Protein AF-0000000080266727 (afdb_homodimer)

InterPro domains:
  IPR005031 Coenzyme Q-binding protein COQ10, START domain [PF03364] (50-192)
  IPR023393 START-like domain superfamily [G3DSA:3.30.530.20] (40-201)
  IPR044996 Coenzyme Q-binding protein COQ10-like [PTHR12901] (19-201)
  IPR044996 Coenzyme Q-binding protein COQ10-like [cd07813] (43-198)

Structure (mmCIF, N/CA/C/O backbone):
data_AF-0000000080266727-model_v1
#
loop_
_entity.id
_entity.type
_entity.pdbx_description
1 polymer 'Similar to S.cerevisiae protein COQ10 (Coenzyme Q (Ubiquinone) binding protein)'
#
loop_
_atom_site.group_PDB
_atom_site.id
_atom_site.type_symbol
_atom_site.label_atom_id
_atom_site.label_alt_id
_atom_site.label_comp_id
_atom_site.label_asym_id
_atom_site.label_entity_id
_atom_site.label_seq_id
_atom_site.pdbx_PDB_ins_code
_atom_site.Cartn_x
_atom_site.Cartn_y
_atom_site.Cartn_z
_atom_site.occupancy
_atom_site.B_iso_or_equiv
_atom_site.auth_seq_id
_atom_site.auth_comp_id
_atom_site.auth_asym_id
_atom_site.auth_atom_id
_atom_site.pdbx_PDB_model_num
ATOM 1 N N . MET A 1 1 ? -35.906 -15.562 -61.938 1 28.45 1 MET A N 1
ATOM 2 C CA . MET A 1 1 ? -34.781 -14.82 -61.438 1 28.45 1 MET A CA 1
ATOM 3 C C . MET A 1 1 ? -34.875 -14.617 -59.938 1 28.45 1 MET A C 1
ATOM 5 O O . MET A 1 1 ? -35.562 -13.727 -59.469 1 28.45 1 MET A O 1
ATOM 9 N N . HIS A 1 2 ? -34.844 -15.711 -59.094 1 24.12 2 HIS A N 1
ATOM 10 C CA . HIS A 1 2 ? -35.219 -15.898 -57.688 1 24.12 2 HIS A CA 1
ATOM 11 C C . HIS A 1 2 ? -34.188 -15.258 -56.75 1 24.12 2 HIS A C 1
ATOM 13 O O . HIS A 1 2 ? -33 -15.555 -56.844 1 24.12 2 HIS A O 1
ATOM 19 N N . ALA A 1 3 ? -34.469 -13.906 -56.312 1 27.62 3 ALA A N 1
ATOM 20 C CA . ALA A 1 3 ? -33.656 -13.094 -55.406 1 27.62 3 ALA A CA 1
ATOM 21 C C . ALA A 1 3 ? -33.375 -13.836 -54.094 1 27.62 3 ALA A C 1
ATOM 23 O O . ALA A 1 3 ? -34.312 -14.234 -53.406 1 27.62 3 ALA A O 1
ATOM 24 N N . VAL A 1 4 ? -32.281 -14.641 -54.062 1 29.56 4 VAL A N 1
ATOM 25 C CA . VAL A 1 4 ? -31.812 -15.367 -52.875 1 29.56 4 VAL A CA 1
ATOM 26 C C . VAL A 1 4 ? -31.672 -14.414 -51.719 1 29.56 4 VAL A C 1
ATOM 28 O O . VAL A 1 4 ? -30.953 -13.406 -51.812 1 29.56 4 VAL A O 1
ATOM 31 N N . GLN A 1 5 ? -32.688 -14.234 -50.906 1 29.34 5 GLN A N 1
ATOM 32 C CA . GLN A 1 5 ? -32.75 -13.438 -49.688 1 29.34 5 GLN A CA 1
ATOM 33 C C . GLN A 1 5 ? -31.641 -13.844 -48.719 1 29.34 5 GLN A C 1
ATOM 35 O O . GLN A 1 5 ? -31.594 -15 -48.281 1 29.34 5 GLN A O 1
ATOM 40 N N . LEU A 1 6 ? -30.406 -13.383 -48.906 1 29.06 6 LEU A N 1
ATOM 41 C CA . LEU A 1 6 ? -29.266 -13.578 -48.031 1 29.06 6 LEU A CA 1
ATOM 42 C C . LEU A 1 6 ? -29.578 -13.156 -46.625 1 29.06 6 LEU A C 1
ATOM 44 O O . LEU A 1 6 ? -29.938 -12 -46.375 1 29.06 6 LEU A O 1
ATOM 48 N N . ASN A 1 7 ? -30.281 -13.992 -45.875 1 25.52 7 ASN A N 1
ATOM 49 C CA . ASN A 1 7 ? -30.609 -13.734 -44.469 1 25.52 7 ASN A CA 1
ATOM 50 C C . ASN A 1 7 ? -29.359 -13.445 -43.656 1 25.52 7 ASN A C 1
ATOM 52 O O . ASN A 1 7 ? -28.484 -14.305 -43.531 1 25.52 7 ASN A O 1
ATOM 56 N N . LYS A 1 8 ? -28.844 -12.203 -43.719 1 33.03 8 LYS A N 1
ATOM 57 C CA . LYS A 1 8 ? -27.766 -11.703 -42.875 1 33.03 8 LYS A CA 1
ATOM 58 C C . LYS A 1 8 ? -28.016 -12.016 -41.406 1 33.03 8 LYS A C 1
ATOM 60 O O . LYS A 1 8 ? -28.891 -11.414 -40.781 1 33.03 8 LYS A O 1
ATOM 65 N N . GLY A 1 9 ? -28.062 -13.32 -40.969 1 28.48 9 GLY A N 1
ATOM 66 C CA . GLY A 1 9 ? -28.172 -13.617 -39.531 1 28.48 9 GLY A CA 1
ATOM 67 C C . GLY A 1 9 ? -27.156 -12.883 -38.688 1 28.48 9 GLY A C 1
ATOM 68 O O . GLY A 1 9 ? -25.953 -12.977 -38.938 1 28.48 9 GLY A O 1
ATOM 69 N N . TRP A 1 10 ? -27.438 -11.742 -38.188 1 30.56 10 TRP A N 1
ATOM 70 C CA . TRP A 1 10 ? -26.625 -10.906 -37.312 1 30.56 10 TRP A CA 1
ATOM 71 C C . TRP A 1 10 ? -26.141 -11.688 -36.094 1 30.56 10 TRP A C 1
ATOM 73 O O . TRP A 1 10 ? -26.938 -12.297 -35.375 1 30.56 10 TRP A O 1
ATOM 83 N N . VAL A 1 11 ? -25 -12.305 -36.188 1 33.09 11 VAL A N 1
ATOM 84 C CA . VAL A 1 11 ? -24.328 -12.953 -35.062 1 33.09 11 VAL A CA 1
ATOM 85 C C . VAL A 1 11 ? -24.328 -12.023 -33.844 1 33.09 11 VAL A C 1
ATOM 87 O O . VAL A 1 11 ? -23.875 -10.875 -33.938 1 33.09 11 VAL A O 1
ATOM 90 N N . THR A 1 12 ? -25.234 -12.188 -32.906 1 35.03 12 THR A N 1
ATOM 91 C CA . THR A 1 12 ? -25.266 -11.484 -31.641 1 35.03 12 THR A CA 1
ATOM 92 C C . THR A 1 12 ? -23.938 -11.641 -30.906 1 35.03 12 THR A C 1
ATOM 94 O O . THR A 1 12 ? -23.359 -12.727 -30.859 1 35.03 12 THR A O 1
ATOM 97 N N . PRO A 1 13 ? -23.141 -10.617 -30.766 1 34.88 13 PRO A N 1
ATOM 98 C CA . PRO A 1 13 ? -21.844 -10.648 -30.062 1 34.88 13 PRO A CA 1
ATOM 99 C C . PRO A 1 13 ? -21.938 -11.266 -28.672 1 34.88 13 PRO A C 1
ATOM 101 O O . PRO A 1 13 ? -22.859 -10.945 -27.922 1 34.88 13 PRO A O 1
ATOM 104 N N . ARG A 1 14 ? -21.594 -12.547 -28.547 1 36.84 14 ARG A N 1
ATOM 105 C CA . ARG A 1 14 ? -21.547 -13.273 -27.297 1 36.84 14 ARG A CA 1
ATOM 106 C C . ARG A 1 14 ? -20.875 -12.445 -26.203 1 36.84 14 ARG A C 1
ATOM 108 O O . ARG A 1 14 ? -19.922 -11.703 -26.469 1 36.84 14 ARG A O 1
ATOM 115 N N . SER A 1 15 ? -21.609 -12.305 -25 1 34.44 15 SER A N 1
ATOM 116 C CA . SER A 1 15 ? -21.391 -11.523 -23.781 1 34.44 15 SER A CA 1
ATOM 117 C C . SER A 1 15 ? -20.016 -11.797 -23.172 1 34.44 15 SER A C 1
ATOM 119 O O . SER A 1 15 ? -19.578 -12.945 -23.109 1 34.44 15 SER A O 1
ATOM 121 N N . PRO A 1 16 ? -19.125 -10.875 -23.094 1 36.31 16 PRO A N 1
ATOM 122 C CA . PRO A 1 16 ? -17.844 -11.023 -22.406 1 36.31 16 PRO A CA 1
ATOM 123 C C . PRO A 1 16 ? -17.984 -11.664 -21.031 1 36.31 16 PRO A C 1
ATOM 125 O O . PRO A 1 16 ? -18.984 -11.438 -20.344 1 36.31 16 PRO A O 1
ATOM 128 N N . SER A 1 17 ? -17.547 -12.945 -20.953 1 39.62 17 SER A N 1
ATOM 129 C CA . SER A 1 17 ? -17.5 -13.656 -19.672 1 39.62 17 SER A CA 1
ATOM 130 C C . SER A 1 17 ? -17.078 -12.727 -18.547 1 39.62 17 SER A C 1
ATOM 132 O O . SER A 1 17 ? -16.047 -12.047 -18.641 1 39.62 17 SER A O 1
ATOM 134 N N . VAL A 1 18 ? -18.078 -12.25 -17.828 1 36.72 18 VAL A N 1
ATOM 135 C CA . VAL A 1 18 ? -18.016 -11.375 -16.656 1 36.72 18 VAL A CA 1
ATOM 136 C C .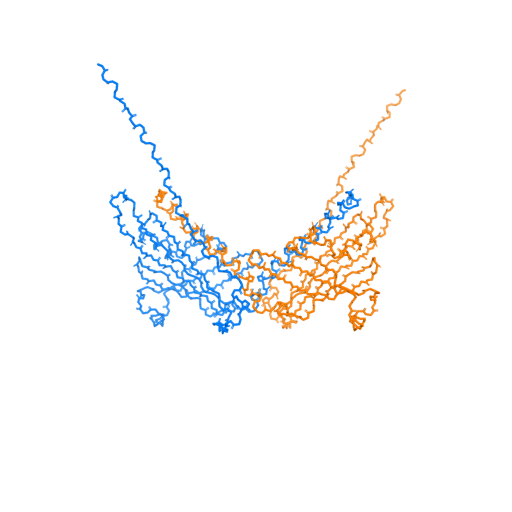 VAL A 1 18 ? -17.094 -11.984 -15.609 1 36.72 18 VAL A C 1
ATOM 138 O O . VAL A 1 18 ? -17.312 -13.102 -15.141 1 36.72 18 VAL A O 1
ATOM 141 N N . LEU A 1 19 ? -15.828 -11.68 -15.547 1 38 19 LEU A N 1
ATOM 142 C CA . LEU A 1 19 ? -14.883 -11.82 -14.445 1 38 19 LEU A CA 1
ATOM 143 C C . LEU A 1 19 ? -15.523 -11.43 -13.117 1 38 19 LEU A C 1
ATOM 145 O O . LEU A 1 19 ? -15.852 -10.258 -12.914 1 38 19 LEU A O 1
ATOM 149 N N . ARG A 1 20 ? -16.391 -12.375 -12.609 1 33.81 20 ARG A N 1
ATOM 150 C CA . ARG A 1 20 ? -16.844 -11.992 -11.281 1 33.81 20 ARG A CA 1
ATOM 151 C C . ARG A 1 20 ? -15.672 -11.859 -10.312 1 33.81 20 ARG A C 1
ATOM 153 O O . ARG A 1 20 ? -15.031 -12.852 -9.961 1 33.81 20 ARG A O 1
ATOM 160 N N . ARG A 1 21 ? -15.242 -10.672 -10.195 1 37.28 21 ARG A N 1
ATOM 161 C CA . ARG A 1 21 ? -14.297 -10.266 -9.164 1 37.28 21 ARG A CA 1
ATOM 162 C C . ARG A 1 21 ? -14.945 -10.32 -7.781 1 37.28 21 ARG A C 1
ATOM 164 O O . ARG A 1 21 ? -15.891 -9.586 -7.504 1 37.28 21 ARG A O 1
ATOM 171 N N . THR A 1 22 ? -15.133 -11.461 -7.191 1 32.53 22 THR A N 1
ATOM 172 C CA . THR A 1 22 ? -15.625 -11.438 -5.82 1 32.53 22 THR A CA 1
ATOM 173 C C . THR A 1 22 ? -14.766 -10.523 -4.953 1 32.53 22 THR A C 1
ATOM 175 O O . THR A 1 22 ? -13.562 -10.742 -4.824 1 32.53 22 THR A O 1
ATOM 178 N N . PHE A 1 23 ? -15.305 -9.305 -4.75 1 34.62 23 PHE A N 1
ATOM 179 C CA . PHE A 1 23 ? -14.727 -8.273 -3.895 1 34.62 23 PHE A CA 1
ATOM 180 C C . PHE A 1 23 ? -14.93 -8.609 -2.424 1 34.62 23 PHE A C 1
ATOM 182 O O . PHE A 1 23 ? -16.047 -8.93 -2.008 1 34.62 23 PHE A O 1
ATOM 189 N N . PHE A 1 24 ? -14.039 -9.141 -1.678 1 38.09 24 PHE A N 1
ATOM 190 C CA . PHE A 1 24 ? -14.133 -9.367 -0.241 1 38.09 24 PHE A CA 1
ATOM 191 C C . PHE A 1 24 ? -14.359 -8.062 0.505 1 38.09 24 PHE A C 1
ATOM 193 O O . PHE A 1 24 ? -13.602 -7.105 0.337 1 38.09 24 PHE A O 1
ATOM 200 N N . ASN A 1 25 ? -15.594 -7.738 0.86 1 34.34 25 ASN A N 1
ATOM 201 C CA . ASN A 1 25 ? -16.094 -6.645 1.687 1 34.34 25 ASN A CA 1
ATOM 202 C C . ASN A 1 25 ? -15.328 -6.539 3.002 1 34.34 25 ASN A C 1
ATOM 204 O O . ASN A 1 25 ? -15.273 -7.5 3.771 1 34.34 25 ASN A O 1
ATOM 208 N N . LEU A 1 26 ? -14.539 -5.625 3.205 1 37.25 26 LEU A N 1
ATOM 209 C CA . LEU A 1 26 ? -13.805 -5.191 4.387 1 37.25 26 LEU A CA 1
ATOM 210 C C . LEU A 1 26 ? -14.734 -5.043 5.586 1 37.25 26 LEU A C 1
ATOM 212 O O . LEU A 1 26 ? -14.273 -4.996 6.73 1 37.25 26 LEU A O 1
ATOM 216 N N . HIS A 1 27 ? -16.047 -4.941 5.418 1 39.28 27 HIS A N 1
ATOM 217 C CA . HIS A 1 27 ? -16.906 -4.895 6.586 1 39.28 27 HIS A CA 1
ATOM 218 C C . HIS A 1 27 ? -16.656 -6.082 7.508 1 39.28 27 HIS A C 1
ATOM 220 O O . HIS A 1 27 ? -16.812 -5.973 8.727 1 39.28 27 HIS A O 1
ATOM 226 N N . HIS A 1 28 ? -16.547 -7.324 6.953 1 39.16 28 HIS A N 1
ATOM 227 C CA . HIS A 1 28 ? -16.469 -8.492 7.82 1 39.16 28 HIS A CA 1
ATOM 228 C C . HIS A 1 28 ? -15.227 -8.453 8.703 1 39.16 28 HIS A C 1
ATOM 230 O O . HIS A 1 28 ? -15.07 -9.289 9.594 1 39.16 28 HIS A O 1
ATOM 236 N N . VAL A 1 29 ? -14.227 -7.711 8.266 1 36.59 29 VAL A N 1
ATOM 237 C CA . VAL A 1 29 ? -13.023 -7.781 9.094 1 36.59 29 VAL A CA 1
ATOM 238 C C . VAL A 1 29 ? -13.25 -7.051 10.414 1 36.59 29 VAL A C 1
ATOM 240 O O . VAL A 1 29 ? -12.641 -7.391 11.43 1 36.59 29 VAL A O 1
ATOM 243 N N . LEU A 1 30 ? -13.984 -5.992 10.375 1 37.31 30 LEU A N 1
ATOM 244 C CA . LEU A 1 30 ? -14.203 -5.367 11.672 1 37.31 30 LEU A CA 1
ATOM 245 C C . LEU A 1 30 ? -15.141 -6.215 12.531 1 37.31 30 LEU A C 1
ATOM 247 O O . LEU A 1 30 ? -15.453 -5.844 13.664 1 37.31 30 LEU A O 1
ATOM 251 N N . GLY A 1 31 ? -16.188 -6.984 12.031 1 36.28 31 GLY A N 1
ATOM 252 C CA . GLY A 1 31 ? -16.984 -7.836 12.898 1 36.28 31 GLY A CA 1
ATOM 253 C C . GLY A 1 31 ? -16.156 -8.898 13.602 1 36.28 31 GLY A C 1
ATOM 254 O O . GLY A 1 31 ? -15.109 -9.305 13.117 1 36.28 31 GLY A O 1
ATOM 255 N N . GLY A 1 32 ? -16.312 -9.07 15 1 35.22 32 GLY A N 1
ATOM 256 C CA . GLY A 1 32 ? -15.797 -10 15.992 1 35.22 32 GLY A CA 1
ATOM 257 C C . GLY A 1 32 ? -15.711 -11.43 15.492 1 35.22 32 GLY A C 1
ATOM 258 O O . GLY A 1 32 ? -15.969 -12.367 16.25 1 35.22 32 GLY A O 1
ATOM 259 N N . GLY A 1 33 ? -16.031 -11.797 14.25 1 36.19 33 GLY A N 1
ATOM 260 C CA . GLY A 1 33 ? -15.867 -13.242 14.297 1 36.19 33 GLY A CA 1
ATOM 261 C C . GLY A 1 33 ? -14.516 -13.664 14.836 1 36.19 33 GLY A C 1
ATOM 262 O O . GLY A 1 33 ? -13.617 -12.836 15.008 1 36.19 33 GLY A O 1
ATOM 263 N N . PRO A 1 34 ? -14.453 -14.883 15.391 1 34.25 34 PRO A N 1
ATOM 264 C CA . PRO A 1 34 ? -13.211 -15.375 15.992 1 34.25 34 PRO A CA 1
ATOM 265 C C . PRO A 1 34 ? -11.977 -15.023 15.18 1 34.25 34 PRO A C 1
ATOM 267 O O . PRO A 1 34 ? -12.062 -14.844 13.961 1 34.25 34 PRO A O 1
ATOM 270 N N . PRO A 1 35 ? -11 -14.328 15.758 1 38.16 35 PRO A N 1
ATOM 271 C CA . PRO A 1 35 ? -9.719 -14.078 15.094 1 38.16 35 PRO A CA 1
ATOM 272 C C . PRO A 1 35 ? -9.359 -15.148 14.07 1 38.16 35 PRO A C 1
ATOM 274 O O . PRO A 1 35 ? -9.141 -16.312 14.438 1 38.16 35 PRO A O 1
ATOM 277 N N . SER A 1 36 ? -10.148 -15.562 13.109 1 40.28 36 SER A N 1
ATOM 278 C CA . SER A 1 36 ? -9.5 -16.531 12.219 1 40.28 36 SER A CA 1
ATOM 279 C C . SER A 1 36 ? -7.988 -16.344 12.219 1 40.28 36 SER A C 1
ATOM 281 O O . SER A 1 36 ? -7.48 -15.305 12.656 1 40.28 36 SER A O 1
ATOM 283 N N . ASP A 1 37 ? -7.074 -17.281 11.477 1 47.38 37 ASP A N 1
ATOM 284 C CA . ASP A 1 37 ? -5.617 -17.281 11.594 1 47.38 37 ASP A CA 1
ATOM 285 C C . ASP A 1 37 ? -5.066 -15.859 11.445 1 47.38 37 ASP A C 1
ATOM 287 O O . ASP A 1 37 ? -5.582 -15.07 10.648 1 47.38 37 ASP A O 1
ATOM 291 N N . HIS A 1 38 ? -4.32 -15.242 12.461 1 53.69 38 HIS A N 1
ATOM 292 C CA . HIS A 1 38 ? -3.516 -14.07 12.805 1 53.69 38 HIS A CA 1
ATOM 293 C C . HIS A 1 38 ? -2.768 -13.539 11.586 1 53.69 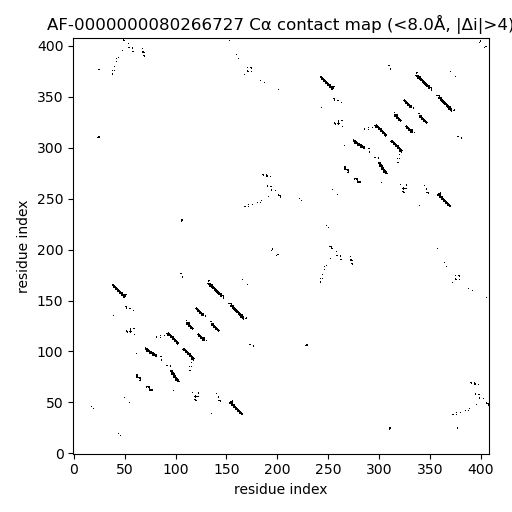38 HIS A C 1
ATOM 295 O O . HIS A 1 38 ? -1.825 -14.172 11.109 1 53.69 38 HIS A O 1
ATOM 301 N N . GLY A 1 39 ? -3.086 -12.695 10.836 1 68 39 GLY A N 1
ATOM 302 C CA . GLY A 1 39 ? -2.408 -11.75 9.961 1 68 39 GLY A CA 1
ATOM 303 C C . GLY A 1 39 ? -2.291 -12.234 8.531 1 68 39 GLY A C 1
ATOM 304 O O . GLY A 1 39 ? -1.805 -11.5 7.664 1 68 39 GLY A O 1
ATOM 305 N N . THR A 1 40 ? -2.98 -13.562 8.289 1 82.38 40 THR A N 1
ATOM 306 C CA . THR A 1 40 ? -2.805 -14.07 6.934 1 82.38 40 THR A CA 1
ATOM 307 C C . THR A 1 40 ? -3.939 -13.594 6.031 1 82.38 40 THR A C 1
ATOM 309 O O . THR A 1 40 ? -5.113 -13.703 6.387 1 82.38 40 THR A O 1
ATOM 312 N N . GLN A 1 41 ? -3.668 -13.047 4.891 1 85.19 41 GLN A N 1
ATOM 313 C CA . GLN A 1 41 ? -4.617 -12.656 3.857 1 85.19 41 GLN A CA 1
ATOM 314 C C . GLN A 1 41 ? -4.629 -13.656 2.709 1 85.19 41 GLN A C 1
ATOM 316 O O . GLN A 1 41 ? -3.584 -14.188 2.326 1 85.19 41 GLN A O 1
ATOM 321 N N . ARG A 1 42 ? -5.836 -13.945 2.203 1 89.62 42 ARG A N 1
ATOM 322 C CA . ARG A 1 42 ? -5.973 -14.922 1.126 1 89.62 42 ARG A CA 1
ATOM 323 C C . ARG A 1 42 ? -6.723 -14.32 -0.06 1 89.62 42 ARG A C 1
ATOM 325 O O . ARG A 1 42 ? -7.699 -13.586 0.12 1 89.62 42 ARG A O 1
ATOM 332 N N . PHE A 1 43 ? -6.254 -14.617 -1.246 1 89.12 43 PHE A N 1
ATOM 333 C CA . PHE A 1 43 ? -6.879 -14.195 -2.494 1 89.12 43 PHE A CA 1
ATOM 334 C C . PHE A 1 43 ? -7.055 -15.375 -3.441 1 89.12 43 PHE A C 1
ATOM 336 O O . PHE A 1 43 ? -6.215 -16.281 -3.475 1 89.12 43 PHE A O 1
ATOM 343 N N . LYS A 1 44 ? -8.164 -15.398 -4.176 1 92.88 44 LYS A N 1
ATOM 344 C CA . LYS A 1 44 ? -8.461 -16.438 -5.16 1 92.88 44 LYS A CA 1
ATOM 345 C C . LYS A 1 44 ? -9.023 -15.828 -6.441 1 92.88 44 LYS A C 1
ATOM 347 O O . LYS A 1 44 ? -9.891 -14.953 -6.391 1 92.88 44 LYS A O 1
ATOM 352 N N . GLU A 1 45 ? -8.508 -16.219 -7.547 1 92.06 45 GLU A N 1
ATOM 353 C CA . GLU A 1 45 ? -8.992 -15.789 -8.852 1 92.06 45 GLU A CA 1
ATOM 354 C C . GLU A 1 45 ? -9.141 -16.969 -9.805 1 92.06 45 GLU A C 1
ATOM 356 O O . GLU A 1 45 ? -8.297 -17.875 -9.82 1 92.06 45 GLU A O 1
ATOM 361 N N . LYS A 1 46 ? -10.188 -16.891 -10.578 1 94.25 46 LYS A N 1
ATOM 362 C CA . LYS A 1 46 ? -10.453 -17.922 -11.57 1 94.25 46 LYS A CA 1
ATOM 363 C C . LYS A 1 46 ? -10.68 -17.328 -12.953 1 94.25 46 LYS A C 1
ATOM 365 O O . LYS A 1 46 ? -11.375 -16.312 -13.086 1 94.25 46 LYS A O 1
ATOM 370 N N . VAL A 1 47 ? -10.047 -17.938 -13.938 1 93.31 47 VAL A N 1
ATOM 371 C CA . VAL A 1 47 ? -10.219 -17.484 -15.312 1 93.31 47 VAL A CA 1
ATOM 372 C C . VAL A 1 47 ? -10.227 -18.688 -16.25 1 93.31 47 VAL A C 1
ATOM 374 O O . VAL A 1 47 ? -9.609 -19.719 -15.961 1 93.31 47 VAL A O 1
ATOM 377 N N . VAL A 1 48 ? -10.938 -18.594 -17.297 1 94.06 48 VAL A N 1
ATOM 378 C CA . VAL A 1 48 ? -10.906 -19.609 -18.344 1 94.06 48 VAL A CA 1
ATOM 379 C C . VAL A 1 48 ? -10.141 -19.062 -19.547 1 94.06 48 VAL A C 1
ATOM 381 O O . VAL A 1 48 ? -10.438 -17.984 -20.047 1 94.06 48 VAL A O 1
ATOM 384 N N . LEU A 1 49 ? -9.164 -19.797 -20 1 94.06 49 LEU A N 1
ATOM 385 C CA . LEU A 1 49 ? -8.305 -19.359 -21.094 1 94.06 49 LEU A CA 1
ATOM 386 C C . LEU A 1 49 ? -8.367 -20.344 -22.25 1 94.06 49 LEU A C 1
ATOM 388 O O . LEU A 1 49 ? -8.547 -21.547 -22.047 1 94.06 49 LEU A O 1
ATOM 392 N N . PRO A 1 50 ? -8.156 -19.875 -23.484 1 93.44 50 PRO A N 1
ATOM 393 C CA . PRO A 1 50 ? -8.266 -20.703 -24.672 1 93.44 50 PRO A CA 1
ATOM 394 C C . PRO A 1 50 ? -6.965 -21.422 -25.016 1 93.44 50 PRO A C 1
ATOM 396 O O . PRO A 1 50 ? -6.523 -21.406 -26.172 1 93.44 50 PRO A O 1
ATOM 399 N N . TYR A 1 51 ? -6.359 -22.078 -24.125 1 95.75 51 TYR A N 1
ATOM 400 C CA . TYR A 1 51 ? -5.148 -22.875 -24.266 1 95.75 51 TYR A CA 1
ATOM 401 C C . TYR A 1 51 ? -5.273 -24.188 -23.531 1 95.75 51 TYR A C 1
ATOM 403 O O . TYR A 1 51 ? -6.195 -24.375 -22.719 1 95.75 51 TYR A O 1
ATOM 411 N N . THR A 1 52 ? -4.406 -25.078 -23.875 1 95.31 52 THR A N 1
ATOM 412 C CA . THR A 1 52 ? -4.43 -26.359 -23.188 1 95.31 52 THR A CA 1
ATOM 413 C C . THR A 1 52 ? -3.816 -26.234 -21.797 1 95.31 52 THR A C 1
ATOM 415 O O . THR A 1 52 ? -3.061 -25.297 -21.516 1 95.31 52 THR A O 1
ATOM 418 N N . SER A 1 53 ? -4.156 -27.141 -20.906 1 97.06 53 SER A N 1
ATOM 419 C CA . SER A 1 53 ? -3.557 -27.172 -19.578 1 97.06 53 SER A CA 1
ATOM 420 C C . SER A 1 53 ? -2.045 -27.359 -19.656 1 97.06 53 SER A C 1
ATOM 422 O O . SER A 1 53 ? -1.303 -26.797 -18.844 1 97.06 53 SER A O 1
ATOM 424 N N . GLU A 1 54 ? -1.608 -28.141 -20.625 1 97.44 54 GLU A N 1
ATOM 425 C CA . GLU A 1 54 ? -0.18 -28.359 -20.828 1 97.44 54 GLU A CA 1
ATOM 426 C C . GLU A 1 54 ? 0.541 -27.062 -21.156 1 97.44 54 GLU A C 1
ATOM 428 O O . GLU A 1 54 ? 1.611 -26.781 -20.609 1 97.44 54 GLU A O 1
ATOM 433 N N . GLN A 1 55 ? -0.035 -26.328 -22.031 1 96.81 55 GLN A N 1
ATOM 434 C CA . GLN A 1 55 ? 0.542 -25.047 -22.438 1 96.81 55 GLN A CA 1
ATOM 435 C C . GLN A 1 55 ? 0.631 -24.094 -21.266 1 96.81 55 GLN A C 1
ATOM 437 O O . GLN A 1 55 ? 1.674 -23.469 -21.031 1 96.81 55 GLN A O 1
ATOM 442 N N . LEU A 1 56 ? -0.428 -23.984 -20.5 1 97.5 56 LEU A N 1
ATOM 443 C CA . LEU A 1 56 ? -0.487 -23.047 -19.406 1 97.5 56 LEU A CA 1
ATOM 444 C C . LEU A 1 56 ? 0.418 -23.484 -18.25 1 97.5 56 LEU A C 1
ATOM 446 O O . LEU A 1 56 ? 1.104 -22.672 -17.641 1 97.5 56 LEU A O 1
ATOM 450 N N . TYR A 1 57 ? 0.438 -24.734 -18.031 1 98 57 TYR A N 1
ATOM 451 C CA . TYR A 1 57 ? 1.367 -25.297 -17.062 1 98 57 TYR A CA 1
ATOM 452 C C . TYR A 1 57 ? 2.807 -24.938 -17.406 1 98 57 TYR A C 1
ATOM 454 O O . TYR A 1 57 ? 3.58 -24.531 -16.531 1 98 57 TYR A O 1
ATOM 462 N N . ALA A 1 58 ? 3.121 -25.094 -18.594 1 98.12 58 ALA A N 1
ATOM 463 C CA . ALA A 1 58 ? 4.488 -24.844 -19.047 1 98.12 58 ALA A CA 1
ATOM 464 C C . ALA A 1 58 ? 4.906 -23.406 -18.781 1 98.12 58 ALA A C 1
ATOM 466 O O . ALA A 1 58 ? 6.051 -23.141 -18.406 1 98.12 58 ALA A O 1
ATOM 467 N N . ILE A 1 59 ? 4.012 -22.516 -18.953 1 97.62 59 ILE A N 1
ATOM 468 C CA . ILE A 1 59 ? 4.297 -21.094 -18.703 1 97.62 59 ILE A CA 1
ATOM 469 C C . ILE A 1 59 ? 4.551 -20.875 -17.203 1 97.62 59 ILE A C 1
ATOM 471 O O . ILE A 1 59 ? 5.531 -20.234 -16.828 1 97.62 59 ILE A O 1
ATOM 475 N N . VAL A 1 60 ? 3.693 -21.391 -16.359 1 98 60 VAL A N 1
ATOM 476 C CA . VAL A 1 60 ? 3.764 -21.172 -14.922 1 98 60 VAL A CA 1
ATOM 477 C C . VAL A 1 60 ? 4.969 -21.906 -14.336 1 98 60 VAL A C 1
ATOM 479 O O . VAL A 1 60 ? 5.637 -21.406 -13.43 1 98 60 VAL A O 1
ATOM 482 N N . ALA A 1 61 ? 5.258 -23.047 -14.883 1 98.19 61 ALA A N 1
ATOM 483 C CA . ALA A 1 61 ? 6.344 -23.891 -14.375 1 98.19 61 ALA A CA 1
ATOM 484 C C . ALA A 1 61 ? 7.703 -23.297 -14.727 1 98.19 61 ALA A C 1
ATOM 486 O O . ALA A 1 61 ? 8.719 -23.641 -14.125 1 98.19 61 ALA A O 1
ATOM 487 N N . ASP A 1 62 ? 7.734 -22.438 -15.703 1 97.62 62 ASP A N 1
ATOM 488 C CA . ASP A 1 62 ? 8.992 -21.859 -16.172 1 97.62 62 ASP A CA 1
ATOM 489 C C . ASP A 1 62 ? 9.367 -20.625 -15.344 1 97.62 62 ASP A C 1
ATOM 491 O O . ASP A 1 62 ? 9.383 -19.5 -15.859 1 97.62 62 ASP A O 1
ATOM 495 N N . VAL A 1 63 ? 9.844 -20.828 -14.141 1 98.19 63 VAL A N 1
ATOM 496 C CA . VAL A 1 63 ? 10.141 -19.766 -13.18 1 98.19 63 VAL A CA 1
ATOM 497 C C . VAL A 1 63 ? 11.266 -18.891 -13.711 1 98.19 63 VAL A C 1
ATOM 499 O O . VAL A 1 63 ? 11.258 -17.672 -13.516 1 98.19 63 VAL A O 1
ATOM 502 N N . ASP A 1 64 ? 12.18 -19.406 -14.461 1 98.31 64 ASP A N 1
ATOM 503 C CA . ASP A 1 64 ? 13.32 -18.672 -14.977 1 98.31 64 ASP A CA 1
ATOM 504 C C . ASP A 1 64 ? 12.867 -17.531 -15.883 1 98.31 64 ASP A C 1
ATOM 506 O O . ASP A 1 64 ? 13.547 -16.5 -15.984 1 98.31 64 ASP A O 1
ATOM 510 N N . SER A 1 65 ? 11.781 -17.641 -16.438 1 97.88 65 SER A N 1
ATOM 511 C CA . SER A 1 65 ? 11.32 -16.656 -17.406 1 97.88 65 SER A CA 1
ATOM 512 C C . SER A 1 65 ? 10.484 -15.57 -16.75 1 97.88 65 SER A C 1
ATOM 514 O O . SER A 1 65 ? 10.094 -14.594 -17.406 1 97.88 65 SER A O 1
ATOM 516 N N . TYR A 1 66 ? 10.203 -15.68 -15.5 1 98 66 TYR A N 1
ATOM 517 C CA . TYR A 1 66 ? 9.289 -14.758 -14.836 1 98 66 TYR A CA 1
ATOM 518 C C . TYR A 1 66 ? 9.781 -13.32 -14.969 1 98 66 TYR A C 1
ATOM 520 O O . TYR A 1 66 ? 8.984 -12.398 -15.172 1 98 66 TYR A O 1
ATOM 528 N N . LYS A 1 67 ? 11.023 -13.102 -14.852 1 97.62 67 LYS A N 1
ATOM 529 C CA . LYS A 1 67 ? 11.625 -11.773 -14.922 1 97.62 67 LYS A CA 1
ATOM 530 C C . LYS A 1 67 ? 11.328 -11.109 -16.266 1 97.62 67 LYS A C 1
ATOM 532 O O . LYS A 1 67 ? 11.43 -9.883 -16.391 1 97.62 67 LYS A O 1
ATOM 537 N N . GLU A 1 68 ? 10.914 -11.836 -17.25 1 96.5 68 GLU A N 1
ATOM 538 C CA . GLU A 1 68 ? 10.672 -11.312 -18.578 1 96.5 68 GLU A CA 1
ATOM 539 C C . GLU A 1 68 ? 9.266 -10.727 -18.703 1 96.5 68 GLU A C 1
ATOM 541 O O . GLU A 1 68 ? 9 -9.906 -19.578 1 96.5 68 GLU A O 1
ATOM 546 N N . PHE A 1 69 ? 8.383 -11.148 -17.828 1 96.06 69 PHE A N 1
ATOM 547 C CA . PHE A 1 69 ? 7.031 -10.727 -18.156 1 96.06 69 PHE A CA 1
ATOM 548 C C . PHE A 1 69 ? 6.234 -10.414 -16.906 1 96.06 69 PHE A C 1
ATOM 550 O O . PHE A 1 69 ? 5.168 -9.797 -16.969 1 96.06 69 PHE A O 1
ATOM 557 N N . LEU A 1 70 ? 6.609 -10.891 -15.719 1 95.88 70 LEU A N 1
ATOM 558 C CA . LEU A 1 70 ? 5.852 -10.602 -14.508 1 95.88 70 LEU A CA 1
ATOM 559 C C . LEU A 1 70 ? 6.141 -9.188 -14.008 1 95.88 70 LEU A C 1
ATOM 561 O O . LEU A 1 70 ? 7.305 -8.805 -13.859 1 95.88 70 LEU A O 1
ATOM 565 N N . PRO A 1 71 ? 5.102 -8.562 -13.602 1 92.06 71 PRO A N 1
ATOM 566 C CA . PRO A 1 71 ? 5.324 -7.23 -13.031 1 92.06 71 PRO A CA 1
ATOM 567 C C . PRO A 1 71 ? 6.066 -7.266 -11.703 1 92.06 71 PRO A C 1
ATOM 569 O O . PRO A 1 71 ? 5.852 -8.18 -10.898 1 92.06 71 PRO A O 1
ATOM 572 N N . TYR A 1 72 ? 7.027 -6.352 -11.492 1 89.19 72 TYR A N 1
ATOM 573 C CA . TYR A 1 72 ? 7.758 -6.117 -10.25 1 89.19 72 TYR A CA 1
ATOM 574 C C . TYR A 1 72 ? 8.82 -7.188 -10.039 1 89.19 72 TYR A C 1
ATOM 576 O O . TYR A 1 72 ? 9.586 -7.129 -9.07 1 89.19 72 TYR A O 1
ATOM 584 N N . CYS A 1 73 ? 8.766 -8.195 -10.922 1 95.31 73 CYS A N 1
ATOM 585 C CA . CYS A 1 73 ? 9.797 -9.227 -10.812 1 95.31 73 CYS A CA 1
ATOM 586 C C . CYS A 1 73 ? 11.094 -8.773 -11.477 1 95.31 73 CYS A C 1
ATOM 588 O O . CYS A 1 73 ? 11.164 -8.688 -12.703 1 95.31 73 CYS A O 1
ATOM 590 N N . LEU A 1 74 ? 12.109 -8.516 -10.688 1 96.31 74 LEU A N 1
ATOM 591 C CA . LEU A 1 74 ? 13.383 -8 -11.188 1 96.31 74 LEU A CA 1
ATOM 592 C C . LEU A 1 74 ? 14.289 -9.141 -11.641 1 96.31 74 LEU A C 1
ATOM 594 O O . LEU A 1 74 ? 15.117 -8.961 -12.531 1 96.31 74 LEU A O 1
ATOM 598 N N . ASP A 1 75 ? 14.203 -10.203 -10.969 1 98 75 ASP A N 1
ATOM 599 C CA . ASP A 1 75 ? 14.969 -11.398 -11.305 1 98 75 ASP A CA 1
ATOM 600 C C . ASP A 1 75 ? 14.234 -12.664 -10.867 1 98 75 ASP A C 1
ATOM 602 O O . ASP A 1 75 ? 13.414 -12.625 -9.945 1 98 75 ASP A O 1
ATOM 606 N N . SER A 1 76 ? 14.453 -13.758 -11.492 1 98.56 76 SER A N 1
ATOM 607 C CA . SER A 1 76 ? 13.875 -15.07 -11.211 1 98.56 76 SER A CA 1
ATOM 608 C C . SER A 1 76 ? 14.82 -16.188 -11.633 1 98.56 76 SER A C 1
ATOM 610 O O . SER A 1 76 ? 15.359 -16.172 -12.742 1 98.56 76 SER A O 1
ATOM 612 N N . ARG A 1 77 ? 15 -17.141 -10.711 1 98.44 77 ARG A N 1
ATOM 613 C CA . ARG A 1 77 ? 15.914 -18.219 -11.031 1 98.44 77 ARG A CA 1
ATOM 614 C C . ARG A 1 77 ? 15.547 -19.484 -10.258 1 98.44 77 ARG A C 1
ATOM 616 O O . ARG A 1 77 ? 15.195 -19.422 -9.078 1 98.44 77 ARG A O 1
ATOM 623 N N . VAL A 1 78 ? 15.617 -20.625 -10.938 1 98.62 78 VAL A N 1
ATOM 624 C CA . VAL A 1 78 ? 15.562 -21.938 -10.281 1 98.62 78 VAL A CA 1
ATOM 625 C C . VAL A 1 78 ? 16.922 -22.281 -9.695 1 98.62 78 VAL A C 1
ATOM 627 O O . VAL A 1 78 ? 17.938 -22.266 -10.414 1 98.62 78 VAL A O 1
ATOM 630 N N . LEU A 1 79 ? 16.953 -22.516 -8.453 1 98.38 79 LEU A N 1
ATOM 631 C CA . LEU A 1 79 ? 18.219 -22.766 -7.77 1 98.38 79 LEU A CA 1
ATOM 632 C C . LEU A 1 79 ? 18.609 -24.219 -7.891 1 98.38 79 LEU A C 1
ATOM 634 O O . LEU A 1 79 ? 19.797 -24.562 -7.852 1 98.38 79 LEU A O 1
ATOM 638 N N . GLY A 1 80 ? 17.672 -25.172 -7.98 1 97.38 80 GLY A N 1
ATOM 639 C CA . GLY A 1 80 ? 17.891 -26.609 -8.016 1 97.38 80 GLY A CA 1
ATOM 640 C C . GLY A 1 80 ? 16.781 -27.391 -7.328 1 97.38 80 GLY A C 1
ATOM 641 O O . GLY A 1 80 ? 15.758 -26.828 -6.957 1 97.38 80 GLY A O 1
ATOM 642 N N . PRO A 1 81 ? 17.031 -28.672 -7.328 1 96.5 81 PRO A N 1
ATOM 643 C CA . PRO A 1 81 ? 16.016 -29.5 -6.664 1 96.5 81 PRO A CA 1
ATOM 644 C C . PRO A 1 81 ? 15.852 -29.172 -5.184 1 96.5 81 PRO A C 1
ATOM 646 O O . PRO A 1 81 ? 16.828 -28.828 -4.512 1 96.5 81 PRO A O 1
ATOM 649 N N . SER A 1 82 ? 14.602 -29.172 -4.727 1 96.62 82 SER A N 1
ATOM 650 C CA . SER A 1 82 ? 14.336 -28.969 -3.305 1 96.62 82 SER A CA 1
ATOM 651 C C . SER A 1 82 ? 14.836 -30.141 -2.473 1 96.62 82 SER A C 1
ATOM 653 O O . SER A 1 82 ? 15.18 -31.188 -3.018 1 96.62 82 SER A O 1
ATOM 655 N N . SER A 1 83 ? 14.82 -29.922 -1.148 1 93.75 83 SER A N 1
ATOM 656 C CA . SER A 1 83 ? 15.203 -31 -0.233 1 93.75 83 SER A CA 1
ATOM 657 C C . SER A 1 83 ? 14.195 -32.156 -0.283 1 93.75 83 SER A C 1
ATOM 659 O O . SER A 1 83 ? 13.031 -31.938 -0.625 1 93.75 83 SER A O 1
ATOM 661 N N . PRO A 1 84 ? 14.609 -33.344 0.025 1 91 84 PRO A N 1
ATOM 662 C CA . PRO A 1 84 ? 13.695 -34.469 0.036 1 91 84 PRO A CA 1
ATOM 663 C C . PRO A 1 84 ? 12.5 -34.281 0.966 1 91 84 PRO A C 1
ATOM 665 O O . PRO A 1 84 ? 11.461 -34.906 0.797 1 91 84 PRO A O 1
ATOM 668 N N . ARG A 1 85 ? 12.688 -33.438 1.87 1 91.06 85 ARG A N 1
ATOM 669 C CA . ARG A 1 85 ? 11.617 -33.125 2.824 1 91.06 85 ARG A CA 1
ATOM 670 C C . ARG A 1 85 ? 10.43 -32.469 2.133 1 91.06 85 ARG A C 1
ATOM 672 O O . ARG A 1 85 ? 9.312 -32.5 2.648 1 91.06 85 ARG A O 1
ATOM 679 N N . ALA A 1 86 ? 10.68 -31.922 0.959 1 93.06 86 ALA A N 1
ATOM 680 C CA . ALA A 1 86 ? 9.633 -31.234 0.205 1 93.06 86 ALA A CA 1
ATOM 681 C C . ALA A 1 86 ? 8.484 -32.188 -0.127 1 93.06 86 ALA A C 1
ATOM 683 O O . ALA A 1 86 ? 7.324 -31.781 -0.164 1 93.06 86 ALA A O 1
ATOM 684 N N . LYS A 1 87 ? 8.797 -33.469 -0.291 1 93.25 87 LYS A N 1
ATOM 685 C CA . LYS A 1 87 ? 7.793 -34.469 -0.635 1 93.25 87 LYS A CA 1
ATOM 686 C C . LYS A 1 87 ? 6.785 -34.656 0.496 1 93.25 87 LYS A C 1
ATOM 688 O O . LYS A 1 87 ? 5.613 -34.969 0.249 1 93.25 87 LYS A O 1
ATOM 693 N N . GLN A 1 88 ? 7.25 -34.5 1.692 1 93.81 88 GLN A N 1
ATOM 694 C CA . GLN A 1 88 ? 6.363 -34.594 2.848 1 93.81 88 GLN A CA 1
ATOM 695 C C . GLN A 1 88 ? 5.344 -33.438 2.857 1 93.81 88 GLN A C 1
ATOM 697 O O . GLN A 1 88 ? 4.207 -33.625 3.299 1 93.81 88 GLN A O 1
ATOM 702 N N . ASN A 1 89 ? 5.715 -32.281 2.396 1 92.06 89 ASN A N 1
ATOM 703 C CA . ASN A 1 89 ? 4.855 -31.094 2.383 1 92.06 89 ASN A CA 1
ATOM 704 C C . ASN A 1 89 ? 3.809 -31.172 1.275 1 92.06 89 ASN A C 1
ATOM 706 O O . ASN A 1 89 ? 2.73 -30.594 1.389 1 92.06 89 ASN A O 1
ATOM 710 N N . ASP A 1 90 ? 4.117 -31.875 0.161 1 94.81 90 ASP A N 1
ATOM 711 C CA . ASP A 1 90 ? 3.207 -32.062 -0.961 1 94.81 90 ASP A CA 1
ATOM 712 C C . ASP A 1 90 ? 3.4 -33.438 -1.587 1 94.81 90 ASP A C 1
ATOM 714 O O . ASP A 1 90 ? 4.016 -33.562 -2.648 1 94.81 90 ASP A O 1
ATOM 718 N N . PRO A 1 91 ? 2.744 -34.438 -1 1 94.38 91 PRO A N 1
ATOM 719 C CA . PRO A 1 91 ? 2.99 -35.812 -1.412 1 94.38 91 PRO A CA 1
ATOM 720 C C . PRO A 1 91 ? 2.521 -36.094 -2.838 1 94.38 91 PRO A C 1
ATOM 722 O O . PRO A 1 91 ? 2.984 -37.062 -3.465 1 94.38 91 PRO A O 1
ATOM 725 N N . GLU A 1 92 ? 1.633 -35.312 -3.354 1 96.06 92 GLU A N 1
ATOM 726 C CA . GLU A 1 92 ? 1.073 -35.594 -4.676 1 96.06 92 GLU A CA 1
ATOM 727 C C . GLU A 1 92 ? 1.936 -34.969 -5.77 1 96.06 92 GLU A C 1
ATOM 729 O O . GLU A 1 92 ? 1.756 -35.25 -6.953 1 96.06 92 GLU A O 1
ATOM 734 N N . ALA A 1 93 ? 2.873 -34.125 -5.387 1 97.31 93 ALA A N 1
ATOM 735 C CA . ALA A 1 93 ? 3.752 -33.5 -6.367 1 97.31 93 ALA A CA 1
ATOM 736 C C . ALA A 1 93 ? 4.812 -34.469 -6.867 1 97.31 93 ALA A C 1
ATOM 738 O O . ALA A 1 93 ? 5.23 -35.375 -6.137 1 97.31 93 ALA A O 1
ATOM 739 N N . THR A 1 94 ? 5.227 -34.312 -8.156 1 96.88 94 THR A N 1
ATOM 740 C CA . THR A 1 94 ? 6.227 -35.188 -8.727 1 96.88 94 THR A CA 1
ATOM 741 C C . THR A 1 94 ? 7.539 -34.469 -8.969 1 96.88 94 THR A C 1
ATOM 743 O O . THR A 1 94 ? 8.578 -35.094 -9.211 1 96.88 94 THR A O 1
ATOM 746 N N . HIS A 1 95 ? 7.531 -33.188 -8.984 1 96.56 95 HIS A N 1
ATOM 747 C CA . HIS A 1 95 ? 8.719 -32.375 -9.172 1 96.56 95 HIS A CA 1
ATOM 748 C C . HIS A 1 95 ? 8.812 -31.297 -8.094 1 96.56 95 HIS A C 1
ATOM 750 O O . HIS A 1 95 ? 7.809 -30.672 -7.742 1 96.56 95 HIS A O 1
ATOM 756 N N . PHE A 1 96 ? 10.039 -31.141 -7.547 1 97.88 96 PHE A N 1
ATOM 757 C CA . PHE A 1 96 ? 10.297 -30.125 -6.535 1 97.88 96 PHE A CA 1
ATOM 758 C C . PHE A 1 96 ? 11.555 -29.344 -6.867 1 97.88 96 PHE A C 1
ATOM 760 O O . PHE A 1 96 ? 12.625 -29.922 -7.062 1 97.88 96 PHE A O 1
ATOM 767 N N . VAL A 1 97 ? 11.453 -28.062 -6.906 1 98.31 97 VAL A N 1
ATOM 768 C CA . VAL A 1 97 ? 12.625 -27.219 -7.082 1 98.31 97 VAL A CA 1
ATOM 769 C C . VAL A 1 97 ? 12.57 -26.047 -6.102 1 98.31 97 VAL A C 1
ATOM 771 O O . VAL A 1 97 ? 11.492 -25.656 -5.656 1 98.31 97 VAL A O 1
ATOM 774 N N . ASP A 1 98 ? 13.719 -25.594 -5.715 1 98.56 98 ASP A N 1
ATOM 775 C CA . ASP A 1 98 ? 13.82 -24.297 -5.047 1 98.56 98 ASP A CA 1
ATOM 776 C C . ASP A 1 98 ? 14.047 -23.172 -6.055 1 98.56 98 ASP A C 1
ATOM 778 O O . ASP A 1 98 ? 14.859 -23.312 -6.973 1 98.56 98 ASP A O 1
ATOM 782 N N . ALA A 1 99 ? 13.25 -22.125 -5.926 1 98.62 99 ALA A N 1
ATOM 783 C CA . ALA A 1 99 ? 13.359 -20.984 -6.836 1 98.62 99 ALA A CA 1
ATOM 784 C C . ALA A 1 99 ? 13.461 -19.672 -6.066 1 98.62 99 ALA A C 1
ATOM 786 O O . ALA A 1 99 ? 12.859 -19.516 -5.004 1 98.62 99 ALA A O 1
ATOM 787 N N . GLU A 1 100 ? 14.258 -18.766 -6.609 1 98.44 100 GLU A N 1
ATOM 788 C CA . GLU A 1 100 ? 14.445 -17.438 -6.027 1 98.44 100 GLU A CA 1
ATOM 789 C C . GLU A 1 100 ? 13.859 -16.359 -6.926 1 98.44 100 GLU A C 1
ATOM 791 O O . GLU A 1 100 ? 14.078 -16.359 -8.141 1 98.44 100 GLU A O 1
ATOM 796 N N . LEU A 1 101 ? 13.07 -15.531 -6.336 1 97.31 101 LEU A N 1
ATOM 797 C CA . LEU A 1 101 ? 12.586 -14.328 -7.004 1 97.31 101 LEU A CA 1
ATOM 798 C C . LEU A 1 101 ? 13.148 -13.078 -6.344 1 97.31 101 LEU A C 1
ATOM 800 O O . LEU A 1 101 ? 13.297 -13.023 -5.121 1 97.31 101 LEU A O 1
ATOM 804 N N . VAL A 1 102 ? 13.508 -12.086 -7.168 1 96.12 102 VAL A N 1
ATOM 805 C CA . VAL A 1 102 ? 13.836 -10.734 -6.715 1 96.12 102 VAL A CA 1
ATOM 806 C C . VAL A 1 102 ? 12.734 -9.766 -7.148 1 96.12 102 VAL A C 1
ATOM 808 O O . VAL A 1 102 ? 12.484 -9.609 -8.344 1 96.12 102 VAL A O 1
ATOM 811 N N . ILE A 1 103 ? 12.133 -9.133 -6.086 1 91.25 103 ILE A N 1
ATOM 812 C CA . ILE A 1 103 ? 11.008 -8.25 -6.383 1 91.25 103 ILE A CA 1
ATOM 813 C C . ILE A 1 103 ? 11.375 -6.812 -6.023 1 91.25 103 ILE A C 1
ATOM 815 O O . ILE A 1 103 ? 12.117 -6.574 -5.062 1 91.25 103 ILE A O 1
ATOM 819 N N . GLY A 1 104 ? 10.859 -5.898 -6.832 1 86.56 104 GLY A N 1
ATOM 820 C CA . GLY A 1 104 ? 11.078 -4.48 -6.594 1 86.56 104 GLY A CA 1
ATOM 821 C C . GLY A 1 104 ? 9.844 -3.639 -6.832 1 86.56 104 GLY A C 1
ATOM 822 O O . GLY A 1 104 ? 9.141 -3.818 -7.836 1 86.56 104 GLY A O 1
ATOM 823 N N . PHE A 1 105 ? 9.562 -2.781 -5.918 1 73.94 105 PHE A N 1
ATOM 824 C CA . PHE A 1 105 ? 8.508 -1.788 -6.047 1 73.94 105 PHE A CA 1
ATOM 825 C C . PHE A 1 105 ? 8.844 -0.531 -5.254 1 73.94 105 PHE A C 1
ATOM 827 O O . PHE A 1 105 ? 9.102 -0.6 -4.051 1 73.94 105 PHE A O 1
ATOM 834 N N . SER A 1 106 ? 8.695 0.577 -6.035 1 75.75 106 SER A N 1
ATOM 835 C CA . SER A 1 106 ? 9.109 1.84 -5.434 1 75.75 106 SER A CA 1
ATOM 836 C C . SER A 1 106 ? 10.5 1.73 -4.824 1 75.75 106 SER A C 1
ATOM 838 O O . SER A 1 106 ? 11.477 1.467 -5.535 1 75.75 106 SER A O 1
ATOM 840 N N . ALA A 1 107 ? 10.617 1.853 -3.469 1 73.25 107 ALA A N 1
ATOM 841 C CA . ALA A 1 107 ? 11.922 1.818 -2.809 1 73.25 107 ALA A CA 1
ATOM 842 C C . ALA A 1 107 ? 12.227 0.422 -2.275 1 73.25 107 ALA A C 1
ATOM 844 O O . ALA A 1 107 ? 13.32 0.172 -1.77 1 73.25 107 ALA A O 1
ATOM 845 N N . LEU A 1 108 ? 11.359 -0.463 -2.564 1 80.56 108 LEU A N 1
ATOM 846 C CA . LEU A 1 108 ? 11.508 -1.808 -2.02 1 80.56 108 LEU A CA 1
ATOM 847 C C . LEU A 1 108 ? 12.195 -2.729 -3.027 1 80.56 108 LEU A C 1
ATOM 849 O O . LEU A 1 108 ? 11.898 -2.678 -4.223 1 80.56 108 LEU A O 1
ATOM 853 N N . ARG A 1 109 ? 13.266 -3.363 -2.58 1 88.94 109 ARG A N 1
ATOM 854 C CA . ARG A 1 109 ? 13.914 -4.426 -3.336 1 88.94 109 ARG A CA 1
ATOM 855 C C . ARG A 1 109 ? 14.25 -5.613 -2.439 1 88.94 109 ARG A C 1
ATOM 857 O O . ARG A 1 109 ? 15.086 -5.508 -1.542 1 88.94 109 ARG A O 1
ATOM 864 N N . GLU A 1 110 ? 13.617 -6.738 -2.699 1 90.94 110 GLU A N 1
ATOM 865 C CA . GLU A 1 110 ? 13.773 -7.891 -1.817 1 90.94 110 GLU A CA 1
ATOM 866 C C . GLU A 1 110 ? 13.906 -9.188 -2.617 1 90.94 110 GLU A C 1
ATOM 868 O O . GLU A 1 110 ? 13.398 -9.281 -3.736 1 90.94 110 GLU A O 1
ATOM 873 N N . SER A 1 111 ? 14.562 -10.117 -2.016 1 95.06 111 SER A N 1
ATOM 874 C CA . SER A 1 111 ? 14.703 -11.453 -2.582 1 95.06 111 SER A CA 1
ATOM 875 C C . SER A 1 111 ? 14.234 -12.523 -1.6 1 95.06 111 SER A C 1
ATOM 877 O O . SER A 1 111 ? 14.406 -12.375 -0.387 1 95.06 111 SER A O 1
ATOM 879 N N . TYR A 1 112 ? 13.656 -13.586 -2.117 1 95.56 112 TYR A N 1
ATOM 880 C CA . TYR A 1 112 ? 13.25 -14.703 -1.273 1 95.56 112 TYR A CA 1
ATOM 881 C C . TYR A 1 112 ? 13.242 -16 -2.061 1 95.56 112 TYR A C 1
ATOM 883 O O . TYR A 1 112 ? 13.18 -15.992 -3.293 1 95.56 112 TYR A O 1
ATOM 891 N N . VAL A 1 113 ? 13.336 -17.078 -1.333 1 97.75 113 VAL A N 1
ATOM 892 C CA . VAL A 1 113 ? 13.359 -18.406 -1.934 1 97.75 113 VAL A CA 1
ATOM 893 C C . VAL A 1 113 ? 12.07 -19.156 -1.59 1 97.75 113 VAL A C 1
ATOM 895 O O . VAL A 1 113 ? 11.602 -19.094 -0.452 1 97.75 113 VAL A O 1
ATOM 898 N N . SER A 1 114 ? 11.508 -19.797 -2.555 1 97.94 114 SER A N 1
ATOM 899 C CA . SER A 1 114 ? 10.328 -20.641 -2.35 1 97.94 114 SER A CA 1
ATOM 900 C C . SER A 1 114 ? 10.602 -22.078 -2.734 1 97.94 114 SER A C 1
ATOM 902 O O . SER A 1 114 ? 11.422 -22.359 -3.617 1 97.94 114 SER A O 1
ATOM 904 N N . GLU A 1 115 ? 9.977 -22.984 -1.975 1 98.31 115 GLU A N 1
ATOM 905 C CA . GLU A 1 115 ? 9.828 -24.359 -2.42 1 98.31 115 GLU A CA 1
ATOM 906 C C . GLU A 1 115 ? 8.68 -24.5 -3.412 1 98.31 115 GLU A C 1
ATOM 908 O O . GLU A 1 115 ? 7.523 -24.219 -3.078 1 98.31 115 GLU A O 1
ATOM 913 N N . VAL A 1 116 ? 9.023 -24.922 -4.652 1 98.56 116 VAL A N 1
ATOM 914 C CA . VAL A 1 116 ? 8.023 -25.047 -5.707 1 98.56 116 VAL A CA 1
ATOM 915 C C . VAL A 1 116 ? 7.707 -26.531 -5.945 1 98.56 116 VAL A C 1
ATOM 917 O O . VAL A 1 116 ? 8.609 -27.328 -6.227 1 98.56 116 VAL A O 1
ATOM 920 N N . SER A 1 117 ? 6.5 -26.891 -5.789 1 98.56 117 SER A N 1
ATOM 921 C CA . SER A 1 117 ? 6.023 -28.234 -6.062 1 98.56 117 SER A CA 1
ATOM 922 C C . SER A 1 117 ? 5.09 -28.25 -7.27 1 98.56 117 SER A C 1
ATOM 924 O O . SER A 1 117 ? 4.281 -27.344 -7.449 1 98.56 117 SER A O 1
ATOM 926 N N . MET A 1 118 ? 5.281 -29.328 -8.055 1 98.31 118 MET A N 1
ATOM 927 C CA . MET A 1 118 ? 4.547 -29.344 -9.32 1 98.31 118 MET A CA 1
ATOM 928 C C . MET A 1 118 ? 3.982 -30.734 -9.594 1 98.31 118 MET A C 1
ATOM 930 O O . MET A 1 118 ? 4.613 -31.75 -9.266 1 98.31 118 MET A O 1
ATOM 934 N N . ARG A 1 119 ? 2.812 -30.781 -10.086 1 98.12 119 ARG A N 1
ATOM 935 C CA . ARG A 1 119 ? 2.236 -31.938 -10.758 1 98.12 119 ARG A CA 1
ATOM 936 C C . ARG A 1 119 ? 1.886 -31.609 -12.203 1 98.12 119 ARG A C 1
ATOM 938 O O . ARG A 1 119 ? 0.933 -30.875 -12.469 1 98.12 119 ARG A O 1
ATOM 945 N N . PRO A 1 120 ? 2.686 -32.156 -13.125 1 97.12 120 PRO A N 1
ATOM 946 C CA . PRO A 1 120 ? 2.582 -31.766 -14.531 1 97.12 120 PRO A CA 1
ATOM 947 C C . PRO A 1 120 ? 1.137 -31.672 -15.016 1 97.12 120 PRO A C 1
ATOM 949 O O . PRO A 1 120 ? 0.355 -32.594 -14.797 1 97.12 120 PRO A O 1
ATOM 952 N N . HIS A 1 121 ? 0.809 -30.484 -15.602 1 96.62 121 HIS A N 1
ATOM 953 C CA . HIS A 1 121 ? -0.418 -30.109 -16.297 1 96.62 121 HIS A CA 1
ATOM 954 C C . HIS A 1 121 ? -1.577 -29.938 -15.328 1 96.62 121 HIS A C 1
ATOM 956 O O . HIS A 1 121 ? -2.711 -29.688 -15.742 1 96.62 121 HIS A O 1
ATOM 962 N N . GLU A 1 122 ? -1.318 -30.094 -14.078 1 98 122 GLU A N 1
ATOM 963 C CA . GLU A 1 122 ? -2.408 -30 -13.117 1 98 122 GLU A CA 1
ATOM 964 C C . GLU A 1 122 ? -2.225 -28.797 -12.195 1 98 122 GLU A C 1
ATOM 966 O O . GLU A 1 122 ? -3.143 -27.984 -12.023 1 98 122 GLU A O 1
ATOM 971 N N . TRP A 1 123 ? -1.055 -28.734 -11.594 1 98.5 123 TRP A N 1
ATOM 972 C CA . TRP A 1 123 ? -0.904 -27.578 -10.727 1 98.5 123 TRP A CA 1
ATOM 973 C C . TRP A 1 123 ? 0.569 -27.266 -10.477 1 98.5 123 TRP A C 1
ATOM 975 O O . TRP A 1 123 ? 1.436 -28.109 -10.727 1 98.5 123 TRP A O 1
ATOM 985 N N . VAL A 1 124 ? 0.894 -26.062 -10.125 1 98.62 124 VAL A N 1
ATOM 986 C CA . VAL A 1 124 ? 2.152 -25.547 -9.609 1 98.62 124 VAL A CA 1
ATOM 987 C C . VAL A 1 124 ? 1.901 -24.797 -8.297 1 98.62 124 VAL A C 1
ATOM 989 O O . VAL A 1 124 ? 1.062 -23.891 -8.242 1 98.62 124 VAL A O 1
ATOM 992 N N . LYS A 1 125 ? 2.592 -25.188 -7.258 1 98.56 125 LYS A N 1
ATOM 993 C CA . LYS A 1 125 ? 2.49 -24.547 -5.953 1 98.56 125 LYS A CA 1
ATOM 994 C C . LYS A 1 125 ? 3.844 -24.016 -5.5 1 98.56 125 LYS A C 1
ATOM 996 O O . LYS A 1 125 ? 4.887 -24.562 -5.844 1 98.56 125 LYS A O 1
ATOM 1001 N N . ALA A 1 126 ? 3.787 -22.906 -4.781 1 98.25 126 ALA A N 1
ATOM 1002 C CA . ALA A 1 126 ? 5.008 -22.344 -4.219 1 98.25 126 ALA A CA 1
ATOM 1003 C C . ALA A 1 126 ? 4.801 -21.922 -2.768 1 98.25 126 ALA A C 1
ATOM 1005 O O . ALA A 1 126 ? 3.789 -21.297 -2.436 1 98.25 126 ALA A O 1
ATOM 1006 N N . LYS A 1 127 ? 5.742 -22.266 -1.931 1 97.06 127 LYS A N 1
ATOM 1007 C CA . LYS A 1 127 ? 5.781 -21.859 -0.529 1 97.06 127 LYS A CA 1
ATOM 1008 C C . LYS A 1 127 ? 7.117 -21.219 -0.178 1 97.06 127 LYS A C 1
ATOM 1010 O O . LYS A 1 127 ? 8.172 -21.844 -0.314 1 97.06 127 LYS A O 1
ATOM 1015 N N . ALA A 1 128 ? 6.953 -19.969 0.273 1 96.19 128 ALA A N 1
ATOM 1016 C CA . ALA A 1 128 ? 8.188 -19.281 0.642 1 96.19 128 ALA A CA 1
ATOM 1017 C C . ALA A 1 128 ? 8.867 -19.969 1.822 1 96.19 128 ALA A C 1
ATOM 1019 O O . ALA A 1 128 ? 8.203 -20.359 2.785 1 96.19 128 ALA A O 1
ATOM 1020 N N . LYS A 1 129 ? 10.172 -20.109 1.715 1 95.62 129 LYS A N 1
ATOM 1021 C CA . LYS A 1 129 ? 10.961 -20.562 2.852 1 95.62 129 LYS A CA 1
ATOM 1022 C C . LYS A 1 129 ? 11.078 -19.484 3.918 1 95.62 129 LYS A C 1
ATOM 1024 O O . LYS A 1 129 ? 10.75 -18.328 3.668 1 95.62 129 LYS A O 1
ATOM 1029 N N . PRO A 1 130 ? 11.422 -19.922 5.102 1 91.56 130 PRO A N 1
ATOM 1030 C CA . PRO A 1 130 ? 11.531 -18.922 6.172 1 91.56 130 PRO A CA 1
ATOM 1031 C C . PRO A 1 130 ? 12.398 -17.734 5.789 1 91.56 130 PRO A C 1
ATOM 1033 O O . PRO A 1 130 ? 13.453 -17.906 5.164 1 91.56 130 PRO A O 1
ATOM 1036 N N . SER A 1 131 ? 11.891 -16.547 6.027 1 89.81 131 SER A N 1
ATOM 1037 C CA . SER A 1 131 ? 12.555 -15.289 5.715 1 89.81 131 SER A CA 1
ATOM 1038 C C . SER A 1 131 ? 12.078 -14.172 6.641 1 89.81 131 SER A C 1
ATOM 1040 O O . SER A 1 131 ? 11.047 -14.305 7.301 1 89.81 131 SER A O 1
ATOM 1042 N N . PRO A 1 132 ? 12.898 -13.164 6.723 1 87.5 132 PRO A N 1
ATOM 1043 C CA . PRO A 1 132 ? 12.477 -12.031 7.551 1 87.5 132 PRO A CA 1
ATOM 1044 C C . PRO A 1 132 ? 11.336 -11.234 6.93 1 87.5 132 PRO A C 1
ATOM 1046 O O . PRO A 1 132 ? 10.711 -10.414 7.605 1 87.5 132 PRO A O 1
ATOM 1049 N N . LEU A 1 133 ? 10.953 -11.562 5.75 1 82.94 133 LEU A N 1
ATOM 1050 C CA . LEU A 1 133 ? 9.992 -10.766 5.004 1 82.94 133 LEU A CA 1
ATOM 1051 C C . LEU A 1 133 ? 8.562 -11.188 5.336 1 82.94 133 LEU A C 1
ATOM 1053 O O . LEU A 1 133 ? 7.664 -10.352 5.426 1 82.94 133 LEU A O 1
ATOM 1057 N N . PHE A 1 134 ? 8.438 -12.508 5.496 1 86.88 134 PHE A N 1
ATOM 1058 C CA . PHE A 1 134 ? 7.09 -13.047 5.602 1 86.88 134 PHE A CA 1
ATOM 1059 C C . PHE A 1 134 ? 6.973 -13.977 6.805 1 86.88 134 PHE A C 1
ATOM 1061 O O . PHE A 1 134 ? 7.934 -14.664 7.16 1 86.88 134 PHE A O 1
ATOM 1068 N N . LYS A 1 135 ? 5.777 -13.898 7.355 1 88.88 135 LYS A N 1
ATOM 1069 C CA . LYS A 1 135 ? 5.406 -15.008 8.227 1 88.88 135 LYS A CA 1
ATOM 1070 C C . LYS A 1 135 ? 4.938 -16.203 7.422 1 88.88 135 LYS A C 1
ATOM 1072 O O . LYS A 1 135 ? 5.074 -17.359 7.863 1 88.88 135 LYS A O 1
ATOM 1077 N N . GLY A 1 136 ? 4.426 -15.883 6.285 1 92.44 136 GLY A N 1
ATOM 1078 C CA . GLY A 1 136 ? 4 -16.906 5.344 1 92.44 136 GLY A CA 1
ATOM 1079 C C . GLY A 1 136 ? 3.666 -16.359 3.973 1 92.44 136 GLY A C 1
ATOM 1080 O O . GLY A 1 136 ? 3.113 -15.258 3.857 1 92.44 136 GLY A O 1
ATOM 1081 N N . LEU A 1 137 ? 4.039 -17.109 2.992 1 93.62 137 LEU A N 1
ATOM 1082 C CA . LEU A 1 137 ? 3.676 -16.797 1.613 1 93.62 137 LEU A CA 1
ATOM 1083 C C . LEU A 1 137 ? 3.488 -18.078 0.803 1 93.62 137 LEU A C 1
ATOM 1085 O O . LEU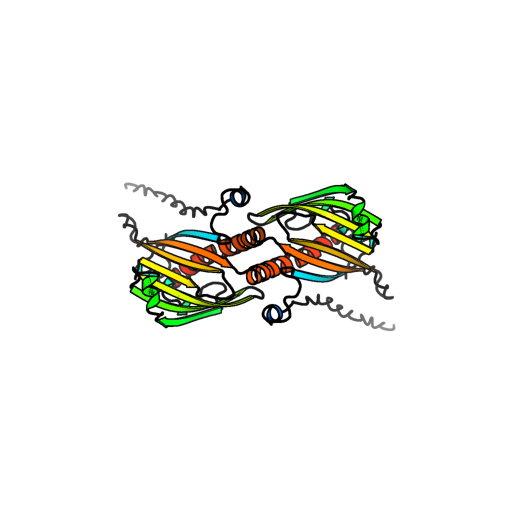 A 1 137 ? 4.414 -18.891 0.685 1 93.62 137 LEU A O 1
ATOM 1089 N N . GLU A 1 138 ? 2.312 -18.234 0.294 1 96 138 GLU A N 1
ATOM 1090 C CA . GLU A 1 138 ? 1.998 -19.422 -0.495 1 96 138 GLU A CA 1
ATOM 1091 C C . GLU A 1 138 ? 1.159 -19.078 -1.718 1 96 138 GLU A C 1
ATOM 1093 O O . GLU A 1 138 ? 0.242 -18.25 -1.632 1 96 138 GLU A O 1
ATOM 1098 N N . THR A 1 139 ? 1.5 -19.641 -2.834 1 96.38 139 THR A N 1
ATOM 1099 C CA . THR A 1 139 ? 0.717 -19.484 -4.055 1 96.38 139 THR A CA 1
ATOM 1100 C C . THR A 1 139 ? 0.405 -20.844 -4.668 1 96.38 139 THR A C 1
ATOM 1102 O O . THR A 1 139 ? 1.107 -21.828 -4.41 1 96.38 139 THR A O 1
ATOM 1105 N N . ALA A 1 140 ? -0.67 -20.844 -5.406 1 97.75 140 ALA A N 1
ATOM 1106 C CA . ALA A 1 140 ? -1.013 -22.062 -6.133 1 97.75 140 ALA A CA 1
ATOM 1107 C C . ALA A 1 140 ? -1.713 -21.75 -7.449 1 97.75 140 ALA A C 1
ATOM 1109 O O . ALA A 1 140 ? -2.586 -20.875 -7.496 1 97.75 140 ALA A O 1
ATOM 1110 N N . TRP A 1 141 ? -1.299 -22.438 -8.461 1 98.06 141 TRP A N 1
ATOM 1111 C CA . TRP A 1 141 ? -1.939 -22.438 -9.773 1 98.06 141 TRP A CA 1
ATOM 1112 C C . TRP A 1 141 ? -2.525 -23.812 -10.094 1 98.06 141 TRP A C 1
ATOM 1114 O O . TRP A 1 141 ? -1.817 -24.812 -10.055 1 98.06 141 TRP A O 1
ATOM 1124 N N . HIS A 1 142 ? -3.744 -23.812 -10.383 1 98.5 142 HIS A N 1
ATOM 1125 C CA . HIS A 1 142 ? -4.402 -25.062 -10.781 1 98.5 142 HIS A CA 1
ATOM 1126 C C . HIS A 1 142 ? -4.969 -24.953 -12.195 1 98.5 142 HIS A C 1
ATOM 1128 O O . HIS A 1 142 ? -5.531 -23.922 -12.562 1 98.5 142 HIS A O 1
ATOM 1134 N N . PHE A 1 143 ? -4.824 -26.031 -12.898 1 98.12 143 PHE A N 1
ATOM 1135 C CA . PHE A 1 143 ? -5.289 -26.094 -14.281 1 98.12 143 PHE A CA 1
ATOM 1136 C C . PHE A 1 143 ? -6.297 -27.219 -14.461 1 98.12 143 PHE A C 1
ATOM 1138 O O . PHE A 1 143 ? -6.004 -28.375 -14.148 1 98.12 143 PHE A O 1
ATOM 1145 N N . ARG A 1 144 ? -7.402 -26.859 -14.93 1 97.75 144 ARG A N 1
ATOM 1146 C CA . ARG A 1 144 ? -8.438 -27.859 -15.195 1 97.75 144 ARG A CA 1
ATOM 1147 C C . ARG A 1 144 ? -8.992 -27.703 -16.609 1 97.75 144 ARG A C 1
ATOM 1149 O O . ARG A 1 144 ? -9.68 -26.734 -16.922 1 97.75 144 ARG A O 1
ATOM 1156 N N . SER A 1 145 ? -8.688 -28.688 -17.438 1 95.88 145 SER A N 1
ATOM 1157 C CA . SER A 1 145 ? -9.227 -28.719 -18.781 1 95.88 145 SER A CA 1
ATOM 1158 C C . SER A 1 145 ? -10.75 -28.844 -18.766 1 95.88 145 SER A C 1
ATOM 1160 O O . SER A 1 145 ? -11.297 -29.672 -18.031 1 95.88 145 SER A O 1
ATOM 1162 N N . LEU A 1 146 ? -11.328 -28.016 -19.578 1 93 146 LEU A N 1
ATOM 1163 C CA . LEU A 1 146 ? -12.781 -28.094 -19.688 1 93 146 LEU A CA 1
ATOM 1164 C C . LEU A 1 146 ? -13.188 -28.891 -20.922 1 93 146 LEU A C 1
ATOM 1166 O O . LEU A 1 146 ? -12.492 -28.891 -21.938 1 93 146 LEU A O 1
ATOM 1170 N N . PRO A 1 147 ? -14.344 -29.562 -20.812 1 87.19 147 PRO A N 1
ATOM 1171 C CA . PRO A 1 147 ? -14.797 -30.359 -21.953 1 87.19 147 PRO A CA 1
ATOM 1172 C C . PRO A 1 147 ? -15.102 -29.5 -23.188 1 87.19 147 PRO A C 1
ATOM 1174 O O . PRO A 1 147 ? -15.547 -28.359 -23.047 1 87.19 147 PRO A O 1
ATOM 1177 N N . LYS A 1 148 ? -14.727 -30.016 -24.359 1 77.56 148 LYS A N 1
ATOM 1178 C CA . LYS A 1 148 ? -14.961 -29.328 -25.625 1 77.56 148 LYS A CA 1
ATOM 1179 C C . LYS A 1 148 ? -16.453 -29.281 -25.953 1 77.56 148 LYS A C 1
ATOM 1181 O O . LYS A 1 148 ? -17.141 -30.297 -25.922 1 77.56 148 LYS A O 1
ATOM 1186 N N . ALA A 1 149 ? -16.891 -28.031 -25.797 1 64.56 149 ALA A N 1
ATOM 1187 C CA . ALA A 1 149 ? -18.234 -27.938 -26.359 1 64.56 149 ALA A CA 1
ATOM 1188 C C . ALA A 1 149 ? -18.203 -28.094 -27.875 1 64.56 149 ALA A C 1
ATOM 1190 O O . ALA A 1 149 ? -17.203 -27.781 -28.531 1 64.56 149 ALA A O 1
ATOM 1191 N N . SER A 1 150 ? -19.062 -28.875 -28.453 1 63.84 150 SER A N 1
ATOM 1192 C CA . SER A 1 150 ? -19.188 -29.25 -29.859 1 63.84 150 SER A CA 1
ATOM 1193 C C . SER A 1 150 ? -18.828 -28.094 -30.781 1 63.84 150 SER A C 1
ATOM 1195 O O . SER A 1 150 ? -18.25 -28.297 -31.844 1 63.84 150 SER A O 1
ATOM 1197 N N . HIS A 1 151 ? -19.047 -26.906 -30.422 1 67.12 151 HIS A N 1
ATOM 1198 C CA . HIS A 1 151 ? -18.922 -25.781 -31.344 1 67.12 151 HIS A CA 1
ATOM 1199 C C . HIS A 1 151 ? -17.641 -25 -31.094 1 67.12 151 HIS A C 1
ATOM 1201 O O . HIS A 1 151 ? -17.312 -24.094 -31.844 1 67.12 151 HIS A O 1
ATOM 1207 N N . ILE A 1 152 ? -16.859 -25.438 -30.062 1 64.81 152 ILE A N 1
ATOM 1208 C CA . ILE A 1 152 ? -15.672 -24.672 -29.719 1 64.81 152 ILE A CA 1
ATOM 1209 C C . ILE A 1 152 ? -14.422 -25.453 -30.094 1 64.81 152 ILE A C 1
ATOM 1211 O O . ILE A 1 152 ? -14.219 -26.578 -29.625 1 64.81 152 ILE A O 1
ATOM 1215 N N . ARG A 1 153 ? -13.773 -24.984 -31.109 1 74.19 153 ARG A N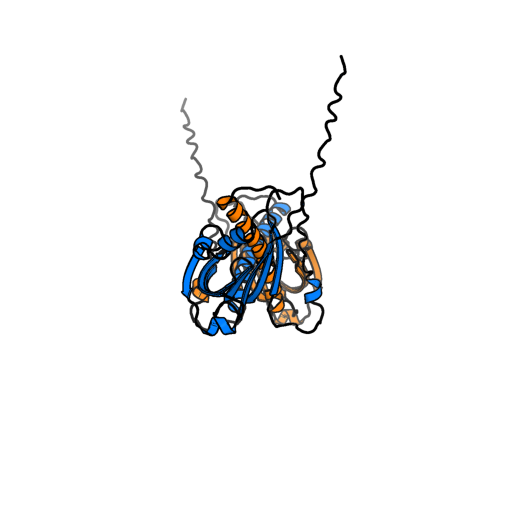 1
ATOM 1216 C CA . ARG A 1 153 ? -12.602 -25.672 -31.656 1 74.19 153 ARG A CA 1
ATOM 1217 C C . ARG A 1 153 ? -11.383 -25.453 -30.781 1 74.19 153 ARG A C 1
ATOM 1219 O O . ARG A 1 153 ? -10.453 -26.266 -30.781 1 74.19 153 ARG A O 1
ATOM 1226 N N . THR A 1 154 ? -11.414 -24.391 -29.938 1 84.94 154 THR A N 1
ATOM 1227 C CA . THR A 1 154 ? -10.227 -24.062 -29.172 1 84.94 154 THR A CA 1
ATOM 1228 C C . THR A 1 154 ? -10.305 -24.688 -27.766 1 84.94 154 THR A C 1
ATOM 1230 O O . THR A 1 154 ? -11.383 -24.75 -27.172 1 84.94 154 THR A O 1
ATOM 1233 N N . PRO A 1 155 ? -9.242 -25.281 -27.375 1 90.25 155 PRO A N 1
ATOM 1234 C CA . PRO A 1 155 ? -9.242 -25.797 -26 1 90.25 155 PRO A CA 1
ATOM 1235 C C . PRO A 1 155 ? -9.586 -24.734 -24.969 1 90.25 155 PRO A C 1
ATOM 1237 O O . PRO A 1 155 ? -9.344 -23.547 -25.188 1 90.25 155 PRO A O 1
ATOM 1240 N N . GLN A 1 156 ? -10.266 -25.188 -23.922 1 92.81 156 GLN A N 1
ATOM 1241 C CA . GLN A 1 156 ? -10.586 -24.297 -22.797 1 92.81 156 GLN A CA 1
ATOM 1242 C C . GLN A 1 156 ? -10.047 -24.859 -21.484 1 92.81 156 GLN A C 1
ATOM 1244 O O . GLN A 1 156 ? -10.297 -26.031 -21.156 1 92.81 156 GLN A O 1
ATOM 1249 N N . THR A 1 157 ? -9.281 -24.062 -20.859 1 95.88 157 THR A N 1
ATOM 1250 C CA . THR A 1 157 ? -8.75 -24.484 -19.578 1 95.88 157 THR A CA 1
ATOM 1251 C C . THR A 1 157 ? -9.102 -23.469 -18.484 1 95.88 157 THR A C 1
ATOM 1253 O O . THR A 1 157 ? -8.906 -22.266 -18.656 1 95.88 157 THR A O 1
ATOM 1256 N N . GLU A 1 158 ? -9.68 -23.969 -17.406 1 96.88 158 GLU A N 1
ATOM 1257 C CA . GLU A 1 158 ? -9.906 -23.156 -16.219 1 96.88 158 GLU A CA 1
ATOM 1258 C C . GLU A 1 158 ? -8.633 -23.047 -15.367 1 96.88 158 GLU A C 1
ATOM 1260 O O . GLU A 1 158 ? -8.047 -24.062 -15 1 96.88 158 GLU A O 1
ATOM 1265 N N . VAL A 1 159 ? -8.273 -21.844 -15.125 1 96.94 159 VAL A N 1
ATOM 1266 C CA . VAL A 1 159 ? -7.102 -21.578 -14.297 1 96.94 159 VAL A CA 1
ATOM 1267 C C . VAL A 1 159 ? -7.543 -20.969 -12.969 1 96.94 159 VAL A C 1
ATOM 1269 O O . VAL A 1 159 ? -8.25 -19.953 -12.945 1 96.94 159 VAL A O 1
ATOM 1272 N N . THR A 1 160 ? -7.188 -21.609 -11.898 1 96.56 160 THR A N 1
ATOM 1273 C CA . THR A 1 160 ? -7.43 -21.078 -10.57 1 96.56 160 THR A CA 1
ATOM 1274 C C . THR A 1 160 ? -6.121 -20.656 -9.906 1 96.56 160 THR A C 1
ATOM 1276 O O . THR A 1 160 ? -5.207 -21.469 -9.766 1 96.56 160 THR A O 1
ATOM 1279 N N . PHE A 1 161 ? -6.059 -19.438 -9.57 1 95.56 161 PHE A N 1
ATOM 1280 C CA . PHE A 1 161 ? -4.902 -18.906 -8.859 1 95.56 161 PHE A CA 1
ATOM 1281 C C . PHE A 1 161 ? -5.273 -18.516 -7.43 1 95.56 161 PHE A C 1
ATOM 1283 O O . PHE A 1 161 ? -6.281 -17.859 -7.199 1 95.56 161 PHE A O 1
ATOM 1290 N N . THR A 1 162 ? -4.441 -19 -6.477 1 95 162 THR A N 1
ATOM 1291 C CA . THR A 1 162 ? -4.625 -18.609 -5.082 1 95 162 THR A CA 1
ATOM 1292 C C . THR A 1 162 ? -3.336 -18.016 -4.512 1 95 162 THR A C 1
ATOM 1294 O O . THR A 1 162 ? -2.238 -18.453 -4.871 1 95 162 THR A O 1
ATOM 1297 N N . LEU A 1 163 ? -3.459 -17.078 -3.641 1 93.5 163 LEU A N 1
ATOM 1298 C CA . LEU A 1 163 ? -2.373 -16.406 -2.943 1 93.5 163 LEU A CA 1
ATOM 1299 C C . LEU A 1 163 ? -2.713 -16.203 -1.47 1 93.5 163 LEU A C 1
ATOM 1301 O O . LEU A 1 163 ? -3.787 -15.695 -1.139 1 93.5 163 LEU A O 1
ATOM 1305 N N . ALA A 1 164 ? -1.887 -16.734 -0.589 1 91.81 164 ALA A N 1
ATOM 1306 C CA . ALA A 1 164 ? -1.987 -16.516 0.851 1 91.81 164 ALA A CA 1
ATOM 1307 C C . ALA A 1 164 ? -0.696 -15.914 1.402 1 91.81 164 ALA A C 1
ATOM 1309 O O . ALA A 1 164 ? 0.394 -16.438 1.148 1 91.81 164 ALA A O 1
ATOM 1310 N N . PHE A 1 165 ? -0.861 -14.828 2.205 1 89.31 165 PHE A N 1
ATOM 1311 C CA . PHE A 1 165 ? 0.365 -14.219 2.703 1 89.31 165 PHE A CA 1
ATOM 1312 C C . PHE A 1 165 ? 0.146 -13.602 4.082 1 89.31 165 PHE A C 1
ATOM 1314 O O . PHE A 1 165 ? -0.976 -13.227 4.426 1 89.31 165 PHE A O 1
ATOM 1321 N N . ALA A 1 166 ? 1.193 -13.578 4.781 1 85.75 166 ALA A N 1
ATOM 1322 C CA . ALA A 1 166 ? 1.382 -12.828 6.02 1 85.75 166 ALA A CA 1
ATOM 1323 C C . ALA A 1 166 ? 2.795 -12.258 6.105 1 85.75 166 ALA A C 1
ATOM 1325 O O . ALA A 1 166 ? 3.773 -13.008 6.125 1 85.75 166 ALA A O 1
ATOM 1326 N N . PHE A 1 167 ? 2.779 -10.922 6.172 1 84.81 167 PHE A N 1
ATOM 1327 C CA . PHE A 1 167 ? 4.09 -10.281 6.211 1 84.81 167 PHE A CA 1
ATOM 1328 C C . PHE A 1 167 ? 4.535 -10.055 7.648 1 84.81 167 PHE A C 1
ATOM 1330 O O . PHE A 1 167 ? 3.717 -10.078 8.57 1 84.81 167 PHE A O 1
ATOM 1337 N N . SER A 1 168 ? 5.84 -9.875 7.688 1 83.56 168 SER A N 1
ATOM 1338 C CA . SER A 1 168 ? 6.387 -9.445 8.969 1 83.56 168 SER A CA 1
ATOM 1339 C C . SER A 1 168 ? 6.07 -7.977 9.242 1 83.56 168 SER A C 1
ATOM 1341 O O . SER A 1 168 ? 5.77 -7.219 8.312 1 83.56 168 SER A O 1
ATOM 1343 N N . SER A 1 169 ? 6.184 -7.555 10.492 1 76.75 169 SER A N 1
ATOM 1344 C CA . SER A 1 169 ? 5.852 -6.191 10.898 1 76.75 169 SER A CA 1
ATOM 1345 C C . SER A 1 169 ? 6.727 -5.172 10.18 1 76.75 169 SER A C 1
ATOM 1347 O O . SER A 1 169 ? 6.223 -4.184 9.641 1 76.75 169 SER A O 1
ATOM 1349 N N . PRO A 1 170 ? 8.047 -5.461 10.086 1 78.19 170 PRO A N 1
ATOM 1350 C CA . PRO A 1 170 ? 8.891 -4.504 9.367 1 78.19 170 PRO A CA 1
ATOM 1351 C C . PRO A 1 170 ? 8.508 -4.371 7.898 1 78.19 170 PRO A C 1
ATOM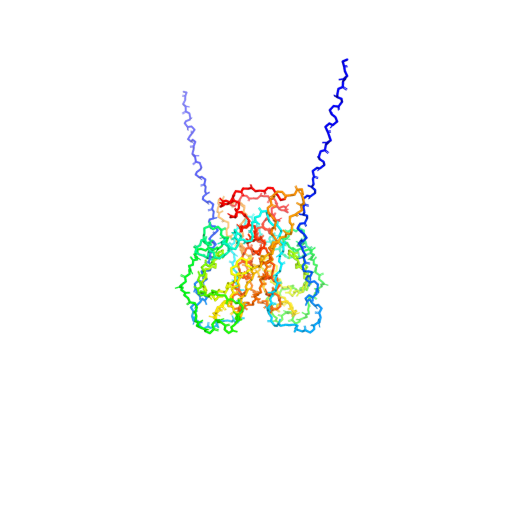 1353 O O . PRO A 1 170 ? 8.594 -3.279 7.328 1 78.19 170 PRO A O 1
ATOM 1356 N N . MET A 1 171 ? 8.102 -5.43 7.305 1 80.88 171 MET A N 1
ATOM 1357 C CA . MET A 1 171 ? 7.695 -5.391 5.906 1 80.88 171 MET A CA 1
ATOM 1358 C C . MET A 1 171 ? 6.391 -4.613 5.738 1 80.88 171 MET A C 1
ATOM 1360 O O . MET A 1 171 ? 6.258 -3.809 4.816 1 80.88 171 MET A O 1
ATOM 1364 N N . TYR A 1 172 ? 5.484 -4.816 6.672 1 81.25 172 TYR A N 1
ATOM 1365 C CA . TYR A 1 172 ? 4.254 -4.031 6.652 1 81.25 172 TYR A CA 1
ATOM 1366 C C . TYR A 1 172 ? 4.555 -2.541 6.742 1 81.25 172 TYR A C 1
ATOM 1368 O O . TYR A 1 172 ? 3.986 -1.738 6 1 81.25 172 TYR A O 1
ATOM 1376 N N . ALA A 1 173 ? 5.438 -2.236 7.598 1 77.44 173 ALA A N 1
ATOM 1377 C CA . ALA A 1 173 ? 5.816 -0.841 7.805 1 77.44 173 ALA A CA 1
ATOM 1378 C C . ALA A 1 173 ? 6.441 -0.249 6.543 1 77.44 173 ALA A C 1
ATOM 1380 O O . ALA A 1 173 ? 6.176 0.903 6.195 1 77.44 173 ALA A O 1
ATOM 1381 N N . ALA A 1 174 ? 7.23 -1.035 5.871 1 79.19 174 ALA A N 1
ATOM 1382 C CA . ALA A 1 174 ? 7.898 -0.582 4.652 1 79.19 174 ALA A CA 1
ATOM 1383 C C . ALA A 1 174 ? 6.891 -0.337 3.535 1 79.19 174 ALA A C 1
ATOM 1385 O O . ALA A 1 174 ? 6.957 0.68 2.84 1 79.19 174 ALA A O 1
ATOM 1386 N N . ILE A 1 175 ? 6.004 -1.19 3.4 1 80.38 175 ILE A N 1
ATOM 1387 C CA . ILE A 1 175 ? 4.984 -1.062 2.365 1 80.38 175 ILE A CA 1
ATOM 1388 C C . ILE A 1 175 ? 4.102 0.15 2.658 1 80.38 175 ILE A C 1
ATOM 1390 O O . ILE A 1 175 ? 3.844 0.966 1.771 1 80.38 175 ILE A O 1
ATOM 1394 N N . ALA A 1 176 ? 3.744 0.255 3.857 1 81.06 176 ALA A N 1
ATOM 1395 C CA . ALA A 1 176 ? 2.91 1.381 4.27 1 81.06 176 ALA A CA 1
ATOM 1396 C C . ALA A 1 176 ? 3.652 2.703 4.105 1 81.06 176 ALA A C 1
ATOM 1398 O O . ALA A 1 176 ? 3.057 3.711 3.715 1 81.06 176 ALA A O 1
ATOM 1399 N N . GLY A 1 177 ? 4.891 2.654 4.5 1 79.94 177 GLY A N 1
ATOM 1400 C CA . GLY A 1 177 ? 5.715 3.848 4.383 1 79.94 177 GLY A CA 1
ATOM 1401 C C . GLY A 1 177 ? 5.711 4.441 2.986 1 79.94 177 GLY A C 1
ATOM 1402 O O . GLY A 1 177 ? 5.652 5.664 2.826 1 79.94 177 GLY A O 1
ATOM 1403 N N . GLN A 1 178 ? 5.711 3.65 1.993 1 77.75 178 GLN A N 1
ATOM 1404 C CA . GLN A 1 178 ? 5.715 4.121 0.611 1 77.75 178 GLN A CA 1
ATOM 1405 C C . GLN A 1 178 ? 4.383 4.773 0.25 1 77.75 178 GLN A C 1
ATOM 1407 O O . GLN A 1 178 ? 4.355 5.824 -0.395 1 77.75 178 GLN A O 1
ATOM 1412 N N . VAL A 1 179 ? 3.391 4.172 0.655 1 77.19 179 VAL A N 1
ATOM 1413 C CA . VAL A 1 179 ? 2.053 4.703 0.414 1 77.19 179 VAL A CA 1
ATOM 1414 C C . VAL A 1 179 ? 1.901 6.055 1.105 1 77.19 179 VAL A C 1
ATOM 1416 O O . VAL A 1 179 ? 1.405 7.016 0.508 1 77.19 179 VAL A O 1
ATOM 1419 N N . PHE A 1 180 ? 2.379 6.195 2.27 1 81.19 180 PHE A N 1
ATOM 1420 C CA . PHE A 1 180 ? 2.197 7.418 3.041 1 81.19 180 PHE A CA 1
ATOM 1421 C C . PHE A 1 180 ? 3.115 8.523 2.529 1 81.19 180 PHE A C 1
ATOM 1423 O O . PHE A 1 180 ? 2.775 9.703 2.605 1 81.19 180 PHE A O 1
ATOM 1430 N N . GLN A 1 181 ? 4.281 8.094 2.098 1 81.44 181 GLN A N 1
ATOM 1431 C CA . GLN A 1 181 ? 5.141 9.086 1.468 1 81.44 181 GLN A CA 1
ATOM 1432 C C . GLN A 1 181 ? 4.438 9.758 0.289 1 81.44 181 GLN A C 1
ATOM 1434 O O . GLN A 1 181 ? 4.469 10.984 0.154 1 81.44 181 GLN A O 1
ATOM 1439 N N . LYS A 1 182 ? 3.85 8.977 -0.511 1 82.69 182 LYS A N 1
ATOM 1440 C CA . LYS A 1 182 ? 3.104 9.5 -1.65 1 82.69 182 LYS A CA 1
ATOM 1441 C C . LYS A 1 182 ? 1.907 10.336 -1.19 1 82.69 182 LYS A C 1
ATOM 1443 O O . LYS A 1 182 ? 1.63 11.398 -1.751 1 82.69 182 LYS A O 1
ATOM 1448 N N . LEU A 1 183 ? 1.269 9.922 -0.194 1 82.69 183 LEU A N 1
ATOM 1449 C CA . LEU A 1 183 ? 0.117 10.625 0.356 1 82.69 183 LEU A CA 1
ATOM 1450 C C . LEU A 1 183 ? 0.528 11.984 0.909 1 82.69 183 LEU A C 1
ATOM 1452 O O . LEU A 1 183 ? -0.172 12.977 0.706 1 82.69 183 LEU A O 1
ATOM 1456 N N . SER A 1 184 ? 1.638 11.969 1.637 1 84.94 184 SER A N 1
ATOM 1457 C CA . SER A 1 184 ? 2.123 13.219 2.207 1 84.94 184 SER A CA 1
ATOM 1458 C C . SER A 1 184 ? 2.381 14.258 1.121 1 84.94 184 SER A C 1
ATOM 1460 O O . SER A 1 184 ? 2.002 15.422 1.267 1 84.94 184 SER A O 1
ATOM 1462 N N . SER A 1 185 ? 2.965 13.828 0.061 1 86.88 185 SER A N 1
ATOM 1463 C CA . SER A 1 185 ? 3.23 14.734 -1.053 1 86.88 185 SER A CA 1
ATOM 1464 C C . SER A 1 185 ? 1.933 15.227 -1.683 1 86.88 185 SER A C 1
ATOM 1466 O O . SER A 1 185 ? 1.81 16.406 -2.014 1 86.88 185 SER A O 1
ATOM 1468 N N . ARG A 1 186 ? 1.035 14.414 -1.734 1 89.69 186 ARG A N 1
ATOM 1469 C CA . ARG A 1 186 ? -0.261 14.773 -2.299 1 89.69 186 ARG A CA 1
ATOM 1470 C C . ARG A 1 186 ? -0.989 15.773 -1.407 1 89.69 186 ARG A C 1
ATOM 1472 O O . ARG A 1 186 ? -1.688 16.656 -1.901 1 89.69 186 ARG A O 1
ATOM 1479 N N . MET A 1 187 ? -0.818 15.625 -0.207 1 90.56 187 MET A N 1
ATOM 1480 C CA . MET A 1 187 ? -1.458 16.531 0.741 1 90.56 187 MET A CA 1
ATOM 1481 C C . MET A 1 187 ? -0.895 17.938 0.609 1 90.56 187 MET A C 1
ATOM 1483 O O . MET A 1 187 ? -1.649 18.906 0.567 1 90.56 187 MET A O 1
ATOM 1487 N N . ILE A 1 188 ? 0.354 18.016 0.507 1 91.69 188 ILE A N 1
ATOM 1488 C CA . ILE A 1 188 ? 0.999 19.312 0.348 1 91.69 188 ILE A CA 1
ATOM 1489 C C . ILE A 1 188 ? 0.538 19.969 -0.957 1 91.69 188 ILE A C 1
ATOM 1491 O O . ILE A 1 188 ? 0.212 21.156 -0.985 1 91.69 188 ILE A O 1
ATOM 1495 N N . ASP A 1 189 ? 0.508 19.172 -1.962 1 93.38 189 ASP A N 1
ATOM 1496 C CA . ASP A 1 189 ? 0.021 19.656 -3.248 1 93.38 189 ASP A CA 1
ATOM 1497 C C . ASP A 1 189 ? -1.418 20.156 -3.139 1 93.38 189 ASP A C 1
ATOM 1499 O O . ASP A 1 189 ? -1.766 21.203 -3.703 1 93.38 189 ASP A O 1
ATOM 1503 N N . ALA A 1 190 ? -2.215 19.406 -2.484 1 95.31 190 ALA A N 1
ATOM 1504 C CA . ALA A 1 190 ? -3.615 19.781 -2.297 1 95.31 190 ALA A CA 1
ATOM 1505 C C . ALA A 1 190 ? -3.74 21.078 -1.526 1 95.31 190 ALA A C 1
ATOM 1507 O O . ALA A 1 190 ? -4.555 21.938 -1.875 1 95.31 190 ALA A O 1
ATOM 1508 N N . PHE A 1 191 ? -2.959 21.234 -0.54 1 95 191 PHE A N 1
ATOM 1509 C CA . PHE A 1 191 ? -2.984 22.469 0.248 1 95 191 PHE A CA 1
ATOM 1510 C C . PHE A 1 191 ? -2.5 23.656 -0.579 1 95 191 PHE A C 1
ATOM 1512 O O . PHE A 1 191 ? -3.045 24.75 -0.475 1 95 191 PHE A O 1
ATOM 1519 N N . GLU A 1 192 ? -1.495 23.453 -1.364 1 94.75 192 GLU A N 1
ATOM 1520 C CA . GLU A 1 192 ? -1.016 24.5 -2.26 1 94.75 192 GLU A CA 1
ATOM 1521 C C . GLU A 1 192 ? -2.086 24.891 -3.271 1 94.75 192 GLU A C 1
ATOM 1523 O O . GLU A 1 192 ? -2.344 26.078 -3.482 1 94.75 192 GLU A O 1
ATOM 1528 N N . THR A 1 193 ? -2.664 23.938 -3.816 1 95.69 193 THR A N 1
ATOM 1529 C CA . THR A 1 193 ? -3.732 24.172 -4.785 1 95.69 193 THR A CA 1
ATOM 1530 C C . THR A 1 193 ? -4.895 24.906 -4.137 1 95.69 193 THR A C 1
ATOM 1532 O O . THR A 1 193 ? -5.465 25.828 -4.738 1 95.69 193 THR A O 1
ATOM 1535 N N . ARG A 1 194 ? -5.227 24.484 -2.979 1 96.06 194 ARG A N 1
ATOM 1536 C CA . ARG A 1 194 ? -6.285 25.156 -2.24 1 96.06 194 ARG A CA 1
ATOM 1537 C C . ARG A 1 194 ? -5.914 26.625 -1.976 1 96.06 194 ARG A C 1
ATOM 1539 O O . ARG A 1 194 ? -6.762 27.516 -2.084 1 96.06 194 ARG A O 1
ATOM 1546 N N . SER A 1 195 ? -4.703 26.891 -1.627 1 96.12 195 SER A N 1
ATOM 1547 C CA . SER A 1 195 ? -4.238 28.25 -1.395 1 96.12 195 SER A CA 1
ATOM 1548 C C . SER A 1 195 ? -4.371 29.109 -2.65 1 96.12 195 SER A C 1
ATOM 1550 O O . SER A 1 195 ? -4.789 30.266 -2.58 1 96.12 195 SER A O 1
ATOM 1552 N N . GLN A 1 196 ? -4.066 28.5 -3.744 1 95.31 196 GLN A N 1
ATOM 1553 C CA . GLN A 1 196 ? -4.215 29.188 -5.023 1 95.31 196 GLN A CA 1
ATOM 1554 C C . GLN A 1 196 ? -5.684 29.516 -5.305 1 95.31 196 GLN A C 1
ATOM 1556 O O . GLN A 1 196 ? -6.004 30.609 -5.773 1 95.31 196 GLN A O 1
ATOM 1561 N N . ALA A 1 197 ? -6.496 28.562 -5.023 1 95.88 197 ALA A N 1
ATOM 1562 C CA . ALA A 1 197 ? -7.926 28.734 -5.273 1 95.88 197 ALA A CA 1
ATOM 1563 C C . ALA A 1 197 ? -8.508 29.828 -4.398 1 95.88 197 ALA A C 1
ATOM 1565 O O . ALA A 1 197 ? -9.375 30.594 -4.84 1 95.88 197 ALA A O 1
ATOM 1566 N N . VAL A 1 198 ? -8.062 29.953 -3.232 1 96.44 198 VAL A N 1
ATOM 1567 C CA . VAL A 1 198 ? -8.641 30.875 -2.26 1 96.44 198 VAL A CA 1
ATOM 1568 C C . VAL A 1 198 ? -7.996 32.25 -2.41 1 96.44 198 VAL A C 1
ATOM 1570 O O . VAL A 1 198 ? -8.68 33.281 -2.34 1 96.44 198 VAL A O 1
ATOM 1573 N N . TYR A 1 199 ? -6.684 32.312 -2.693 1 95.69 199 TYR A N 1
ATOM 1574 C CA . TYR A 1 199 ? -5.969 33.562 -2.615 1 95.69 199 TYR A CA 1
ATOM 1575 C C . TYR A 1 199 ? -5.445 34 -3.984 1 95.69 199 TYR A C 1
ATOM 1577 O O . TYR A 1 199 ? -4.895 35.094 -4.141 1 95.69 199 TYR A O 1
ATOM 1585 N N . GLY A 1 200 ? -5.59 33.125 -4.953 1 93.19 200 GLY A N 1
ATOM 1586 C CA . GLY A 1 200 ? -5.105 33.438 -6.293 1 93.19 200 GLY A CA 1
ATOM 1587 C C . GLY A 1 200 ? -3.707 32.906 -6.551 1 93.19 200 GLY A C 1
ATOM 1588 O O . GLY A 1 200 ? -2.93 32.719 -5.613 1 93.19 200 GLY A O 1
ATOM 1589 N N . TRP A 1 201 ? -3.473 32.656 -7.777 1 89.38 201 TRP A N 1
ATOM 1590 C CA . TRP A 1 201 ? -2.156 32.188 -8.18 1 89.38 201 TRP A CA 1
ATOM 1591 C C . TRP A 1 201 ? -1.107 33.281 -8.055 1 89.38 201 TRP A C 1
ATOM 1593 O O . TRP A 1 201 ? -1.372 34.438 -8.383 1 89.38 201 TRP A O 1
ATOM 1603 N N . ARG A 1 202 ? 0.009 32.812 -7.465 1 83.69 202 ARG A N 1
ATOM 1604 C CA . ARG A 1 202 ? 1.155 33.719 -7.359 1 83.69 202 ARG A CA 1
ATOM 1605 C C . ARG A 1 202 ? 2.436 33.031 -7.812 1 83.69 202 ARG A C 1
ATOM 1607 O O . ARG A 1 202 ? 2.637 31.844 -7.535 1 83.69 202 ARG A O 1
ATOM 1614 N N . ALA A 1 203 ? 3.201 33.656 -8.586 1 73.88 203 ALA A N 1
ATOM 1615 C CA . ALA A 1 203 ? 4.465 33.062 -9.039 1 73.88 203 ALA A CA 1
ATOM 1616 C C . ALA A 1 203 ? 5.426 32.844 -7.875 1 73.88 203 ALA A C 1
ATOM 1618 O O . ALA A 1 203 ? 5.508 33.688 -6.969 1 73.88 203 ALA A O 1
ATOM 1619 N N . PRO A 1 204 ? 6.07 31.703 -7.758 1 64.75 204 PRO A N 1
ATOM 1620 C CA . PRO A 1 204 ? 7.012 31.453 -6.66 1 64.75 204 PRO A CA 1
ATOM 1621 C C . PRO A 1 204 ? 8.195 32.406 -6.676 1 64.75 204 PRO A C 1
ATOM 1623 O O . PRO A 1 204 ? 8.57 32.906 -7.738 1 64.75 204 PRO A O 1
ATOM 1626 N N . MET B 1 1 ? 20.109 62 -34.25 1 28.25 1 MET B N 1
ATOM 1627 C CA . MET B 1 1 ? 19 61.094 -34.062 1 28.25 1 MET B CA 1
ATOM 1628 C C . MET B 1 1 ? 19.484 59.75 -33.469 1 28.25 1 MET B C 1
ATOM 1630 O O . MET B 1 1 ? 20.141 58.969 -34.156 1 28.25 1 MET B O 1
ATOM 1634 N N . HIS B 1 2 ? 19.891 59.75 -32.156 1 24.19 2 HIS B N 1
ATOM 1635 C CA . HIS B 1 2 ? 20.641 58.781 -31.375 1 24.19 2 HIS B CA 1
ATOM 1636 C C . HIS B 1 2 ? 19.828 57.531 -31.125 1 24.19 2 HIS B C 1
ATOM 1638 O O . HIS B 1 2 ? 18.672 57.594 -30.672 1 24.19 2 HIS B O 1
ATOM 1644 N N . ALA B 1 3 ? 20.094 56.406 -31.984 1 29.2 3 ALA B N 1
ATOM 1645 C CA . ALA B 1 3 ? 19.531 55.062 -31.922 1 29.2 3 ALA B CA 1
ATOM 1646 C C . ALA B 1 3 ? 19.672 54.438 -30.531 1 29.2 3 ALA B C 1
ATOM 1648 O O . ALA B 1 3 ? 20.781 54.281 -30.031 1 29.2 3 ALA B O 1
ATOM 1649 N N . VAL B 1 4 ? 18.688 54.812 -29.562 1 27.94 4 VAL B N 1
ATOM 1650 C CA . VAL B 1 4 ? 18.641 54.25 -28.219 1 27.94 4 VAL B CA 1
ATOM 1651 C C . VAL B 1 4 ? 18.594 52.719 -28.297 1 27.94 4 VAL B C 1
ATOM 1653 O O . VAL B 1 4 ? 17.703 52.156 -28.938 1 27.94 4 VAL B O 1
ATOM 1656 N N . GLN B 1 5 ? 19.734 52.062 -28.344 1 28.7 5 GLN B N 1
ATOM 1657 C CA . GLN B 1 5 ? 19.891 50.594 -28.312 1 28.7 5 GLN B CA 1
ATOM 1658 C C . GLN B 1 5 ? 19.172 50 -27.109 1 28.7 5 GLN B C 1
ATOM 1660 O O . GLN B 1 5 ? 19.453 50.344 -25.969 1 28.7 5 GLN B O 1
ATOM 1665 N N . LEU B 1 6 ? 17.844 49.781 -27.172 1 29.44 6 LEU B N 1
ATOM 1666 C CA . LEU B 1 6 ? 17.016 49.094 -26.172 1 29.44 6 LEU B CA 1
ATOM 1667 C C . LEU B 1 6 ? 17.594 47.75 -25.812 1 29.44 6 LEU B C 1
ATOM 1669 O O . LEU B 1 6 ? 17.656 46.844 -26.672 1 29.44 6 LEU B O 1
ATOM 1673 N N . ASN B 1 7 ? 18.688 47.688 -25.141 1 26.39 7 ASN B N 1
ATOM 1674 C CA . ASN B 1 7 ? 19.25 46.406 -24.656 1 26.39 7 ASN B CA 1
ATOM 1675 C C . ASN B 1 7 ? 18.234 45.656 -23.812 1 26.39 7 ASN B C 1
ATOM 1677 O O . ASN B 1 7 ? 17.859 46.094 -22.734 1 26.39 7 ASN B O 1
ATOM 1681 N N . LYS B 1 8 ? 17.203 45.094 -24.453 1 31.53 8 LYS B N 1
ATOM 1682 C CA . LYS B 1 8 ? 16.266 44.25 -23.734 1 31.53 8 LYS B CA 1
ATOM 1683 C C . LYS B 1 8 ? 17 43.125 -23.016 1 31.53 8 LYS B C 1
ATOM 1685 O O . LYS B 1 8 ? 17.672 42.312 -23.656 1 31.53 8 LYS B O 1
ATOM 1690 N N . GLY B 1 9 ? 17.578 43.344 -21.828 1 29.2 9 GLY B N 1
ATOM 1691 C CA . GLY B 1 9 ? 18.172 42.312 -21 1 29.2 9 GLY B CA 1
ATOM 1692 C C . GLY B 1 9 ? 17.266 41.094 -20.844 1 29.2 9 GLY B C 1
ATOM 1693 O O . GLY B 1 9 ? 16.078 41.25 -20.547 1 29.2 9 GLY B O 1
ATOM 1694 N N . TRP B 1 10 ? 17.484 40.031 -21.547 1 30 10 TRP B N 1
ATOM 1695 C CA . TRP B 1 10 ? 16.812 38.719 -21.484 1 30 10 TRP B CA 1
ATOM 1696 C C . TRP B 1 10 ? 16.766 38.188 -20.047 1 30 10 TRP B C 1
ATOM 1698 O O . TRP B 1 10 ? 17.797 38.094 -19.391 1 30 10 TRP B O 1
ATOM 1708 N N . VAL B 1 11 ? 15.742 38.562 -19.297 1 31.91 11 VAL B N 1
ATOM 1709 C CA . VAL B 1 11 ? 15.508 38 -17.969 1 31.91 11 VAL B CA 1
ATOM 1710 C C . VAL B 1 11 ? 15.656 36.469 -18.031 1 31.91 11 VAL B C 1
ATOM 1712 O O . VAL B 1 11 ? 15.008 35.812 -18.844 1 31.91 11 VAL B O 1
ATOM 1715 N N . THR B 1 12 ? 16.828 35.938 -17.703 1 34.56 12 THR B N 1
ATOM 1716 C CA . THR B 1 12 ? 17.062 34.5 -17.531 1 34.56 12 THR B CA 1
ATOM 1717 C C . THR B 1 12 ? 16 33.875 -16.625 1 34.56 12 THR B C 1
ATOM 1719 O O . THR B 1 12 ? 15.648 34.469 -15.586 1 34.56 12 THR B O 1
ATOM 1722 N N . PRO B 1 13 ? 15.117 33.062 -17.078 1 34.41 13 PRO B N 1
ATOM 1723 C CA . PRO B 1 13 ? 14.078 32.406 -16.281 1 34.41 13 PRO B CA 1
ATOM 1724 C C . PRO B 1 13 ? 14.641 31.719 -15.039 1 34.41 13 PRO B C 1
ATOM 1726 O O . PRO B 1 13 ? 15.664 31.031 -15.117 1 34.41 13 PRO B O 1
ATOM 1729 N N . ARG B 1 14 ? 14.555 32.438 -13.898 1 36.91 14 ARG B N 1
ATOM 1730 C CA . ARG B 1 14 ? 14.953 31.891 -12.602 1 36.91 14 ARG B CA 1
ATOM 1731 C C . ARG B 1 14 ? 14.469 30.453 -12.438 1 36.91 14 ARG B C 1
ATOM 1733 O O . ARG B 1 14 ? 13.367 30.109 -12.875 1 36.91 14 ARG B O 1
ATOM 1740 N N . SER B 1 15 ? 15.461 29.5 -12.125 1 33.56 15 SER B N 1
ATOM 1741 C CA . SER B 1 15 ? 15.438 28.062 -11.961 1 33.56 15 SER B CA 1
ATOM 1742 C C . SER B 1 15 ? 14.352 27.625 -10.984 1 33.56 15 SER B C 1
ATOM 1744 O O . SER B 1 15 ? 14.172 28.25 -9.938 1 33.56 15 SER B O 1
ATOM 1746 N N . PRO B 1 16 ? 13.359 26.906 -11.359 1 35.62 16 PRO B N 1
ATOM 1747 C CA . PRO B 1 16 ? 12.367 26.328 -10.453 1 35.62 16 PRO B CA 1
ATOM 1748 C C . PRO B 1 16 ? 12.992 25.656 -9.234 1 35.62 16 PRO B C 1
ATOM 1750 O O . PRO B 1 16 ? 14.062 25.047 -9.344 1 35.62 16 PRO B O 1
ATOM 1753 N N . SER B 1 17 ? 12.922 26.375 -8.094 1 38.28 17 SER B N 1
ATOM 1754 C CA . SER B 1 17 ? 13.398 25.797 -6.832 1 38.28 17 SER B CA 1
ATOM 1755 C C . SER B 1 17 ? 13.062 24.312 -6.742 1 38.28 17 SER B C 1
ATOM 1757 O O . SER B 1 17 ? 11.906 23.922 -6.922 1 38.28 17 SER B O 1
ATOM 1759 N N . VAL B 1 18 ? 14.055 23.5 -7.043 1 36.06 18 VAL B N 1
ATOM 1760 C CA . VAL B 1 18 ? 14.086 22.047 -6.973 1 36.06 18 VAL B CA 1
ATOM 1761 C C . VAL B 1 18 ? 13.648 21.578 -5.586 1 36.06 18 VAL B C 1
ATOM 1763 O O . VAL B 1 18 ? 14.234 21.984 -4.578 1 36.06 18 VAL B O 1
ATOM 1766 N N . LEU B 1 19 ? 12.422 21.219 -5.391 1 37.94 19 LEU B N 1
ATOM 1767 C CA . LEU B 1 19 ? 11.867 20.406 -4.305 1 37.94 19 LEU B CA 1
ATOM 1768 C C . LEU B 1 19 ? 12.805 19.266 -3.951 1 37.94 19 LEU B C 1
ATOM 1770 O O . LEU B 1 19 ? 13.023 18.359 -4.766 1 37.94 19 LEU B O 1
ATOM 1774 N N . ARG B 1 20 ? 13.875 19.656 -3.172 1 34.44 20 ARG B N 1
ATOM 1775 C CA . ARG B 1 20 ? 14.641 18.484 -2.744 1 34.44 20 ARG B CA 1
ATOM 1776 C C . ARG B 1 20 ? 13.773 17.531 -1.928 1 34.44 20 ARG B C 1
ATOM 1778 O O . ARG B 1 20 ? 13.367 17.859 -0.81 1 34.44 20 ARG B O 1
ATOM 1785 N N . ARG B 1 21 ? 13.227 16.641 -2.615 1 37.94 21 ARG B N 1
ATOM 1786 C CA . ARG B 1 21 ? 12.562 15.484 -2.025 1 37.94 21 ARG B CA 1
ATOM 1787 C C . ARG B 1 21 ? 13.57 14.578 -1.32 1 37.94 21 ARG B C 1
ATOM 1789 O O . ARG B 1 21 ? 14.445 14 -1.962 1 37.94 21 ARG B O 1
ATOM 1796 N N . THR B 1 22 ? 14.078 14.906 -0.169 1 33.09 22 THR B N 1
ATOM 1797 C CA . THR B 1 22 ? 14.922 13.93 0.519 1 33.09 22 THR B CA 1
ATOM 1798 C C . THR B 1 22 ? 14.203 12.586 0.635 1 33.09 22 THR B C 1
ATOM 1800 O O . THR B 1 22 ? 13.125 12.5 1.215 1 33.09 22 THR B O 1
ATOM 1803 N N . PHE B 1 23 ? 14.586 11.695 -0.308 1 35.59 23 PHE B N 1
ATOM 1804 C CA . PHE B 1 23 ? 14.125 10.312 -0.357 1 35.59 23 PHE B CA 1
ATOM 1805 C C . PHE B 1 23 ? 14.789 9.484 0.737 1 35.59 23 PHE B C 1
ATOM 1807 O O . PHE B 1 23 ? 16.016 9.516 0.89 1 35.59 23 PHE B O 1
ATOM 1814 N N . PHE B 1 24 ? 14.234 9.203 1.864 1 38.69 24 PHE B N 1
ATOM 1815 C CA . PHE B 1 24 ? 14.758 8.312 2.893 1 38.69 24 PHE B CA 1
ATOM 1816 C C . PHE B 1 24 ? 15.039 6.934 2.316 1 38.69 24 PHE B C 1
ATOM 1818 O O . PHE B 1 24 ? 14.172 6.332 1.681 1 38.69 24 PHE B O 1
ATOM 1825 N N . ASN B 1 25 ? 16.281 6.594 2.008 1 34.44 25 ASN B N 1
ATOM 1826 C CA . ASN B 1 25 ? 16.875 5.34 1.58 1 34.44 25 ASN B CA 1
ATOM 1827 C C . ASN B 1 25 ? 16.453 4.18 2.477 1 34.44 25 ASN B C 1
ATOM 1829 O O . ASN B 1 25 ? 16.719 4.191 3.682 1 34.44 25 ASN B O 1
ATOM 1833 N N . LEU B 1 26 ? 15.641 3.348 2.094 1 37.47 26 LEU B N 1
ATOM 1834 C CA . LEU B 1 26 ? 15.203 2.072 2.646 1 37.47 26 LEU B CA 1
ATOM 1835 C C . LEU B 1 26 ? 16.391 1.211 3.049 1 37.47 26 LEU B C 1
ATOM 1837 O O . LEU B 1 26 ? 16.25 0.276 3.842 1 37.47 26 LEU B O 1
ATOM 1841 N N . HIS B 1 27 ? 17.594 1.438 2.553 1 39 27 HIS B N 1
ATOM 1842 C CA . HIS B 1 27 ? 18.75 0.669 3.021 1 39 27 HIS B CA 1
ATOM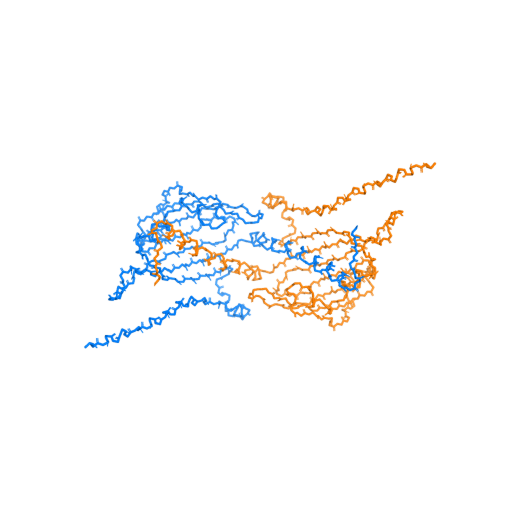 1843 C C . HIS B 1 27 ? 18.875 0.735 4.539 1 39 27 HIS B C 1
ATOM 1845 O O . HIS B 1 27 ? 19.359 -0.208 5.168 1 39 27 HIS B O 1
ATOM 1851 N N . HIS B 1 28 ? 18.719 1.953 5.148 1 39.09 28 HIS B N 1
ATOM 1852 C CA . HIS B 1 28 ? 18.984 2.072 6.574 1 39.09 28 HIS B CA 1
ATOM 1853 C C . HIS B 1 28 ? 18.031 1.212 7.395 1 39.09 28 HIS B C 1
ATOM 1855 O O . HIS B 1 28 ? 18.188 1.082 8.609 1 39.09 28 HIS B O 1
ATOM 1861 N N . VAL B 1 29 ? 16.891 0.892 6.824 1 36.44 29 VAL B N 1
ATOM 1862 C CA . VAL B 1 29 ? 15.969 0.151 7.676 1 36.44 29 VAL B CA 1
ATOM 1863 C C . VAL B 1 29 ? 16.484 -1.271 7.887 1 36.44 29 VAL B C 1
ATOM 1865 O O . VAL B 1 29 ? 16.219 -1.891 8.922 1 36.44 29 VAL B O 1
ATOM 1868 N N . LEU B 1 30 ? 17.062 -1.844 6.883 1 37.28 30 LEU B N 1
ATOM 1869 C CA . LEU B 1 30 ? 17.562 -3.188 7.156 1 37.28 30 LEU B CA 1
ATOM 1870 C C . LEU B 1 30 ? 18.781 -3.137 8.07 1 37.28 30 LEU B C 1
ATOM 1872 O O . LEU B 1 30 ? 19.375 -4.176 8.391 1 37.28 30 LEU B O 1
ATOM 1876 N N . GLY B 1 31 ? 19.734 -2.105 8.07 1 36.16 31 GLY B N 1
ATOM 1877 C CA . GLY B 1 31 ? 20.844 -2.096 9.008 1 36.16 31 GLY B CA 1
ATOM 1878 C C . GLY B 1 31 ? 20.391 -2.076 10.461 1 36.16 31 GLY B C 1
ATOM 1879 O O . GLY B 1 31 ? 19.281 -1.619 10.766 1 36.16 31 GLY B O 1
ATOM 1880 N N . GLY B 1 32 ? 20.969 -2.973 11.375 1 35.06 32 GLY B N 1
ATOM 1881 C CA . GLY B 1 32 ? 20.891 -3.186 12.812 1 35.06 32 GLY B CA 1
ATOM 1882 C C . GLY B 1 32 ? 20.828 -1.893 13.609 1 35.06 32 GLY B C 1
ATOM 1883 O O . GLY B 1 32 ? 21.281 -1.844 14.758 1 35.06 32 GLY B O 1
ATOM 1884 N N . GLY B 1 33 ? 20.797 -0.678 13.055 1 36.06 33 GLY B N 1
ATOM 1885 C CA . GLY B 1 33 ? 20.828 0.212 14.203 1 36.06 33 GLY B CA 1
ATOM 1886 C C . GLY B 1 33 ? 19.766 -0.112 15.242 1 36.06 33 GLY B C 1
ATOM 1887 O O . GLY B 1 33 ? 18.875 -0.92 14.984 1 36.06 33 GLY B O 1
ATOM 1888 N N . PRO B 1 34 ? 20.031 0.279 16.516 1 34.38 34 PRO B N 1
ATOM 1889 C CA . PRO B 1 34 ? 19.094 -0.028 17.594 1 34.38 34 PRO B CA 1
ATOM 1890 C C . PRO B 1 34 ? 17.625 0.138 17.188 1 34.38 34 PRO B C 1
ATOM 1892 O O . PRO B 1 34 ? 17.328 0.932 16.297 1 34.38 34 PRO B O 1
ATOM 1895 N N . PRO B 1 35 ? 16.781 -0.869 17.328 1 37.94 35 PRO B N 1
ATOM 1896 C CA . PRO B 1 35 ? 15.336 -0.744 17.109 1 37.94 35 PRO B CA 1
ATOM 1897 C C . PRO B 1 35 ? 14.82 0.675 17.344 1 37.94 35 PRO B C 1
ATOM 1899 O O . PRO B 1 35 ? 14.852 1.166 18.484 1 37.94 35 PRO B O 1
ATOM 1902 N N . SER B 1 36 ? 15.352 1.755 16.828 1 40.22 36 SER B N 1
ATOM 1903 C CA . SER B 1 36 ? 14.609 2.967 17.141 1 40.22 36 SER B CA 1
ATOM 1904 C C . SER B 1 36 ? 13.141 2.658 17.438 1 40.22 36 SER B C 1
ATOM 1906 O O . SER B 1 36 ? 12.648 1.582 17.078 1 40.22 36 SER B O 1
ATOM 1908 N N . ASP B 1 37 ? 12.195 3.725 17.922 1 47.56 37 ASP B N 1
ATOM 1909 C CA . ASP B 1 37 ? 10.828 3.449 18.359 1 47.56 37 ASP B CA 1
ATOM 1910 C C . ASP B 1 37 ? 10.094 2.553 17.375 1 47.56 37 ASP B C 1
ATOM 1912 O O . ASP B 1 37 ? 10.273 2.686 16.156 1 47.56 37 ASP B O 1
ATOM 1916 N N . HIS B 1 38 ? 9.633 1.299 17.766 1 53.72 38 HIS B N 1
ATOM 1917 C CA . HIS B 1 38 ? 8.828 0.167 17.312 1 53.72 38 HIS B CA 1
ATOM 1918 C C . HIS B 1 38 ? 7.719 0.617 16.375 1 53.72 38 HIS B C 1
ATOM 1920 O O . HIS B 1 38 ? 6.781 1.303 16.797 1 53.72 38 HIS B O 1
ATOM 1926 N N . GLY B 1 39 ? 7.629 0.633 15.195 1 67.56 39 GLY B N 1
ATOM 1927 C CA . GLY B 1 39 ? 6.633 0.561 14.141 1 67.56 39 GLY B CA 1
ATOM 1928 C C . GLY B 1 39 ? 6.195 1.925 13.641 1 67.56 39 GLY B C 1
ATOM 1929 O O . GLY B 1 39 ? 5.398 2.021 12.703 1 67.56 39 GLY B O 1
ATOM 1930 N N . THR B 1 40 ? 6.969 3.068 14.281 1 82.25 40 THR B N 1
ATOM 1931 C CA . THR B 1 40 ? 6.496 4.383 13.867 1 82.25 40 THR B CA 1
ATOM 1932 C C . THR B 1 40 ? 7.277 4.879 12.656 1 82.25 40 THR B C 1
ATOM 1934 O O . THR B 1 40 ? 8.508 4.84 12.641 1 82.25 40 THR B O 1
ATOM 1937 N N . GLN B 1 41 ? 6.652 5.316 11.617 1 85.31 41 GLN B N 1
ATOM 1938 C CA . GLN B 1 41 ? 7.23 5.934 10.43 1 85.31 41 GLN B CA 1
ATOM 1939 C C . GLN B 1 41 ? 7.059 7.449 10.461 1 85.31 41 GLN B C 1
ATOM 1941 O O . GLN B 1 41 ? 6.023 7.953 10.906 1 85.31 41 GLN B O 1
ATOM 1946 N N . ARG B 1 42 ? 8.109 8.164 10.039 1 89.5 42 ARG B N 1
ATOM 1947 C CA . ARG B 1 42 ? 8.078 9.625 10.062 1 89.5 42 ARG B CA 1
ATOM 1948 C C . ARG B 1 42 ? 8.398 10.203 8.688 1 89.5 42 ARG B C 1
ATOM 1950 O O . ARG B 1 42 ? 9.289 9.703 7.992 1 89.5 42 ARG B O 1
ATOM 1957 N N . PHE B 1 43 ? 7.668 11.219 8.312 1 89.19 43 PHE B N 1
ATOM 1958 C CA . PHE B 1 43 ? 7.871 11.938 7.059 1 89.19 43 PHE B CA 1
ATOM 1959 C C . PHE B 1 43 ? 7.93 13.438 7.305 1 89.19 43 PHE B C 1
ATOM 1961 O O . PHE B 1 43 ? 7.23 13.961 8.18 1 89.19 43 PHE B O 1
ATOM 1968 N N . LYS B 1 44 ? 8.797 14.133 6.582 1 92.94 44 LYS B N 1
ATOM 1969 C CA . LYS B 1 44 ? 8.945 15.578 6.668 1 92.94 44 LYS B CA 1
ATOM 1970 C C . LYS B 1 44 ? 9.078 16.203 5.281 1 92.94 44 LYS B C 1
ATOM 1972 O O . LYS B 1 44 ? 9.805 15.688 4.43 1 92.94 44 LYS B O 1
ATOM 1977 N N . GLU B 1 45 ? 8.328 17.219 5.023 1 92.12 45 GLU B N 1
ATOM 1978 C CA . GLU B 1 45 ? 8.391 17.969 3.771 1 92.12 45 GLU B CA 1
ATOM 1979 C C . GLU B 1 45 ? 8.43 19.469 4.023 1 92.12 45 GLU B C 1
ATOM 1981 O O . GLU B 1 45 ? 7.738 19.969 4.914 1 92.12 45 GLU B O 1
ATOM 1986 N N . LYS B 1 46 ? 9.211 20.109 3.199 1 94.19 46 LYS B N 1
ATOM 1987 C CA . LYS B 1 46 ? 9.328 21.562 3.285 1 94.19 46 LYS B CA 1
ATOM 1988 C C . LYS B 1 46 ? 9.102 22.219 1.925 1 94.19 46 LYS B C 1
ATOM 1990 O O . LYS B 1 46 ? 9.602 21.734 0.908 1 94.19 46 LYS B O 1
ATOM 1995 N N . VAL B 1 47 ? 8.297 23.266 1.954 1 93.31 47 VAL B N 1
ATOM 1996 C CA . VAL B 1 47 ? 8.039 24 0.724 1 93.31 47 VAL B CA 1
ATOM 1997 C C . VAL B 1 47 ? 7.941 25.5 1.03 1 93.31 47 VAL B C 1
ATOM 1999 O O . VAL B 1 47 ? 7.562 25.875 2.137 1 93.31 47 VAL B O 1
ATOM 2002 N N . VAL B 1 48 ? 8.336 26.281 0.127 1 94.06 48 VAL B N 1
ATOM 2003 C CA . VAL B 1 48 ? 8.148 27.734 0.225 1 94.06 48 VAL B CA 1
ATOM 2004 C C . VAL B 1 48 ? 7.027 28.172 -0.709 1 94.06 48 VAL B C 1
ATOM 2006 O O . VAL B 1 48 ? 7.043 27.859 -1.902 1 94.06 48 VAL B O 1
ATOM 2009 N N . LEU B 1 49 ? 6.066 28.859 -0.16 1 94.06 49 LEU B N 1
ATOM 2010 C CA . LEU B 1 49 ? 4.895 29.266 -0.922 1 94.06 49 LEU B CA 1
ATOM 2011 C C . LEU B 1 49 ? 4.762 30.781 -0.93 1 94.06 49 LEU B C 1
ATOM 2013 O O . LEU B 1 49 ? 5.141 31.453 0.038 1 94.06 49 LEU B O 1
ATOM 2017 N N . PRO B 1 50 ? 4.18 31.359 -1.983 1 93.44 50 PRO B N 1
ATOM 2018 C CA . PRO B 1 50 ? 4.062 32.812 -2.137 1 93.44 50 PRO B CA 1
ATOM 2019 C C . PRO B 1 50 ? 2.818 33.375 -1.46 1 93.44 50 PRO B C 1
ATOM 2021 O O . PRO B 1 50 ? 2.088 34.156 -2.064 1 93.44 50 PRO B O 1
ATOM 2024 N N . TYR B 1 51 ? 2.562 33.062 -0.243 1 95.69 51 TYR B N 1
ATOM 2025 C CA . TYR B 1 51 ? 1.463 33.562 0.583 1 95.69 51 TYR B CA 1
ATOM 2026 C C . TYR B 1 51 ? 1.947 33.906 1.986 1 95.69 51 TYR B C 1
ATOM 2028 O O . TYR B 1 51 ? 3.066 33.531 2.367 1 95.69 51 TYR B O 1
ATOM 2036 N N . THR B 1 52 ? 1.136 34.625 2.646 1 95.25 52 THR B N 1
ATOM 2037 C CA . THR B 1 52 ? 1.501 34.969 4.016 1 95.25 52 THR B CA 1
ATOM 2038 C C . THR B 1 52 ? 1.277 33.781 4.945 1 95.25 52 THR B C 1
ATOM 2040 O O . THR B 1 52 ? 0.513 32.875 4.625 1 95.25 52 THR B O 1
ATOM 2043 N N . SER B 1 53 ? 1.95 33.781 6.066 1 97 53 SER B N 1
ATOM 2044 C CA . SER B 1 53 ? 1.741 32.719 7.07 1 97 53 SER B CA 1
ATOM 2045 C C . SER B 1 53 ? 0.299 32.719 7.566 1 97 53 SER B C 1
ATOM 2047 O O . SER B 1 53 ? -0.261 31.656 7.844 1 97 53 SER B O 1
ATOM 2049 N N . GLU B 1 54 ? -0.291 33.906 7.66 1 97.38 54 GLU B N 1
ATOM 2050 C CA . GLU B 1 54 ? -1.682 34.031 8.086 1 97.38 54 GLU B CA 1
ATOM 2051 C C . GLU B 1 54 ? -2.619 33.312 7.117 1 97.38 54 GLU B C 1
ATOM 2053 O O . GLU B 1 54 ? -3.527 32.594 7.535 1 97.38 54 GLU B O 1
ATOM 2058 N N . GLN B 1 55 ? -2.398 33.562 5.879 1 96.75 55 GLN B N 1
ATOM 2059 C CA . GLN B 1 55 ? -3.219 32.938 4.84 1 96.75 55 GLN B CA 1
ATOM 2060 C C . GLN B 1 55 ? -3.104 31.422 4.875 1 96.75 55 GLN B C 1
ATOM 2062 O O . GLN B 1 55 ? -4.113 30.719 4.844 1 96.75 55 GLN B O 1
ATOM 2067 N N . LEU B 1 56 ? -1.891 30.938 4.973 1 97.44 56 LEU B N 1
ATOM 2068 C CA . LEU B 1 56 ? -1.65 29.5 4.938 1 97.44 56 LEU B CA 1
ATOM 2069 C C . LEU B 1 56 ? -2.156 28.828 6.215 1 97.44 56 LEU B C 1
ATOM 2071 O O . LEU B 1 56 ? -2.75 27.75 6.164 1 97.44 56 LEU B O 1
ATOM 2075 N N . TYR B 1 57 ? -1.96 29.484 7.289 1 97.94 57 TYR B N 1
ATOM 2076 C CA . TYR B 1 57 ? -2.514 29.016 8.555 1 97.94 57 TYR B CA 1
ATOM 2077 C C . TYR B 1 57 ? -4.027 28.844 8.461 1 97.94 57 TYR B C 1
ATOM 2079 O O . TYR B 1 57 ? -4.578 27.844 8.914 1 97.94 57 TYR B O 1
ATOM 2087 N N . ALA B 1 58 ? -4.637 29.812 7.922 1 98.12 58 ALA B N 1
ATOM 2088 C CA . ALA B 1 58 ? -6.094 29.812 7.832 1 98.12 58 ALA B CA 1
ATOM 2089 C C . ALA B 1 58 ? -6.602 28.609 7.047 1 98.12 58 ALA B C 1
ATOM 2091 O O . ALA B 1 58 ? -7.625 28.016 7.395 1 98.12 58 ALA B O 1
ATOM 2092 N N . ILE B 1 59 ? -5.902 28.25 6.051 1 97.62 59 ILE B N 1
ATOM 2093 C CA . ILE B 1 59 ? -6.281 27.094 5.238 1 97.62 59 ILE B CA 1
ATOM 2094 C C . ILE B 1 59 ? -6.152 25.828 6.066 1 97.62 59 ILE B C 1
ATOM 2096 O O . ILE B 1 59 ? -7.066 25 6.09 1 97.62 59 ILE B O 1
ATOM 2100 N N . VAL B 1 60 ? -5.035 25.641 6.738 1 98 60 VAL B N 1
ATOM 2101 C CA . VAL B 1 60 ? -4.746 24.406 7.473 1 98 60 VAL B CA 1
ATOM 2102 C C . VAL B 1 60 ? -5.648 24.328 8.703 1 98 60 VAL B C 1
ATOM 2104 O O . VAL B 1 60 ? -6.102 23.234 9.07 1 98 60 VAL B O 1
ATOM 2107 N N . ALA B 1 61 ? -5.926 25.453 9.289 1 98.12 61 ALA B N 1
ATOM 2108 C CA . ALA B 1 61 ? -6.723 25.5 10.508 1 98.12 61 ALA B CA 1
ATOM 2109 C C . ALA B 1 61 ? -8.188 25.203 10.219 1 98.12 61 ALA B C 1
ATOM 2111 O O . ALA B 1 61 ? -8.953 24.875 11.125 1 98.12 61 ALA B O 1
ATOM 2112 N N . ASP B 1 62 ? -8.594 25.359 8.984 1 97.56 62 ASP B N 1
ATOM 2113 C CA . ASP B 1 62 ? -9.992 25.156 8.609 1 97.56 62 ASP B CA 1
ATOM 2114 C C . ASP B 1 62 ? -10.281 23.688 8.305 1 97.56 62 ASP B C 1
ATOM 2116 O O . ASP B 1 62 ? -10.57 23.344 7.16 1 97.56 62 ASP B O 1
ATOM 2120 N N . VAL B 1 63 ? -10.383 22.875 9.328 1 98.19 63 VAL B N 1
ATOM 2121 C CA . VAL B 1 63 ? -10.539 21.422 9.219 1 98.19 63 VAL B CA 1
ATOM 2122 C C . VAL B 1 63 ? -11.867 21.094 8.531 1 98.19 63 VAL B C 1
ATOM 2124 O O . VAL B 1 63 ? -11.953 20.156 7.754 1 98.19 63 VAL B O 1
ATOM 2127 N N . ASP B 1 64 ? -12.875 21.906 8.719 1 98.31 64 ASP B N 1
ATOM 2128 C CA . ASP B 1 64 ? -14.203 21.656 8.164 1 98.31 64 ASP B CA 1
ATOM 2129 C C . ASP B 1 64 ? -14.156 21.625 6.633 1 98.31 64 ASP B C 1
ATOM 2131 O O . ASP B 1 64 ? -14.961 20.953 5.996 1 98.31 64 ASP B O 1
ATOM 2135 N N . SER B 1 65 ? -13.242 22.25 6.078 1 97.88 65 SER B N 1
ATOM 2136 C CA . SER B 1 65 ? -13.188 22.375 4.625 1 97.88 65 SER B CA 1
ATOM 2137 C C . SER B 1 65 ? -12.344 21.266 4.004 1 97.88 65 SER B C 1
ATOM 2139 O O . SER B 1 65 ? -12.266 21.156 2.779 1 97.88 65 SER B O 1
ATOM 2141 N N . TYR B 1 66 ? -11.734 20.438 4.781 1 98 66 TYR B N 1
ATOM 2142 C CA . TYR B 1 66 ? -10.797 19.453 4.258 1 98 66 TYR B CA 1
ATOM 2143 C C . TYR B 1 66 ? -11.484 18.531 3.244 1 98 66 TYR B C 1
ATOM 2145 O O . TYR B 1 66 ? -10.891 18.188 2.221 1 98 66 TYR B O 1
ATOM 2153 N N . LYS B 1 67 ? -12.664 18.172 3.492 1 97.62 67 LYS B N 1
ATOM 2154 C CA . LYS B 1 67 ? -13.422 17.266 2.623 1 97.62 67 LYS B CA 1
ATOM 2155 C C . LYS B 1 67 ? -13.578 17.859 1.227 1 97.62 67 LYS B C 1
ATOM 2157 O O . LYS B 1 67 ? -13.859 17.141 0.268 1 97.62 67 LYS B O 1
ATOM 2162 N N . GLU B 1 68 ? -13.367 19.125 1.054 1 96.5 68 GLU B N 1
ATOM 2163 C CA . GLU B 1 68 ? -13.555 19.797 -0.226 1 96.5 68 GLU B CA 1
ATOM 2164 C C . GLU B 1 68 ? -12.32 19.672 -1.11 1 96.5 68 GLU B C 1
ATOM 2166 O O . GLU B 1 68 ? -12.406 19.828 -2.33 1 96.5 68 GLU B O 1
ATOM 2171 N N . PHE B 1 69 ? -11.195 19.406 -0.522 1 96.06 69 PHE B N 1
ATOM 2172 C CA . PHE B 1 69 ? -10.047 19.531 -1.407 1 96.06 69 PHE B CA 1
ATOM 2173 C C . PHE B 1 69 ? -8.984 18.5 -1.073 1 96.06 69 PHE B C 1
ATOM 2175 O O . PHE B 1 69 ? -8.062 18.266 -1.86 1 96.06 69 PHE B O 1
ATOM 2182 N N . LEU B 1 70 ? -8.961 17.875 0.117 1 95.94 70 LEU B N 1
ATOM 2183 C CA . LEU B 1 70 ? -7.949 16.891 0.446 1 95.94 70 LEU B CA 1
ATOM 2184 C C . LEU B 1 70 ? -8.273 15.547 -0.207 1 95.94 70 LEU B C 1
ATOM 2186 O O . LEU B 1 70 ? -9.391 15.039 -0.082 1 95.94 70 LEU B O 1
ATOM 2190 N N . PRO B 1 71 ? -7.242 14.969 -0.714 1 92.12 71 PRO B N 1
ATOM 2191 C CA . PRO B 1 71 ? -7.469 13.641 -1.294 1 92.12 71 PRO B CA 1
ATOM 2192 C C . PRO B 1 71 ? -7.812 12.586 -0.244 1 92.12 71 PRO B C 1
ATOM 2194 O O . PRO B 1 71 ? -7.273 12.617 0.867 1 92.12 71 PRO B O 1
ATOM 2197 N N . TYR B 1 72 ? -8.781 11.688 -0.536 1 89.31 72 TYR B N 1
ATOM 2198 C CA . TYR B 1 72 ? -9.172 10.523 0.253 1 89.31 72 TYR B CA 1
ATOM 2199 C C . TYR B 1 72 ? -9.992 10.945 1.466 1 89.31 72 TYR B C 1
ATOM 2201 O O . TYR B 1 72 ? -10.461 10.094 2.229 1 89.31 72 TYR B O 1
ATOM 2209 N N . CYS B 1 73 ? -10.055 12.273 1.656 1 95.38 73 CYS B N 1
ATOM 2210 C CA . CYS B 1 73 ? -10.883 12.75 2.762 1 95.38 73 CYS B CA 1
ATOM 2211 C C . CYS B 1 73 ? -12.352 12.781 2.365 1 95.38 73 CYS B C 1
ATOM 2213 O O . CYS B 1 73 ? -12.766 13.633 1.574 1 95.38 73 CYS B O 1
ATOM 2215 N N . LEU B 1 74 ? -13.148 11.898 2.943 1 96.25 74 LEU B N 1
ATOM 2216 C CA . LEU B 1 74 ? -14.562 11.773 2.6 1 96.25 74 LEU B CA 1
ATOM 2217 C C . LEU B 1 74 ? -15.406 12.758 3.408 1 96.25 74 LEU B C 1
ATOM 2219 O O . LEU B 1 74 ? -16.469 13.195 2.951 1 96.25 74 LEU B O 1
ATOM 2223 N N . ASP B 1 75 ? -15.023 12.969 4.602 1 97.94 75 ASP B N 1
ATOM 2224 C CA . ASP B 1 75 ? -15.695 13.914 5.488 1 97.94 75 ASP B CA 1
ATOM 2225 C C . ASP B 1 75 ? -14.711 14.516 6.492 1 97.94 75 ASP B C 1
ATOM 2227 O O . ASP B 1 75 ? -13.688 13.906 6.809 1 97.94 75 ASP B O 1
ATOM 2231 N N . SER B 1 76 ? -14.961 15.672 6.973 1 98.56 76 SER B N 1
ATOM 2232 C CA . SER B 1 76 ? -14.172 16.391 7.961 1 98.56 76 SER B CA 1
ATOM 2233 C C . SER B 1 76 ? -15.047 17.344 8.781 1 98.56 76 SER B C 1
ATOM 2235 O O . SER B 1 76 ? -15.852 18.094 8.234 1 98.56 76 SER B O 1
ATOM 2237 N N . ARG B 1 77 ? -14.859 17.266 10.094 1 98.38 77 ARG B N 1
ATOM 2238 C CA . ARG B 1 77 ? -15.68 18.109 10.953 1 98.38 77 ARG B CA 1
ATOM 2239 C C . ARG B 1 77 ? -14.969 18.422 12.266 1 98.38 77 ARG B C 1
ATOM 2241 O O . ARG B 1 77 ? -14.328 17.547 12.852 1 98.38 77 ARG B O 1
ATOM 2248 N N . VAL B 1 78 ? -15.07 19.656 12.711 1 98.62 78 VAL B N 1
ATOM 2249 C CA . VAL B 1 78 ? -14.68 20.031 14.07 1 98.62 78 VAL B CA 1
ATOM 2250 C C . VAL B 1 78 ? -15.789 19.656 15.047 1 98.62 78 VAL B C 1
ATOM 2252 O O . VAL B 1 78 ? -16.938 20.062 14.867 1 98.62 78 VAL B O 1
ATOM 2255 N N . LEU B 1 79 ? -15.438 18.891 15.984 1 98.31 79 LEU B N 1
ATOM 2256 C CA . LEU B 1 79 ? -16.438 18.406 16.938 1 98.31 79 LEU B CA 1
ATOM 2257 C C . LEU B 1 79 ? -16.672 19.406 18.047 1 98.31 79 LEU B C 1
ATOM 2259 O O . LEU B 1 79 ? -17.75 19.453 18.641 1 98.31 79 LEU B O 1
ATOM 2263 N N . GLY B 1 80 ? -15.688 20.219 18.438 1 97.38 80 GLY B N 1
ATOM 2264 C CA . GLY B 1 80 ? -15.727 21.172 19.547 1 97.38 80 GLY B CA 1
ATOM 2265 C C . GLY B 1 80 ? -14.391 21.312 20.25 1 97.38 80 GLY B C 1
ATOM 2266 O O . GLY B 1 80 ? -13.375 20.797 19.781 1 97.38 80 GLY B O 1
ATOM 2267 N N . PRO B 1 81 ? -14.453 22.125 21.266 1 96.38 81 PRO B N 1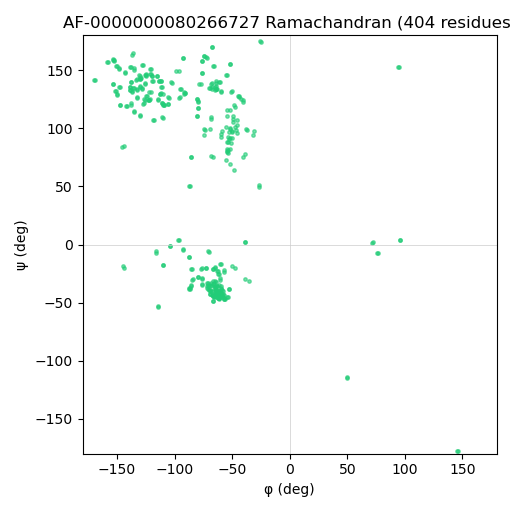
ATOM 2268 C CA . PRO B 1 81 ? -13.211 22.312 22.016 1 96.38 81 PRO B CA 1
ATOM 2269 C C . PRO B 1 81 ? -12.695 21 22.625 1 96.38 81 PRO B C 1
ATOM 2271 O O . PRO B 1 81 ? -13.492 20.172 23.047 1 96.38 81 PRO B O 1
ATOM 2274 N N . SER B 1 82 ? -11.375 20.828 22.562 1 96.5 82 SER B N 1
ATOM 2275 C CA . SER B 1 82 ? -10.766 19.672 23.219 1 96.5 82 SER B CA 1
ATOM 2276 C C . SER B 1 82 ? -10.875 19.766 24.734 1 96.5 82 SER B C 1
ATOM 2278 O O . SER B 1 82 ? -11.227 20.828 25.266 1 96.5 82 SER B O 1
ATOM 2280 N N . SER B 1 83 ? -10.531 18.641 25.391 1 93.56 83 SER B N 1
ATOM 2281 C CA . SER B 1 83 ? -10.516 18.625 26.844 1 93.56 83 SER B CA 1
ATOM 2282 C C . SER B 1 83 ? -9.43 19.547 27.391 1 93.56 83 SER B C 1
ATOM 2284 O O . SER B 1 83 ? -8.43 19.797 26.719 1 93.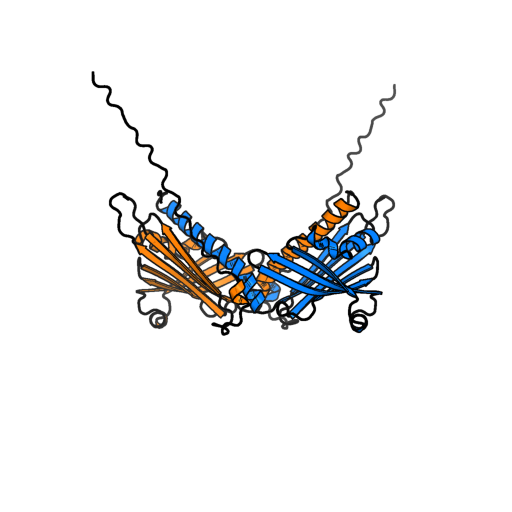56 83 SER B O 1
ATOM 2286 N N . PRO B 1 84 ? -9.609 20.047 28.578 1 90.62 84 PRO B N 1
ATOM 2287 C CA . PRO B 1 84 ? -8.586 20.906 29.188 1 90.62 84 PRO B CA 1
ATOM 2288 C C . PRO B 1 84 ? -7.227 20.219 29.281 1 90.62 84 PRO B C 1
ATOM 2290 O O . PRO B 1 84 ? -6.199 20.891 29.391 1 90.62 84 PRO B O 1
ATOM 2293 N N . ARG B 1 85 ? -7.262 18.984 29.281 1 90.44 85 ARG B N 1
ATOM 2294 C CA . ARG B 1 85 ? -6.023 18.219 29.375 1 90.44 85 ARG B CA 1
ATOM 2295 C C . ARG B 1 85 ? -5.148 18.438 28.141 1 90.44 85 ARG B C 1
ATOM 2297 O O . ARG B 1 85 ? -3.936 18.234 28.188 1 90.44 85 ARG B O 1
ATOM 2304 N N . ALA B 1 86 ? -5.773 18.906 27.062 1 92.69 86 ALA B N 1
ATOM 2305 C CA . ALA B 1 86 ? -5.055 19.141 25.812 1 92.69 86 ALA B CA 1
ATOM 2306 C C . ALA B 1 86 ? -3.939 20.172 26 1 92.69 86 ALA B C 1
ATOM 2308 O O . ALA B 1 86 ? -2.887 20.078 25.375 1 92.69 86 ALA B O 1
ATOM 2309 N N . LYS B 1 87 ? -4.121 21.109 26.953 1 93.12 87 LYS B N 1
ATOM 2310 C CA . LYS B 1 87 ? -3.139 22.156 27.219 1 93.12 87 LYS B CA 1
ATOM 2311 C C . LYS B 1 87 ? -1.847 21.562 27.781 1 93.12 87 LYS B C 1
ATOM 2313 O O . LYS B 1 87 ? -0.76 22.094 27.531 1 93.12 87 LYS B O 1
ATOM 2318 N N . GLN B 1 88 ? -1.98 20.484 28.5 1 93.62 88 GLN B N 1
ATOM 2319 C CA . GLN B 1 88 ? -0.809 19.812 29.047 1 93.62 88 GLN B CA 1
ATOM 2320 C C . GLN B 1 88 ? 0.028 19.172 27.938 1 93.62 88 GLN B C 1
ATOM 2322 O O . GLN B 1 88 ? 1.254 19.109 28.047 1 93.62 88 GLN B O 1
ATOM 2327 N N . ASN B 1 89 ? -0.596 18.703 26.875 1 91.94 89 ASN B N 1
ATOM 2328 C CA . ASN B 1 89 ? 0.076 18.047 25.766 1 91.94 89 ASN B CA 1
ATOM 2329 C C . ASN B 1 89 ? 0.789 19.047 24.859 1 91.94 89 ASN B C 1
ATOM 2331 O O . ASN B 1 89 ? 1.774 18.703 24.203 1 91.94 89 ASN B O 1
ATOM 2335 N N . ASP B 1 90 ? 0.264 20.266 24.781 1 94.62 90 ASP B N 1
ATOM 2336 C CA . ASP B 1 90 ? 0.858 21.344 24 1 94.62 90 ASP B CA 1
ATOM 2337 C C . ASP B 1 90 ? 0.674 22.703 24.688 1 94.62 90 ASP B C 1
ATOM 2339 O O . ASP B 1 90 ? -0.18 23.5 24.281 1 94.62 90 ASP B O 1
ATOM 2343 N N . PRO B 1 91 ? 1.598 23 25.609 1 94.12 91 PRO B N 1
ATOM 2344 C CA . PRO B 1 91 ? 1.424 24.203 26.438 1 94.12 91 PRO B CA 1
ATOM 2345 C C . PRO B 1 91 ? 1.523 25.5 25.641 1 94.12 91 PRO B C 1
ATOM 2347 O O . PRO B 1 91 ? 1.035 26.531 26.094 1 94.12 91 PRO B O 1
ATOM 2350 N N . GLU B 1 92 ? 2.131 25.469 24.5 1 95.94 92 GLU B N 1
ATOM 2351 C CA . GLU B 1 92 ? 2.344 26.688 23.734 1 95.94 92 GLU B CA 1
ATOM 2352 C C . GLU B 1 92 ? 1.15 26.969 22.828 1 95.94 92 GLU B C 1
ATOM 2354 O O . GLU B 1 92 ? 1.044 28.062 22.266 1 95.94 92 GLU B O 1
ATOM 2359 N N . ALA B 1 93 ? 0.258 26.016 22.703 1 97.25 93 ALA B N 1
ATOM 2360 C CA . ALA B 1 93 ? -0.924 26.203 21.859 1 97.25 93 ALA B CA 1
ATOM 2361 C C . ALA B 1 93 ? -1.949 27.094 22.562 1 97.25 93 ALA B C 1
ATOM 2363 O O . ALA B 1 93 ? -2.043 27.094 23.781 1 97.25 93 ALA B O 1
ATOM 2364 N N . THR B 1 94 ? -2.713 27.906 21.75 1 96.81 94 THR B N 1
ATOM 2365 C CA . THR B 1 94 ? -3.711 28.797 22.312 1 96.81 94 THR B CA 1
ATOM 2366 C C . THR B 1 94 ? -5.121 28.328 21.984 1 96.81 94 THR B C 1
ATOM 2368 O O . THR B 1 94 ? -6.098 28.781 22.578 1 96.81 94 THR B O 1
ATOM 2371 N N . HIS B 1 95 ? -5.266 27.5 21.031 1 96.44 95 HIS B N 1
ATOM 2372 C CA . HIS B 1 95 ? -6.555 26.938 20.641 1 96.44 95 HIS B CA 1
ATOM 2373 C C . HIS B 1 95 ? -6.488 25.422 20.531 1 96.44 95 HIS B C 1
ATOM 2375 O O . HIS B 1 95 ? -5.508 24.875 20.016 1 96.44 95 HIS B O 1
ATOM 2381 N N . PHE B 1 96 ? -7.531 24.766 21.078 1 97.88 96 PHE B N 1
ATOM 2382 C CA . PHE B 1 96 ? -7.629 23.312 21.031 1 97.88 96 PHE B CA 1
ATOM 2383 C C . PHE B 1 96 ? -9.023 22.891 20.578 1 97.88 96 PHE B C 1
ATOM 2385 O O . PHE B 1 96 ? -10.023 23.281 21.172 1 97.88 96 PHE B O 1
ATOM 2392 N N . VAL B 1 97 ? -9.086 22.094 19.578 1 98.25 97 VAL B N 1
ATOM 2393 C CA . VAL B 1 97 ? -10.359 21.516 19.172 1 98.25 97 VAL B CA 1
ATOM 2394 C C . VAL B 1 97 ? -10.195 20.031 18.891 1 98.25 97 VAL B C 1
ATOM 2396 O O . VAL B 1 97 ? -9.094 19.562 18.578 1 98.25 97 VAL B O 1
ATOM 2399 N N . ASP B 1 98 ? -11.242 19.312 19.078 1 98.5 98 ASP B N 1
ATOM 2400 C CA . ASP B 1 98 ? -11.32 17.938 18.562 1 98.5 98 ASP B CA 1
ATOM 2401 C C . ASP B 1 98 ? -11.945 17.922 17.172 1 98.5 98 ASP B C 1
ATOM 2403 O O . ASP B 1 98 ? -12.953 18.594 16.922 1 98.5 98 ASP B O 1
ATOM 2407 N N . ALA B 1 99 ? -11.273 17.219 16.266 1 98.62 99 ALA B N 1
ATOM 2408 C CA . ALA B 1 99 ? -11.766 17.141 14.891 1 98.62 99 ALA B CA 1
ATOM 2409 C C . ALA B 1 99 ? -11.82 15.688 14.414 1 98.62 99 ALA B C 1
ATOM 2411 O O . ALA B 1 99 ? -10.977 14.875 14.789 1 98.62 99 ALA B O 1
ATOM 2412 N N . GLU B 1 100 ? -12.844 15.398 13.625 1 98.44 100 GLU B N 1
ATOM 2413 C CA . GLU B 1 100 ? -13.023 14.07 13.055 1 98.44 100 GLU B CA 1
ATOM 2414 C C . GLU B 1 100 ? -12.844 14.086 11.539 1 98.44 100 GLU B C 1
ATOM 2416 O O . GLU B 1 100 ? -13.375 14.961 10.859 1 98.44 100 GLU B O 1
ATOM 2421 N N . LEU B 1 101 ? -12.031 13.195 11.078 1 97.25 101 LEU B N 1
ATOM 2422 C CA . LEU B 1 101 ? -11.898 12.953 9.641 1 97.25 101 LEU B CA 1
ATOM 2423 C C . LEU B 1 101 ? -12.414 11.57 9.273 1 97.25 101 LEU B C 1
ATOM 2425 O O . LEU B 1 101 ? -12.242 10.617 10.031 1 97.25 101 LEU B O 1
ATOM 2429 N N . VAL B 1 102 ? -13.102 11.484 8.133 1 96.06 102 VAL B N 1
ATOM 2430 C CA . VAL B 1 102 ? -13.453 10.219 7.5 1 96.06 102 VAL B CA 1
ATOM 2431 C C . VAL B 1 102 ? -12.648 10.031 6.219 1 96.06 102 VAL B C 1
ATOM 2433 O O . VAL B 1 102 ? -12.742 10.844 5.293 1 96.06 102 VAL B O 1
ATOM 2436 N N . ILE B 1 103 ? -11.859 8.898 6.234 1 91.19 103 ILE B N 1
ATOM 2437 C CA . ILE B 1 103 ? -10.977 8.672 5.094 1 91.19 103 ILE B CA 1
ATOM 2438 C C . ILE B 1 103 ? -11.414 7.414 4.348 1 91.19 103 ILE B C 1
ATOM 2440 O O . ILE B 1 103 ? -11.891 6.453 4.961 1 91.19 103 ILE B O 1
ATOM 2444 N N . GLY B 1 104 ? -11.242 7.48 3.033 1 86.44 104 GLY B N 1
ATOM 2445 C CA . GLY B 1 104 ? -11.57 6.344 2.182 1 86.44 104 GLY B CA 1
ATOM 2446 C C . GLY B 1 104 ? -10.547 6.117 1.081 1 86.44 104 GLY B C 1
ATOM 2447 O O . GLY B 1 104 ? -10.125 7.062 0.414 1 86.44 104 GLY B O 1
ATOM 2448 N N . PHE B 1 105 ? -10.148 4.898 0.939 1 74.06 105 PHE B N 1
ATOM 2449 C CA . PHE B 1 105 ? -9.289 4.469 -0.159 1 74.06 105 PHE B CA 1
ATOM 2450 C C . PHE B 1 105 ? -9.562 3.012 -0.517 1 74.06 105 PHE B C 1
ATOM 2452 O O . PHE B 1 105 ? -9.469 2.129 0.339 1 74.06 105 PHE B O 1
ATOM 2459 N N . SER B 1 106 ? -9.781 2.893 -1.861 1 76 106 SER B N 1
ATOM 2460 C CA . SER B 1 106 ? -10.172 1.565 -2.318 1 76 106 SER B CA 1
ATOM 2461 C C . SER B 1 106 ? -11.32 1.012 -1.48 1 76 106 SER B C 1
ATOM 2463 O O . SER B 1 106 ? -12.414 1.585 -1.455 1 76 106 SER B O 1
ATOM 2465 N N . ALA B 1 107 ? -11.078 -0.097 -0.695 1 73.25 107 ALA B N 1
ATOM 2466 C CA . ALA B 1 107 ? -12.133 -0.725 0.096 1 73.25 107 ALA B CA 1
ATOM 2467 C C . ALA B 1 107 ? -12.102 -0.228 1.539 1 73.25 107 ALA B C 1
ATOM 2469 O O . ALA B 1 107 ? -12.984 -0.567 2.334 1 73.25 107 ALA B O 1
ATOM 2470 N N . LEU B 1 108 ? -11.242 0.665 1.771 1 80.5 108 LEU B N 1
ATOM 2471 C CA . LEU B 1 108 ? -11.078 1.14 3.141 1 80.5 108 LEU B CA 1
ATOM 2472 C C . LEU B 1 108 ? -11.891 2.404 3.383 1 80.5 108 LEU B C 1
ATOM 2474 O O . LEU B 1 108 ? -11.945 3.287 2.523 1 80.5 108 LEU B O 1
ATOM 2478 N N . ARG B 1 109 ? -12.719 2.365 4.43 1 89.06 109 ARG B N 1
ATOM 2479 C CA . ARG B 1 109 ? -13.422 3.545 4.93 1 89.06 109 ARG B CA 1
ATOM 2480 C C . ARG B 1 109 ? -13.352 3.623 6.449 1 89.06 109 ARG B C 1
ATOM 2482 O O . ARG B 1 109 ? -13.922 2.785 7.148 1 89.06 109 ARG B O 1
ATOM 2489 N N . GLU B 1 110 ? -12.672 4.629 6.953 1 90.88 110 GLU B N 1
ATOM 2490 C CA . GLU B 1 110 ? -12.438 4.715 8.391 1 90.88 110 GLU B CA 1
ATOM 2491 C C . GLU B 1 110 ? -12.617 6.145 8.891 1 90.88 110 GLU B C 1
ATOM 2493 O O . GLU B 1 110 ? -12.422 7.102 8.148 1 90.88 110 GLU B O 1
ATOM 2498 N N . SER B 1 111 ? -12.977 6.238 10.141 1 95 111 SER B N 1
ATOM 2499 C CA . SER B 1 111 ? -13.102 7.523 10.82 1 95 111 SER B CA 1
ATOM 2500 C C . SER B 1 111 ? -12.258 7.562 12.086 1 95 111 SER B C 1
ATOM 2502 O O . SER B 1 111 ? -12.109 6.547 12.766 1 95 111 SER B O 1
ATOM 2504 N N . TYR B 1 112 ? -11.711 8.711 12.398 1 95.44 112 TYR B N 1
ATOM 2505 C CA . TYR B 1 112 ? -10.953 8.875 13.633 1 95.44 112 TYR B CA 1
ATOM 2506 C C . TYR B 1 112 ? -11 10.32 14.109 1 95.44 112 TYR B C 1
ATOM 2508 O O . TYR B 1 112 ? -11.273 11.234 13.328 1 95.44 112 TYR B O 1
ATOM 2516 N N . VAL B 1 113 ? -10.75 10.484 15.375 1 97.69 113 VAL B N 1
ATOM 2517 C CA . VAL B 1 113 ? -10.773 11.805 16 1 97.69 113 VAL B CA 1
ATOM 2518 C C . VAL B 1 113 ? -9.359 12.203 16.422 1 97.69 113 VAL B C 1
ATOM 2520 O O . VAL B 1 113 ? -8.609 11.383 16.953 1 97.69 113 VAL B O 1
ATOM 2523 N N . SER B 1 114 ? -9.008 13.406 16.156 1 97.94 114 SER B N 1
ATOM 2524 C CA . SER B 1 114 ? -7.719 13.953 16.578 1 97.94 114 SER B CA 1
ATOM 2525 C C . SER B 1 114 ? -7.902 15.156 17.484 1 97.94 114 SER B C 1
ATOM 2527 O O . SER B 1 114 ? -8.891 15.891 17.359 1 97.94 114 SER B O 1
ATOM 2529 N N . GLU B 1 115 ? -6.988 15.266 18.453 1 98.31 115 GLU B N 1
ATOM 2530 C CA . GLU B 1 115 ? -6.793 16.531 19.156 1 98.31 115 GLU B CA 1
ATOM 2531 C C . GLU B 1 115 ? -5.941 17.5 18.344 1 98.31 115 GLU B C 1
ATOM 2533 O O . GLU B 1 115 ? -4.785 17.203 18.031 1 98.31 115 GLU B O 1
ATOM 2538 N N . VAL B 1 116 ? -6.551 18.641 17.984 1 98.5 116 VAL B N 1
ATOM 2539 C CA . VAL B 1 116 ? -5.863 19.625 17.156 1 98.5 116 VAL B CA 1
ATOM 2540 C C . VAL B 1 116 ? -5.445 20.812 18.016 1 98.5 116 VAL B C 1
ATOM 2542 O O . VAL B 1 116 ? -6.281 21.438 18.672 1 98.5 116 VAL B O 1
ATOM 2545 N N . SER B 1 117 ? -4.211 21.094 18.062 1 98.5 117 SER B N 1
ATOM 2546 C CA . SER B 1 117 ? -3.662 22.25 18.766 1 98.5 117 SER B CA 1
ATOM 2547 C C . SER B 1 117 ? -3.088 23.266 17.781 1 98.5 117 SER B C 1
ATOM 2549 O O . SER B 1 117 ? -2.477 22.891 16.781 1 98.5 117 SER B O 1
ATOM 2551 N N . MET B 1 118 ? -3.344 24.531 18.141 1 98.31 118 MET B N 1
ATOM 2552 C CA . MET B 1 118 ? -2.977 25.578 17.188 1 98.31 118 MET B CA 1
ATOM 2553 C C . MET B 1 118 ? -2.342 26.766 17.891 1 98.31 118 MET B C 1
ATOM 2555 O O . MET B 1 118 ? -2.736 27.109 19.016 1 98.31 118 MET B O 1
ATOM 2559 N N . ARG B 1 119 ? -1.355 27.297 17.312 1 98.06 119 ARG B N 1
ATOM 2560 C CA . ARG B 1 119 ? -0.846 28.625 17.594 1 98.06 119 ARG B CA 1
ATOM 2561 C C . ARG B 1 119 ? -0.941 29.531 16.359 1 98.06 119 ARG B C 1
ATOM 2563 O O . ARG B 1 119 ? -0.192 29.359 15.398 1 98.06 119 ARG B O 1
ATOM 2570 N N . PRO B 1 120 ? -1.88 30.469 16.422 1 97 120 PRO B N 1
ATOM 2571 C CA . PRO B 1 120 ? -2.209 31.25 15.227 1 97 120 PRO B CA 1
ATOM 2572 C C . PRO B 1 120 ? -0.97 31.734 14.477 1 97 120 PRO B C 1
ATOM 2574 O O . PRO B 1 120 ? -0.045 32.281 15.094 1 97 120 PRO B O 1
ATOM 2577 N N . HIS B 1 121 ? -0.975 31.422 13.148 1 96.5 121 HIS B N 1
ATOM 2578 C CA . HIS B 1 121 ? -0.036 31.844 12.117 1 96.5 121 HIS B CA 1
ATOM 2579 C C . HIS B 1 121 ? 1.312 31.156 12.273 1 96.5 121 HIS B C 1
ATOM 2581 O O . HIS B 1 121 ? 2.25 31.422 11.523 1 96.5 121 HIS B O 1
ATOM 2587 N N . GLU B 1 122 ? 1.438 30.312 13.219 1 97.94 122 GLU B N 1
ATOM 2588 C CA . GLU B 1 122 ? 2.725 29.672 13.445 1 97.94 122 GLU B CA 1
ATOM 2589 C C . GLU B 1 122 ? 2.645 28.172 13.172 1 97.94 122 GLU B C 1
ATOM 2591 O O . GLU B 1 122 ? 3.465 27.625 12.43 1 97.94 122 GLU B O 1
ATOM 2596 N N . TRP B 1 123 ? 1.693 27.531 13.828 1 98.5 123 TRP B N 1
ATOM 2597 C CA . TRP B 1 123 ? 1.638 26.109 13.539 1 98.5 123 TRP B CA 1
ATOM 2598 C C . TRP B 1 123 ? 0.258 25.547 13.859 1 98.5 123 TRP B C 1
ATOM 2600 O O . TRP B 1 123 ? -0.53 26.172 14.57 1 98.5 123 TRP B O 1
ATOM 2610 N N . VAL B 1 124 ? -0.121 24.469 13.273 1 98.62 124 VAL B N 1
ATOM 2611 C CA . VAL B 1 124 ? -1.248 23.578 13.539 1 98.62 124 VAL B CA 1
ATOM 2612 C C . VAL B 1 124 ? -0.748 22.141 13.727 1 98.62 124 VAL B C 1
ATOM 2614 O O . VAL B 1 124 ? -0.043 21.609 12.867 1 98.62 124 VAL B O 1
ATOM 2617 N N . LYS B 1 125 ? -1.072 21.547 14.844 1 98.56 125 LYS B N 1
ATOM 2618 C CA . LYS B 1 125 ? -0.705 20.172 15.141 1 98.56 125 LYS B CA 1
ATOM 2619 C C . LYS B 1 125 ? -1.942 19.312 15.391 1 98.56 125 LYS B C 1
ATOM 2621 O O . LYS B 1 125 ? -2.961 19.812 15.875 1 98.56 125 LYS B O 1
ATOM 2626 N N . ALA B 1 126 ? -1.835 18.062 15.008 1 98.25 126 ALA B N 1
ATOM 2627 C CA . ALA B 1 126 ? -2.924 17.109 15.266 1 98.25 126 ALA B CA 1
ATOM 2628 C C . ALA B 1 126 ? -2.389 15.781 15.781 1 98.25 126 ALA B C 1
ATOM 2630 O O . ALA B 1 126 ? -1.41 15.25 15.25 1 98.25 126 ALA B O 1
ATOM 2631 N N . LYS B 1 127 ? -3.02 15.281 16.797 1 97.12 127 LYS B N 1
ATOM 2632 C CA . LYS B 1 127 ? -2.73 13.969 17.375 1 97.12 127 LYS B CA 1
ATOM 2633 C C . LYS B 1 127 ? -3.994 13.117 17.469 1 97.12 127 LYS B C 1
ATOM 2635 O O . LYS B 1 127 ? -4.961 13.5 18.125 1 97.12 127 LYS B O 1
ATOM 2640 N N . ALA B 1 128 ? -3.867 11.984 16.797 1 96.12 128 ALA B N 1
ATOM 2641 C CA . ALA B 1 128 ? -5.027 11.094 16.828 1 96.12 128 ALA B CA 1
ATOM 2642 C C . ALA B 1 128 ? -5.277 10.586 18.25 1 96.12 128 ALA B C 1
ATOM 2644 O O . ALA B 1 128 ? -4.34 10.219 18.953 1 96.12 128 ALA B O 1
ATOM 2645 N N . LYS B 1 129 ? -6.539 10.609 18.641 1 95.5 129 LYS B N 1
ATOM 2646 C CA . LYS B 1 129 ? -6.93 9.969 19.891 1 95.5 129 LYS B CA 1
ATOM 2647 C C . LYS B 1 129 ? -6.891 8.453 19.766 1 95.5 129 LYS B C 1
ATOM 2649 O O . LYS B 1 129 ? -6.793 7.91 18.672 1 95.5 129 LYS B O 1
ATOM 2654 N N . PRO B 1 130 ? -6.828 7.82 20.922 1 91.5 130 PRO B N 1
ATOM 2655 C CA . PRO B 1 130 ? -6.766 6.359 20.875 1 91.5 130 PRO B CA 1
ATOM 2656 C C . PRO B 1 130 ? -7.855 5.75 19.984 1 91.5 130 PRO B C 1
ATOM 2658 O O . PRO B 1 130 ? -9.008 6.195 20.031 1 91.5 130 PRO B O 1
ATOM 2661 N N . SER B 1 131 ? -7.461 4.855 19.125 1 89.62 131 SER B N 1
ATOM 2662 C CA . SER B 1 131 ? -8.344 4.164 18.188 1 89.62 131 SER B CA 1
ATOM 2663 C C . SER B 1 131 ? -7.777 2.803 17.797 1 89.62 131 SER B C 1
ATOM 2665 O O . SER B 1 131 ? -6.594 2.533 18.016 1 89.62 131 SER B O 1
ATOM 2667 N N . PRO B 1 132 ? -8.656 1.982 17.328 1 87.31 132 PRO B N 1
ATOM 2668 C CA . PRO B 1 132 ? -8.172 0.673 16.875 1 87.31 132 PRO B CA 1
ATOM 2669 C C . PRO B 1 132 ? -7.344 0.753 15.602 1 87.31 132 PRO B C 1
ATOM 2671 O O . PRO B 1 132 ? -6.672 -0.214 15.234 1 87.31 132 PRO B O 1
ATOM 2674 N N . LEU B 1 133 ? -7.27 1.88 15.016 1 82.81 133 LEU B N 1
ATOM 2675 C CA . LEU B 1 133 ? -6.652 2.027 13.703 1 82.81 133 LEU B CA 1
ATOM 2676 C C . LEU B 1 133 ? -5.148 2.24 13.828 1 82.81 133 LEU B C 1
ATOM 2678 O O . LEU B 1 133 ? -4.375 1.729 13.016 1 82.81 133 LEU B O 1
ATOM 2682 N N . PHE B 1 134 ? -4.812 3.012 14.867 1 86.75 134 PHE B N 1
ATOM 2683 C CA . PHE B 1 134 ? -3.43 3.459 14.969 1 86.75 134 PHE B CA 1
ATOM 2684 C C . PHE B 1 134 ? -2.875 3.197 16.359 1 86.75 134 PHE B C 1
ATOM 2686 O O . PHE B 1 134 ? -3.609 3.266 17.344 1 86.75 134 PHE B O 1
ATOM 2693 N N . LYS B 1 135 ? -1.602 2.885 16.328 1 88.75 135 LYS B N 1
ATOM 2694 C CA . LYS B 1 135 ? -0.873 3.016 17.578 1 88.75 135 LYS B CA 1
ATOM 2695 C C . LYS B 1 135 ? -0.492 4.469 17.844 1 88.75 135 LYS B C 1
ATOM 2697 O O . LYS B 1 135 ? -0.366 4.879 19 1 88.75 135 LYS B O 1
ATOM 2702 N N . GLY B 1 136 ? -0.352 5.152 16.766 1 92.38 136 GLY B N 1
ATOM 2703 C CA . GLY B 1 136 ? -0.075 6.578 16.844 1 92.38 136 GLY B CA 1
ATOM 2704 C C . GLY B 1 136 ? -0.188 7.273 15.492 1 92.38 136 GLY B C 1
ATOM 2705 O O . GLY B 1 136 ? 0.176 6.703 14.461 1 92.38 136 GLY B O 1
ATOM 2706 N N . LEU B 1 137 ? -0.714 8.445 15.539 1 93.62 137 LEU B N 1
ATOM 2707 C CA . LEU B 1 137 ? -0.775 9.305 14.367 1 93.62 137 LEU B CA 1
ATOM 2708 C C . LEU B 1 137 ? -0.658 10.773 14.766 1 93.62 137 LEU B C 1
ATOM 2710 O O . LEU B 1 137 ? -1.472 11.281 15.539 1 93.62 137 LEU B O 1
ATOM 2714 N N . GLU B 1 138 ? 0.349 11.414 14.258 1 96 138 GLU B N 1
ATOM 2715 C CA . GLU B 1 138 ? 0.583 12.82 14.562 1 96 138 GLU B CA 1
ATOM 2716 C C . GLU B 1 138 ? 1.011 13.594 13.32 1 96 138 GLU B C 1
ATOM 2718 O O . GLU B 1 138 ? 1.806 13.102 12.516 1 96 138 GLU B O 1
ATOM 2723 N N . THR B 1 139 ? 0.452 14.742 13.141 1 96.38 139 THR B N 1
ATOM 2724 C CA . THR B 1 139 ? 0.853 15.648 12.07 1 96.38 139 THR B CA 1
ATOM 2725 C C . THR B 1 139 ? 1.158 17.031 12.617 1 96.38 139 THR B C 1
ATOM 2727 O O . THR B 1 139 ? 0.684 17.406 13.695 1 96.38 139 THR B O 1
ATOM 2730 N N . ALA B 1 140 ? 1.988 17.719 11.883 1 97.69 140 ALA B N 1
ATOM 2731 C CA . ALA B 1 140 ? 2.275 19.109 12.242 1 97.69 140 ALA B CA 1
ATOM 2732 C C . ALA B 1 140 ? 2.551 19.953 11.008 1 97.69 140 ALA B C 1
ATOM 2734 O O . ALA B 1 140 ? 3.262 19.531 10.094 1 97.69 140 ALA B O 1
ATOM 2735 N N . TRP B 1 141 ? 1.969 21.109 11 1 98.06 141 TRP B N 1
ATOM 2736 C CA . TRP B 1 141 ? 2.229 22.156 10.023 1 98.06 141 TRP B CA 1
ATOM 2737 C C . TRP B 1 141 ? 2.873 23.359 10.688 1 98.06 141 TRP B C 1
ATOM 2739 O O . TRP B 1 141 ? 2.33 23.922 11.648 1 98.06 141 TRP B O 1
ATOM 2749 N N . HIS B 1 142 ? 3.957 23.734 10.203 1 98.5 142 HIS B N 1
ATOM 2750 C CA . HIS B 1 142 ? 4.629 24.938 10.695 1 98.5 142 HIS B CA 1
ATOM 2751 C C . HIS B 1 142 ? 4.777 25.969 9.586 1 98.5 142 HIS B C 1
ATOM 2753 O O . HIS B 1 142 ? 5.082 25.641 8.445 1 98.5 142 HIS B O 1
ATOM 2759 N N . PHE B 1 143 ? 4.582 27.188 9.984 1 98.06 143 PHE B N 1
ATOM 2760 C CA . PHE B 1 143 ? 4.664 28.297 9.062 1 98.06 143 PHE B CA 1
ATOM 2761 C C . PHE B 1 143 ? 5.723 29.297 9.516 1 98.06 143 PHE B C 1
ATOM 2763 O O . PHE B 1 143 ? 5.672 29.797 10.641 1 98.06 143 PHE B O 1
ATOM 2770 N N . ARG B 1 144 ? 6.617 29.562 8.656 1 97.69 144 ARG B N 1
ATOM 2771 C CA . ARG B 1 144 ? 7.66 30.531 8.953 1 97.69 144 ARG B CA 1
ATOM 2772 C C . ARG B 1 144 ? 7.789 31.562 7.82 1 97.69 144 ARG B C 1
ATOM 2774 O O . ARG B 1 144 ? 8.242 31.219 6.723 1 97.69 144 ARG B O 1
ATOM 2781 N N . SER B 1 145 ? 7.402 32.781 8.109 1 95.88 145 SER B N 1
ATOM 2782 C CA . SER B 1 145 ? 7.562 33.844 7.141 1 95.88 145 SER B CA 1
ATOM 2783 C C . SER B 1 145 ? 9.031 34.125 6.844 1 95.88 145 SER B C 1
ATOM 2785 O O . SER B 1 145 ? 9.852 34.188 7.762 1 95.88 145 SER B O 1
ATOM 2787 N N . LEU B 1 146 ? 9.289 34.219 5.574 1 92.88 146 LEU B N 1
ATOM 2788 C CA . LEU B 1 146 ? 10.656 34.531 5.172 1 92.88 146 LEU B CA 1
ATOM 2789 C C . LEU B 1 146 ? 10.82 36.031 4.906 1 92.88 146 LEU B C 1
ATOM 2791 O O . LEU B 1 146 ? 9.883 36.688 4.457 1 92.88 146 LEU B O 1
ATOM 2795 N N . PRO B 1 147 ? 12.062 36.531 5.164 1 86.69 147 PRO B N 1
ATOM 2796 C CA . PRO B 1 147 ? 12.297 37.969 4.914 1 86.69 147 PRO B CA 1
ATOM 2797 C C . PRO B 1 147 ? 12.156 38.344 3.439 1 86.69 147 PRO B C 1
ATOM 2799 O O . PRO B 1 147 ? 12.469 37.531 2.562 1 86.69 147 PRO B O 1
ATOM 2802 N N . LYS B 1 148 ? 11.523 39.5 3.221 1 77.44 148 LYS B N 1
ATOM 2803 C CA . LYS B 1 148 ? 11.312 40 1.87 1 77.44 148 LYS B CA 1
ATOM 2804 C C . LYS B 1 148 ? 12.641 40.406 1.225 1 77.44 148 LYS B C 1
ATOM 2806 O O . LYS B 1 148 ? 13.438 41.125 1.827 1 77.44 148 LYS B O 1
ATOM 2811 N N . ALA B 1 149 ? 12.977 39.594 0.292 1 66.88 149 ALA B N 1
ATOM 2812 C CA . ALA B 1 149 ? 14.094 40.094 -0.492 1 66.88 149 ALA B CA 1
ATOM 2813 C C . ALA B 1 149 ? 13.68 41.312 -1.3 1 66.88 149 ALA B C 1
ATOM 2815 O O . ALA B 1 149 ? 12.508 41.469 -1.655 1 66.88 149 ALA B O 1
ATOM 2816 N N . SER B 1 150 ? 14.445 42.344 -1.35 1 63.16 150 SER B N 1
ATOM 2817 C CA . SER B 1 150 ? 14.234 43.656 -1.975 1 63.16 150 SER B CA 1
ATOM 2818 C C . SER B 1 150 ? 13.523 43.531 -3.314 1 63.16 150 SER B C 1
ATOM 2820 O O . SER B 1 150 ? 12.703 44.375 -3.676 1 63.16 150 SER B O 1
ATOM 2822 N N . HIS B 1 151 ? 13.711 42.438 -4.008 1 67.31 151 HIS B N 1
ATOM 2823 C CA . HIS B 1 151 ? 13.203 42.375 -5.375 1 67.31 151 HIS B CA 1
ATOM 2824 C C . HIS B 1 151 ? 11.938 41.531 -5.449 1 67.31 151 HIS B C 1
ATOM 2826 O O . HIS B 1 151 ? 11.305 41.438 -6.504 1 67.31 151 HIS B O 1
ATOM 2832 N N . ILE B 1 152 ? 11.477 40.938 -4.25 1 64.94 152 ILE B N 1
ATOM 2833 C CA . ILE B 1 152 ? 10.328 40.031 -4.297 1 64.94 152 ILE B CA 1
ATOM 2834 C C . ILE B 1 152 ? 9.133 40.688 -3.604 1 64.94 152 ILE B C 1
ATOM 2836 O O . ILE B 1 152 ? 9.203 41.062 -2.426 1 64.94 152 ILE B O 1
ATOM 2840 N N . ARG B 1 153 ? 8.141 41.062 -4.402 1 73.62 153 ARG B N 1
ATOM 2841 C CA . ARG B 1 153 ? 6.957 41.781 -3.92 1 73.62 153 ARG B CA 1
ATOM 2842 C C . ARG B 1 153 ? 6.004 40.812 -3.209 1 73.62 153 ARG B C 1
ATOM 2844 O O . ARG B 1 153 ? 5.238 41.25 -2.336 1 73.62 153 ARG B O 1
ATOM 2851 N N . THR B 1 154 ? 6.137 39.5 -3.494 1 84.94 154 THR B N 1
ATOM 2852 C CA . THR B 1 154 ? 5.164 38.562 -2.939 1 84.94 154 THR B CA 1
ATOM 2853 C C . THR B 1 154 ? 5.691 37.969 -1.646 1 84.94 154 THR B C 1
ATOM 2855 O O . THR B 1 154 ? 6.887 37.688 -1.526 1 84.94 154 THR B O 1
ATOM 2858 N N . PRO B 1 155 ? 4.863 37.938 -0.667 1 90.06 155 PRO B N 1
ATOM 2859 C CA . PRO B 1 155 ? 5.297 37.281 0.563 1 90.06 155 PRO B CA 1
ATOM 2860 C C . PRO B 1 155 ? 5.766 35.844 0.325 1 90.06 155 PRO B C 1
ATOM 2862 O O . PRO B 1 155 ? 5.328 35.188 -0.631 1 90.06 155 PRO B O 1
ATOM 2865 N N . GLN B 1 156 ? 6.746 35.438 1.1 1 92.75 156 GLN B N 1
ATOM 2866 C CA . GLN B 1 156 ? 7.242 34.094 1.056 1 92.75 156 GLN B CA 1
ATOM 2867 C C . GLN B 1 156 ? 7.148 33.406 2.426 1 92.75 156 GLN B C 1
ATOM 2869 O O . GLN B 1 156 ? 7.629 33.969 3.422 1 92.75 156 GLN B O 1
ATOM 2874 N N . THR B 1 157 ? 6.492 32.312 2.426 1 95.81 157 THR B N 1
ATOM 2875 C CA . THR B 1 157 ? 6.371 31.594 3.676 1 95.81 157 THR B CA 1
ATOM 2876 C C . THR B 1 157 ? 6.875 30.156 3.508 1 95.81 157 THR B C 1
ATOM 2878 O O . THR B 1 157 ? 6.492 29.469 2.559 1 95.81 157 THR B O 1
ATOM 2881 N N . GLU B 1 158 ? 7.773 29.75 4.379 1 96.88 158 GLU B N 1
ATOM 2882 C CA . GLU B 1 158 ? 8.203 28.359 4.453 1 96.88 158 GLU B CA 1
ATOM 2883 C C . GLU B 1 158 ? 7.203 27.516 5.238 1 96.88 158 GLU B C 1
ATOM 2885 O O . GLU B 1 158 ? 6.863 27.844 6.375 1 96.88 158 GLU B O 1
ATOM 2890 N N . VAL B 1 159 ? 6.773 26.5 4.602 1 96.88 159 VAL B N 1
ATOM 2891 C CA . VAL B 1 159 ? 5.848 25.562 5.227 1 96.88 159 VAL B CA 1
ATOM 2892 C C . VAL B 1 159 ? 6.547 24.234 5.473 1 96.88 159 VAL B C 1
ATOM 2894 O O . VAL B 1 159 ? 7.102 23.625 4.551 1 96.88 159 VAL B O 1
ATOM 2897 N N . THR B 1 160 ? 6.574 23.828 6.699 1 96.69 160 THR B N 1
ATOM 2898 C CA . THR B 1 160 ? 7.102 22.5 7.059 1 96.69 160 THR B CA 1
ATOM 2899 C C . THR B 1 160 ? 5.977 21.578 7.512 1 96.69 160 THR B C 1
ATOM 2901 O O . THR B 1 160 ? 5.242 21.891 8.453 1 96.69 160 THR B O 1
ATOM 2904 N N . PHE B 1 161 ? 5.852 20.531 6.812 1 95.69 161 PHE B N 1
ATOM 2905 C CA . PHE B 1 161 ? 4.867 19.5 7.16 1 95.69 161 PHE B CA 1
ATOM 2906 C C . PHE B 1 161 ? 5.559 18.234 7.664 1 95.69 161 PHE B C 1
ATOM 2908 O O . PHE B 1 161 ? 6.5 17.75 7.039 1 95.69 161 PHE B O 1
ATOM 2915 N N . THR B 1 162 ? 5.09 17.75 8.828 1 95.06 162 THR B N 1
ATOM 2916 C CA . THR B 1 162 ? 5.59 16.484 9.352 1 95.06 162 THR B CA 1
ATOM 2917 C C . THR B 1 162 ? 4.438 15.516 9.609 1 95.06 162 THR B C 1
ATOM 2919 O O . THR B 1 162 ? 3.348 15.93 10.008 1 95.06 162 THR B O 1
ATOM 2922 N N . LEU B 1 163 ? 4.66 14.258 9.414 1 93.5 163 LEU B N 1
ATOM 2923 C CA . LEU B 1 163 ? 3.725 13.156 9.633 1 93.5 163 LEU B CA 1
ATOM 2924 C C . LEU B 1 163 ? 4.422 11.977 10.297 1 93.5 163 LEU B C 1
ATOM 2926 O O . LEU B 1 163 ? 5.469 11.523 9.828 1 93.5 163 LEU B O 1
ATOM 2930 N N . ALA B 1 164 ? 3.936 11.594 11.477 1 91.81 164 ALA B N 1
ATOM 2931 C CA . ALA B 1 164 ? 4.391 10.391 12.164 1 91.81 164 ALA B CA 1
ATOM 2932 C C . ALA B 1 164 ? 3.234 9.422 12.406 1 91.81 164 ALA B C 1
ATOM 2934 O O . ALA B 1 164 ? 2.188 9.82 12.93 1 91.81 164 ALA B O 1
ATOM 2935 N N . PHE B 1 165 ? 3.467 8.117 12.039 1 89.25 165 PHE B N 1
ATOM 2936 C CA . PHE B 1 165 ? 2.352 7.199 12.227 1 89.25 165 PHE B CA 1
ATOM 2937 C C . PHE B 1 165 ? 2.857 5.801 12.562 1 89.25 165 PHE B C 1
ATOM 2939 O O . PHE B 1 165 ? 3.973 5.434 12.195 1 89.25 165 PHE B O 1
ATOM 2946 N N . ALA B 1 166 ? 2.059 5.145 13.266 1 85.75 166 ALA B N 1
ATOM 2947 C CA . ALA B 1 166 ? 2.115 3.705 13.516 1 85.75 166 ALA B CA 1
ATOM 2948 C C . ALA B 1 166 ? 0.718 3.094 13.531 1 85.75 166 ALA B C 1
ATOM 2950 O O . ALA B 1 166 ? -0.123 3.467 14.352 1 85.75 166 ALA B O 1
ATOM 2951 N N . PHE B 1 167 ? 0.58 2.16 12.578 1 84.75 167 PHE B N 1
ATOM 2952 C CA . PHE B 1 167 ? -0.742 1.55 12.484 1 84.75 167 PHE B CA 1
ATOM 2953 C C . PHE B 1 167 ? -0.81 0.275 13.32 1 84.75 167 PHE B C 1
ATOM 2955 O O . PHE B 1 167 ? 0.223 -0.29 13.688 1 84.75 167 PHE B O 1
ATOM 2962 N N . SER B 1 168 ? -2.064 -0.033 13.562 1 83.44 168 SER B N 1
ATOM 2963 C CA . SER B 1 168 ? -2.297 -1.338 14.172 1 83.44 168 SER B CA 1
ATOM 2964 C C . SER B 1 168 ? -2.104 -2.463 13.164 1 83.44 168 SER B C 1
ATOM 2966 O O . SER B 1 168 ? -2.156 -2.234 11.953 1 83.44 168 SER B O 1
ATOM 2968 N N . SER B 1 169 ? -1.922 -3.682 13.633 1 77 169 SER B N 1
ATOM 2969 C CA . SER B 1 169 ? -1.66 -4.84 12.781 1 77 169 SER B CA 1
ATOM 2970 C C . SER B 1 169 ? -2.812 -5.086 11.812 1 77 169 SER B C 1
ATOM 2972 O O . SER B 1 169 ? -2.596 -5.27 10.617 1 77 169 SER B O 1
ATOM 2974 N N . PRO B 1 170 ? -4.062 -4.98 12.328 1 78.06 170 PRO B N 1
ATOM 2975 C CA . PRO B 1 170 ? -5.18 -5.18 11.406 1 78.06 170 PRO B CA 1
ATOM 2976 C C . PRO B 1 170 ? -5.223 -4.129 10.297 1 78.06 170 PRO B C 1
ATOM 2978 O O . PRO B 1 170 ? -5.594 -4.438 9.164 1 78.06 170 PRO B O 1
ATOM 2981 N N . MET B 1 171 ? -4.859 -2.941 10.609 1 80.94 171 MET B N 1
ATOM 2982 C CA . MET B 1 171 ? -4.848 -1.877 9.609 1 80.94 171 MET B CA 1
ATOM 2983 C C . MET B 1 171 ? -3.742 -2.104 8.578 1 80.94 171 MET B C 1
ATOM 2985 O O . MET B 1 171 ? -3.959 -1.931 7.379 1 80.94 171 MET B O 1
ATOM 2989 N N . TYR B 1 172 ? -2.602 -2.564 9.062 1 81.38 172 TYR B N 1
ATOM 2990 C CA . TYR B 1 172 ? -1.529 -2.916 8.141 1 81.38 172 TYR B CA 1
ATOM 2991 C C . TYR B 1 172 ? -1.979 -4.004 7.168 1 81.38 172 TYR B C 1
ATOM 2993 O O . TYR B 1 172 ? -1.731 -3.91 5.965 1 81.38 172 TYR B O 1
ATOM 3001 N N . ALA B 1 173 ? -2.637 -4.941 7.699 1 77.62 173 ALA B N 1
ATOM 3002 C CA . ALA B 1 173 ? -3.115 -6.062 6.895 1 77.62 173 ALA B CA 1
ATOM 3003 C C . ALA B 1 173 ? -4.121 -5.59 5.844 1 77.62 173 ALA B C 1
ATOM 3005 O O . ALA B 1 173 ? -4.098 -6.055 4.703 1 77.62 173 ALA B O 1
ATOM 3006 N N . ALA B 1 174 ? -4.969 -4.672 6.234 1 79.19 174 ALA B N 1
ATOM 3007 C CA . ALA B 1 174 ? -5.984 -4.145 5.328 1 79.19 174 ALA B CA 1
ATOM 3008 C C . ALA B 1 174 ? -5.348 -3.355 4.188 1 79.19 174 ALA B C 1
ATOM 3010 O O . ALA B 1 174 ? -5.723 -3.518 3.023 1 79.19 174 ALA B O 1
ATOM 3011 N N . ILE B 1 175 ? -4.434 -2.586 4.5 1 80.31 175 ILE B N 1
ATOM 3012 C CA . ILE B 1 175 ? -3.748 -1.778 3.496 1 80.31 175 ILE B CA 1
ATOM 3013 C C . ILE B 1 175 ? -2.977 -2.688 2.541 1 80.31 175 ILE B C 1
ATOM 3015 O O . ILE B 1 175 ? -3.066 -2.533 1.32 1 80.31 175 ILE B O 1
ATOM 3019 N N . ALA B 1 176 ? -2.322 -3.598 3.104 1 81.06 176 ALA B N 1
ATOM 3020 C CA . ALA B 1 176 ? -1.553 -4.543 2.299 1 81.06 176 ALA B CA 1
ATOM 3021 C C . ALA B 1 176 ? -2.471 -5.387 1.414 1 81.06 176 ALA B C 1
ATOM 3023 O O . ALA B 1 176 ? -2.129 -5.691 0.269 1 81.06 176 ALA B O 1
ATOM 3024 N N . GLY B 1 177 ? -3.545 -5.801 2.018 1 80.12 177 GLY B N 1
ATOM 3025 C CA . GLY B 1 177 ? -4.508 -6.605 1.283 1 80.12 177 GLY B CA 1
ATOM 3026 C C . GLY B 1 177 ? -4.949 -5.965 -0.019 1 80.12 177 GLY B C 1
ATOM 3027 O O . GLY B 1 177 ? -5.086 -6.645 -1.038 1 80.12 177 GLY B O 1
ATOM 3028 N N . GLN B 1 178 ? -5.125 -4.703 -0.043 1 77.88 178 GLN B N 1
ATOM 3029 C CA . GLN B 1 178 ? -5.555 -3.988 -1.241 1 77.88 178 GLN B CA 1
ATOM 3030 C C . GLN B 1 178 ? -4.461 -3.992 -2.305 1 77.88 178 GLN B C 1
ATOM 3032 O O . GLN B 1 178 ? -4.738 -4.203 -3.488 1 77.88 178 GLN B O 1
ATOM 3037 N N . VAL B 1 179 ? -3.324 -3.779 -1.876 1 77.19 179 VAL B N 1
ATOM 3038 C CA . VAL B 1 179 ? -2.178 -3.791 -2.779 1 77.19 179 VAL B CA 1
ATOM 3039 C C . VAL B 1 179 ? -2.02 -5.18 -3.396 1 77.19 179 VAL B C 1
ATOM 3041 O O . VAL B 1 179 ? -1.825 -5.305 -4.609 1 77.19 179 VAL B O 1
ATOM 3044 N N . PHE B 1 180 ? -2.182 -6.18 -2.656 1 81.12 180 PHE B N 1
ATOM 3045 C CA . PHE B 1 180 ? -1.951 -7.535 -3.137 1 81.12 180 PHE B CA 1
ATOM 3046 C C . PHE B 1 180 ? -3.104 -8 -4.02 1 81.12 180 PHE B C 1
ATOM 3048 O O . PHE B 1 180 ? -2.906 -8.797 -4.941 1 81.12 180 PHE B O 1
ATOM 3055 N N . GLN B 1 181 ? -4.285 -7.543 -3.662 1 81.62 181 GLN B N 1
ATOM 3056 C CA . GLN B 1 181 ? -5.398 -7.84 -4.555 1 81.62 181 GLN B CA 1
ATOM 3057 C C . GLN B 1 181 ? -5.129 -7.32 -5.965 1 81.62 181 GLN B C 1
ATOM 3059 O O . GLN B 1 181 ? -5.344 -8.039 -6.945 1 81.62 181 GLN B O 1
ATOM 3064 N N . LYS B 1 182 ? -4.691 -6.133 -6.043 1 82.75 182 LYS B N 1
ATOM 3065 C CA . LYS B 1 182 ? -4.352 -5.547 -7.336 1 82.75 182 LYS B CA 1
ATOM 3066 C C . LYS B 1 182 ? -3.188 -6.289 -7.988 1 82.75 182 LYS B C 1
ATOM 3068 O O . LYS B 1 182 ? -3.201 -6.539 -9.195 1 82.75 182 LYS B O 1
ATOM 3073 N N . LEU B 1 183 ? -2.258 -6.668 -7.238 1 82.62 183 LEU B N 1
ATOM 3074 C CA . LEU B 1 183 ? -1.099 -7.402 -7.73 1 82.62 183 LEU B CA 1
ATOM 3075 C C . LEU B 1 183 ? -1.512 -8.766 -8.289 1 82.62 183 LEU B C 1
ATOM 3077 O O . LEU B 1 183 ? -1.022 -9.188 -9.336 1 82.62 183 LEU B O 1
ATOM 3081 N N . SER B 1 184 ? -2.371 -9.43 -7.527 1 84.88 184 SER B N 1
ATOM 3082 C CA . SER B 1 184 ? -2.84 -10.734 -7.969 1 84.88 184 SER B CA 1
ATOM 3083 C C . SER B 1 184 ? -3.504 -10.648 -9.344 1 84.88 184 SER B C 1
ATOM 3085 O O . SER B 1 184 ? -3.244 -11.484 -10.211 1 84.88 184 SER B O 1
ATOM 3087 N N . SER B 1 185 ? -4.297 -9.648 -9.523 1 87.06 185 SER B N 1
ATOM 3088 C CA . SER B 1 185 ? -4.957 -9.453 -10.805 1 87.06 185 SER B CA 1
ATOM 3089 C C . SER B 1 185 ? -3.945 -9.156 -11.914 1 87.06 185 SER B C 1
ATOM 3091 O O . SER B 1 185 ? -4.059 -9.68 -13.023 1 87.06 185 SER B O 1
ATOM 3093 N N . ARG B 1 186 ? -3.004 -8.469 -11.586 1 89.81 186 ARG B N 1
ATOM 3094 C CA . ARG B 1 186 ? -1.962 -8.125 -12.547 1 89.81 186 ARG B CA 1
ATOM 3095 C C . ARG B 1 186 ? -1.148 -9.359 -12.938 1 89.81 186 ARG B C 1
ATOM 3097 O O . ARG B 1 186 ? -0.719 -9.492 -14.086 1 89.81 186 ARG B O 1
ATOM 3104 N N . MET B 1 187 ? -0.976 -10.156 -12.039 1 90.62 187 MET B N 1
ATOM 3105 C CA . MET B 1 187 ? -0.221 -11.375 -12.305 1 90.62 187 MET B CA 1
ATOM 3106 C C . MET B 1 187 ? -0.968 -12.281 -13.281 1 90.62 187 MET B C 1
ATOM 3108 O O . MET B 1 187 ? -0.377 -12.797 -14.227 1 90.62 187 MET B O 1
ATOM 3112 N N . ILE B 1 188 ? -2.193 -12.422 -13.062 1 91.81 188 ILE B N 1
ATOM 3113 C CA . ILE B 1 188 ? -3.012 -13.242 -13.953 1 91.81 188 ILE B CA 1
ATOM 3114 C C . ILE B 1 188 ? -3.002 -12.641 -15.359 1 91.81 188 ILE B C 1
ATOM 3116 O O . ILE B 1 188 ? -2.844 -13.367 -16.344 1 91.81 188 ILE B O 1
ATOM 3120 N N . ASP B 1 189 ? -3.152 -11.367 -15.406 1 93.56 189 ASP B N 1
ATOM 3121 C CA . ASP B 1 189 ? -3.094 -10.68 -16.688 1 93.56 189 ASP B CA 1
ATOM 3122 C C . ASP B 1 189 ? -1.75 -10.914 -17.375 1 93.56 189 ASP B C 1
ATOM 3124 O O . ASP B 1 189 ? -1.697 -11.133 -18.578 1 93.56 189 ASP B O 1
ATOM 3128 N N . ALA B 1 190 ? -0.715 -10.812 -16.625 1 95.31 190 ALA B N 1
ATOM 3129 C CA . ALA B 1 190 ? 0.629 -11.023 -17.156 1 95.31 190 ALA B CA 1
ATOM 3130 C C . ALA B 1 190 ? 0.794 -12.445 -17.688 1 95.31 190 ALA B C 1
ATOM 3132 O O . ALA B 1 190 ? 1.373 -12.648 -18.766 1 95.31 190 ALA B O 1
ATOM 3133 N N . PHE B 1 191 ? 0.289 -13.367 -16.984 1 95.12 191 PHE B N 1
ATOM 3134 C CA . PHE B 1 191 ? 0.374 -14.758 -17.422 1 95.12 191 PHE B CA 1
ATOM 3135 C C . PHE B 1 191 ? -0.455 -14.984 -18.672 1 95.12 191 PHE B C 1
ATOM 3137 O O . PHE B 1 191 ? -0.04 -15.727 -19.578 1 95.12 191 PHE B O 1
ATOM 3144 N N . GLU B 1 192 ? -1.608 -14.398 -18.75 1 94.81 192 GLU B N 1
ATOM 3145 C CA . GLU B 1 192 ? -2.438 -14.484 -19.938 1 94.81 192 GLU B CA 1
ATOM 3146 C C . GLU B 1 192 ? -1.734 -13.867 -21.141 1 94.81 192 GLU B C 1
ATOM 3148 O O . GLU B 1 192 ? -1.692 -14.461 -22.219 1 94.81 192 GLU B O 1
ATOM 3153 N N . THR B 1 193 ? -1.204 -12.75 -20.922 1 95.81 193 THR B N 1
ATOM 3154 C CA . THR B 1 193 ? -0.475 -12.055 -21.984 1 95.81 193 THR B CA 1
ATOM 3155 C C . THR B 1 193 ? 0.719 -12.883 -22.453 1 95.81 193 THR B C 1
ATOM 3157 O O . THR B 1 193 ? 0.988 -12.977 -23.656 1 95.81 193 THR B O 1
ATOM 3160 N N . ARG B 1 194 ? 1.398 -13.406 -21.516 1 96.19 194 ARG B N 1
ATOM 3161 C CA . ARG B 1 194 ? 2.523 -14.273 -21.844 1 96.19 194 ARG B CA 1
ATOM 3162 C C . ARG B 1 194 ? 2.064 -15.477 -22.672 1 96.19 194 ARG B C 1
ATOM 3164 O O . ARG B 1 194 ? 2.732 -15.875 -23.625 1 96.19 194 ARG B O 1
ATOM 3171 N N . SER B 1 195 ? 0.968 -16.062 -22.328 1 96.25 195 SER B N 1
ATOM 3172 C CA . SER B 1 195 ? 0.42 -17.203 -23.062 1 96.25 195 SER B CA 1
ATOM 3173 C C . SER B 1 195 ? 0.105 -16.812 -24.5 1 96.25 195 SER B C 1
ATOM 3175 O O . SER B 1 195 ? 0.386 -17.578 -25.438 1 96.25 195 SER B O 1
ATOM 3177 N N . GLN B 1 196 ? -0.418 -15.648 -24.672 1 95.38 196 GLN B N 1
ATOM 3178 C CA . GLN B 1 196 ? -0.703 -15.133 -26 1 95.38 196 GLN B CA 1
ATOM 3179 C C . GLN B 1 196 ? 0.58 -14.953 -26.812 1 95.38 196 GLN B C 1
ATOM 3181 O O . GLN B 1 196 ? 0.628 -15.289 -27.984 1 95.38 196 GLN B O 1
ATOM 3186 N N . ALA B 1 197 ? 1.554 -14.43 -26.141 1 95.94 197 ALA B N 1
ATOM 3187 C CA . ALA B 1 197 ? 2.83 -14.18 -26.812 1 95.94 197 ALA B CA 1
ATOM 3188 C C . ALA B 1 197 ? 3.49 -15.484 -27.25 1 95.94 197 ALA B C 1
ATOM 3190 O O . ALA B 1 197 ? 4.109 -15.547 -28.312 1 95.94 197 ALA B O 1
ATOM 3191 N N . VAL B 1 198 ? 3.363 -16.469 -26.484 1 96.5 198 VAL B N 1
ATOM 3192 C CA . VAL B 1 198 ? 4.062 -17.719 -26.734 1 96.5 198 VAL B CA 1
ATOM 3193 C C . VAL B 1 198 ? 3.238 -18.594 -27.672 1 96.5 198 VAL B C 1
ATOM 3195 O O . VAL B 1 198 ? 3.787 -19.234 -28.578 1 96.5 198 VAL B O 1
ATOM 3198 N N . TYR B 1 199 ? 1.902 -18.609 -27.547 1 95.75 199 TYR B N 1
ATOM 3199 C CA . TYR B 1 199 ? 1.087 -19.594 -28.25 1 95.75 199 TYR B CA 1
ATOM 3200 C C . TYR B 1 199 ? 0.169 -18.922 -29.25 1 95.75 199 TYR B C 1
ATOM 3202 O O . TYR B 1 199 ? -0.528 -19.594 -30.016 1 95.75 199 TYR B O 1
ATOM 3210 N N . GLY B 1 200 ? 0.153 -17.609 -29.25 1 93.25 200 GLY B N 1
ATOM 3211 C CA . GLY B 1 200 ? -0.706 -16.875 -30.172 1 93.25 200 GLY B CA 1
ATOM 3212 C C . GLY B 1 200 ? -2.049 -16.516 -29.562 1 93.25 200 GLY B C 1
ATOM 3213 O O . GLY B 1 200 ? -2.518 -17.172 -28.641 1 93.25 200 GLY B O 1
ATOM 3214 N N . TRP B 1 201 ? -2.566 -15.469 -30.062 1 89.44 201 TRP B N 1
ATOM 3215 C CA . TRP B 1 201 ? -3.871 -15.016 -29.609 1 89.44 201 TRP B CA 1
ATOM 3216 C C . TRP B 1 201 ? -4.973 -15.969 -30.062 1 89.44 201 TRP B C 1
ATOM 3218 O O . TRP B 1 201 ? -4.949 -16.469 -31.188 1 89.44 201 TRP B O 1
ATOM 3228 N N . ARG B 1 202 ? -5.82 -16.234 -29.047 1 83.75 202 ARG B N 1
ATOM 3229 C CA . ARG B 1 202 ? -6.996 -17.047 -29.328 1 83.75 202 ARG B CA 1
ATOM 3230 C C . ARG B 1 202 ? -8.258 -16.422 -28.75 1 83.75 202 ARG B C 1
ATOM 3232 O O . ARG B 1 202 ? -8.227 -15.859 -27.656 1 83.75 202 ARG B O 1
ATOM 3239 N N . ALA B 1 203 ? -9.281 -16.344 -29.484 1 73.94 203 ALA B N 1
ATOM 3240 C CA . ALA B 1 203 ? -10.539 -15.773 -29 1 73.94 203 ALA B CA 1
ATOM 3241 C C . ALA B 1 203 ? -11.117 -16.609 -27.875 1 73.94 203 ALA B C 1
ATOM 3243 O O . ALA B 1 203 ? -11.062 -17.844 -27.922 1 73.94 203 ALA B O 1
ATOM 3244 N N . PRO B 1 204 ? -11.562 -16 -26.766 1 64.81 204 PRO B N 1
ATOM 3245 C CA . PRO B 1 204 ? -12.141 -16.766 -25.656 1 64.81 204 PRO B CA 1
ATOM 3246 C C . PRO B 1 204 ? -13.398 -17.531 -26.062 1 64.81 204 PRO B C 1
ATOM 3248 O O . PRO B 1 204 ? -14.102 -17.125 -26.984 1 64.81 204 PRO B O 1
#

Sequence (408 aa):
MHAVQLNKGWVTPRSPSVLRRTFFNLHHVLGGGPPSDHGTQRFKEKVVLPYTSEQLYAIVADVDSYKEFLPYCLDSRVLGPSSPRAKQNDPEATHFVDAELVIGFSALRESYVSEVSMRPHEWVKAKAKPSPLFKGLETAWHFRSLPKASHIRTPQTEVTFTLAFAFSSPMYAAIAGQVFQKLSSRMIDAFETRSQAVYGWRAPMHAVQLNKGWVTPRSPSVLRRTFFNLHHVLGGGPPSDHGTQRFKEKVVLPYTSEQLYAIVADVDSYKEFLPYCLDSRVLGPSSPRAKQNDPEATHFVDAELVIGFSALRESYVSEVSMRPHEWVKAKAKPSPLFKGLETAWHFRSLPKASHIRTPQTEVTFTLAFAFSSPMYAAIAGQVFQKLSSRMIDAFETRSQAVYGWRAP

Radius of gyration: 28.77 Å; Cα contacts (8 Å, |Δi|>4): 686; chains: 2; bounding box: 56×97×91 Å

pLDDT: mean 80.76, std 23.25, range [24.12, 98.62]

Secondary structure (DSSP, 8-state):
-------------------------THHHHS-----SSS-EEEEEEEEESS-HHHHHHHHH-GGGHHHHSTTEEEEEEEEEPPTTHHHH-TT-SEEEEEEEEEEETTEEEEEEEEEEEETTTEEEEEEPS-SSEEEEEEEEEEEEEP--TT--S-EEEEEEEEEEEE-HHHHHHHHHHHHHHHHHHHHHHHHHHHHHHH-----/-------------------------THHHHS-----SSS-EEEEEEEEESS-HHHHHHHHH-GGGHHHHSTTEEEEEEEEEPPTTHHHH-TT-SEEEEEEEEEEETTEEEEEEEEEEEETTTEEEEEEPS-SSEEEEEEEEEEEEEP--TT--S-EEEEEEEEEEEE-HHHHHHHHHHHHHHHHHHHHHHHHHHHHHHH-----

Organism: Malassezia sympodialis (strain ATCC 42132) (NCBI:txid1230383)

Foldseek 3Di:
DDPPPPPPPPPDPPDPPPQPPPDPPPVVVVDPDPPDPPFKDKDKGKDKDLAALQVVQVVVVPQQCCCVDPPQWPGKDWPAFDDPCVCVVPVQFDGWTKMKTWGDDDPDTDMWIWIWTDDRSAKIKTWTDDDQFFPTKIKMKGKDWDDDDPVDPTTMIMIMIMIMTGTDPVNVVVVVVVVVVVVVVVVVVVVVVVCCVVPNDDDD/DDPPPPPPPPPDPPDPPPQPPPDPDPVVVVDPDPPPPPQKDKDKGKDKDLAALQVVLVVVVPQQCCCVDPPQWPGKDWPAFDDPCVCVVPVQFDGWTKMKTWGDDDPDTDMWIWIWTDDRSAKIKTWTDDDQFFPTKIKMKGKAWDDDDPVHPTTMIMIMIMIMTGTDPVNVVVVVVVVVVVVVVVVVVVVVVVCCVVPNDDDD

Solvent-accessible surface area (backbone atoms only — not comparable to full-atom values): 23183 Å² total; per-residue (Å²): 136,83,80,76,78,75,76,78,73,75,78,73,80,78,77,76,81,74,76,77,71,81,74,82,67,58,68,64,69,76,46,79,62,74,84,58,82,85,70,56,46,77,49,78,49,72,49,73,42,48,41,48,28,57,60,53,36,53,58,69,69,41,48,56,53,37,38,77,60,40,81,49,32,72,36,34,37,68,74,43,73,43,61,79,66,53,45,77,79,40,71,82,41,79,46,53,31,28,33,37,42,27,39,45,55,95,81,45,73,48,72,52,46,24,47,32,39,26,30,93,44,35,36,44,34,38,34,50,50,94,49,85,54,37,76,38,41,37,40,36,38,37,37,42,70,47,82,74,50,95,85,46,87,62,46,40,15,37,36,39,39,37,41,38,36,16,65,23,70,71,46,44,47,52,58,48,48,54,56,46,53,53,47,53,53,49,46,53,50,33,54,50,49,49,47,30,71,75,72,45,82,58,79,121,136,82,82,78,77,76,74,75,76,77,78,72,80,77,73,75,81,73,76,76,71,82,75,82,65,59,67,67,70,75,48,79,62,73,84,59,82,85,70,57,46,76,49,77,46,72,50,74,42,51,41,48,28,57,60,53,36,52,58,70,68,40,48,56,52,39,38,78,60,41,83,49,32,72,37,35,37,68,75,43,73,43,62,78,65,53,45,76,78,39,72,82,40,79,45,51,31,27,33,36,42,28,38,41,54,96,82,44,73,49,72,53,47,24,47,31,39,26,30,91,45,37,36,44,34,35,34,50,50,94,49,86,54,37,76,39,42,37,39,37,38,36,38,41,70,48,82,75,50,94,88,48,89,61,47,40,14,38,36,40,40,38,40,37,37,17,65,23,70,70,44,44,45,53,57,50,48,56,54,47,53,54,47,53,53,49,46,53,52,32,52,52,50,49,48,28,70,74,73,46,82,60,79,120

Nearest PDB structures (foldseek):
  3nr4-assembly1_B  TM=6.469E-01  e=7.340E-06  Arabidopsis thaliana
  3kdj-assembly1_A  TM=6.728E-01  e=1.814E-05  Arabidopsis thaliana
  5ygv-assembly1_A  TM=6.645E-01  e=1.715E-05  Arabidopsis thaliana
  3nj0-assembly1_A  TM=6.238E-01  e=1.715E-05  Arabidopsis thaliana
  4qck-assembly1_A  TM=4.710E-01  e=1.520E-02  Mycobacterium tuberculosis H37Rv